Protein AF-0000000084412053 (afdb_homodimer)

Sequence (538 aa):
MGQAVAEAAMRAGVEVVPYTLCGPADVESKSHVDVQGLKVELVPPAVRDVVVADLKGRYPQLVMVDYTLPDAIHSMVDFYVKHGTPFVMGTTGGDRAKIHQQARGVSDARTYAVIAPNMGKQIVAFQAMMDMMAKNFPGAFAGYKLRVVESHQSTKKDTSGTAKAVVQSFVELGVPFDVSQIELVREPKEQVEVMKVPESALNGHAYHTYQLVSGDGSVMFEFQHNVVGRTTYAEGTVDAALFLAQRIAEGSQQTLYNMIDVLRAGAMRMGQAVAEAAMRAGVEVVPYTLCGPADVESKSHVDVQGLKVELVPPAVRDVVVADLKGRYPQLVMVDYTLPDAIHSMVDFYVKHGTPFVMGTTGGDRAKIHQQARGVSDARTYAVIAPNMGKQIVAFQAMMDMMAKNFPGAFAGYKLRVVESHQSTKKDTSGTAKAVVQSFVELGVPFDVSQIELVREPKEQVEVMKVPESALNGHAYHTYQLVSGDGSVMFEFQHNVVGRTTYAEGTVDAALFLAQRIAEGSQQTLYNMIDVLRAGAMR

Organism: Gonium pectorale (NCBI:txid33097)

Solvent-accessible surface area (backbone atoms only — not comparable to full-atom values): 28542 Å² total; per-residue (Å²): 106,68,67,52,30,52,51,37,27,51,74,71,70,42,86,76,70,57,59,42,78,45,53,69,74,57,57,75,78,38,62,56,46,76,55,95,84,42,68,24,36,57,34,36,70,91,51,38,68,63,51,51,58,52,45,44,72,80,34,80,83,58,68,44,77,42,73,61,54,46,89,46,49,64,62,48,51,51,50,30,48,74,68,56,42,30,33,35,35,47,43,51,73,58,59,58,69,55,49,50,53,48,43,51,47,25,44,74,66,62,20,39,33,36,52,32,67,58,41,30,58,56,59,48,49,50,49,50,41,45,44,49,40,19,71,56,26,41,34,63,43,42,66,32,44,77,49,42,41,38,33,43,22,61,86,58,81,66,82,55,68,65,59,49,54,50,50,52,24,42,38,49,14,35,22,90,74,57,77,87,68,48,42,77,42,47,51,65,69,51,30,36,72,72,68,60,42,53,78,91,32,51,84,33,33,43,35,38,38,40,35,37,31,36,76,86,62,39,34,38,37,36,42,35,46,36,38,44,59,60,57,60,36,17,46,27,44,45,37,46,47,54,48,49,51,50,41,56,75,67,61,50,86,74,26,72,40,36,56,65,57,38,40,55,68,46,58,64,121,108,69,66,51,29,54,52,38,27,50,74,72,70,42,88,76,71,56,58,41,80,46,54,68,73,58,57,74,79,36,63,54,48,75,55,95,84,42,67,24,37,57,35,36,71,91,52,38,68,62,50,50,55,52,46,45,72,79,33,79,81,57,67,45,77,42,72,61,52,47,89,46,48,65,63,47,51,52,49,33,46,75,68,56,42,30,34,35,35,46,44,52,75,58,60,58,70,54,50,50,54,49,44,51,50,25,43,73,66,64,20,40,34,35,52,30,68,58,40,32,58,58,60,50,50,51,49,52,40,44,45,49,40,20,72,55,27,39,31,62,43,41,65,32,45,77,49,42,40,38,34,42,22,60,86,58,80,65,82,56,68,66,60,48,54,49,50,51,24,43,36,50,15,35,23,89,76,57,78,85,69,50,42,76,42,48,52,66,70,51,30,36,73,71,68,59,43,53,78,92,31,51,86,33,34,44,36,38,39,41,36,36,31,37,77,87,62,38,35,36,38,35,42,35,45,36,37,46,59,58,58,60,36,16,45,27,44,45,37,45,48,52,49,48,52,50,40,57,75,68,61,50,86,74,26,71,41,36,55,65,55,39,41,55,68,47,60,64,121

Foldseek 3Di:
DVLLLQQLCVVVVHDDDQEDEDEPVVVVVPQFDDRPNRTRGYDYPVCVLVVVLVVCVVPVLDEAEDQDEQVCVLVVLVVCLVSLHEYEYQHDDHDVVVVVVSVVVCLVSLRAYAYENFLQLVLVVVLVVLQVCLVVQFQQQAQKEKAKEKEFELVDPDDDPSLVSNVVSVVRNHYDDDPVRYHYDHDLVCCCPPVVPDPVQNNPKIKMKMKIAHNVRPDIDMDIDIDGHCNSNSNSRSLRSVVRSVCVVVVPSDRYHYSVVSVVVVSHD/DVLLLQQLCVVVVHDDDQEDEDEPVVVVVPQFDDRPNRTRGYDYPVCVLVVVLVVCVVPVLDEAEDQDEQVCVLVVLVVCLVSLHEYEYQHDDHDVVVVVVSLVSCLVSLRAYAYENFLQLVLVVVLVVLQVCLVVQFQQQAQKEKAKEKEFELVDPDDDPSSVSNVVSVVRNHYDDDPVRYHYDHDLVCCCPPVVDDPVQNNPKIKMKMKIAHNVRPDIDMDIDIDGHCNSSSNSRSLRSVVRSVCVVVVPSDRYHYSVVSVVVVSHD

Radius of gyration: 28.53 Å; Cα contacts (8 Å, |Δi|>4): 961; chains: 2; bounding box: 52×90×59 Å

Nearest PDB structures (foldseek):
  5u5n-assembly1_B  TM=9.576E-01  e=9.130E-38  Selaginella moellendorffii
  5u5i-assembly1_A  TM=9.357E-01  e=5.604E-36  Selaginella moellendorffii
  5ua0-assembly2_B  TM=9.045E-01  e=4.631E-31  Arabidopsis thaliana
  5ua0-assembly1_A-2  TM=8.959E-01  e=9.576E-31  Arabidopsis thaliana
  5ua0-assembly2_C  TM=9.003E-01  e=1.463E-30  Arabidopsis thaliana

InterPro domains:
  IPR000846 Dihydrodipicolinate reductase, N-terminal [PF01113] (1-119)
  IPR011859 Dihydrodipicolinate reductase, plant-type [TIGR02130] (1-269)
  IPR022663 Dihydrodipicolinate reductase, C-terminal [PF05173] (124-263)
  IPR023940 Dihydrodipicolinate reductase [PIRSF000161] (1-264)
  IPR023940 Dihydrodipicolinate reductase [PTHR20836] (1-266)
  IPR036291 NAD(P)-binding domain superfamily [SSF51735] (60-263)

Secondary structure (DSSP, 8-state):
-HHHHHHHHHHTT----SEEE--GGGGTT-SEEEETTEEEEEE-GGGHHHHHHHHHHH-TT--EEE---GGGHHHHHHHHHHHT--EEE----S-HHHHHHHHHHHHHTT--EEE-S---HHHHHHHHHHHHHHHHSTTTTTT-EEEEEEEE-TT--SPPHHHHHHHHHHHHTT----GGGPEEE--HHHHHHTS---GGGTTSEEEEEEEEE-TTSSEEEEEEEEEESSHHHHHHHHHHHHHHHHHHHHT-S--EE-HHHHHHTT---/-HHHHHHHHHHTT----SEEE--GGGGTT-SEEEETTEEEEEE-GGGHHHHHHHHHHH-TT--EEE---GGGHHHHHHHHHHHT--EEE----S-HHHHHHHHHHHHHTT--EEE-S---HHHHHHHHHHHHHHHHSTTTTTT-EEEEEEEE-TT--SPPHHHHHHHHHHHHTT----GGGPEEE--HHHHHHTS---GGGTTSEEEEEEEEE-TTSSEEEEEEEEEESSHHHHHHHHHHHHHHHHHHHHT-S--EE-HHHHHHTT---

pLDDT: mean 92.62, std 6.72, range [67.44, 98.5]

Structure (mmCIF, N/CA/C/O backbone):
data_AF-0000000084412053-model_v1
#
loop_
_entity.id
_entity.type
_entity.pdbx_description
1 polymer '4-hydroxy-tetrahydrodipicolinate reductase'
#
loop_
_atom_site.group_PDB
_atom_site.id
_atom_site.type_symbol
_atom_site.label_atom_id
_atom_site.label_alt_id
_atom_site.label_comp_id
_atom_site.label_asym_id
_atom_site.label_entity_id
_atom_site.label_seq_id
_atom_site.pdbx_PDB_ins_code
_atom_site.Cartn_x
_atom_site.Cartn_y
_atom_site.Cartn_z
_atom_site.occupancy
_atom_site.B_iso_or_equiv
_atom_site.auth_seq_id
_atom_site.auth_comp_id
_atom_site.auth_asym_id
_atom_site.auth_atom_id
_atom_site.pdbx_PDB_model_num
ATOM 1 N N . MET A 1 1 ? -8.281 25.938 9.891 1 90.56 1 MET A N 1
ATOM 2 C CA . MET A 1 1 ? -7.336 24.953 10.414 1 90.56 1 MET A CA 1
ATOM 3 C C . MET A 1 1 ? -6.852 25.359 11.805 1 90.56 1 MET A C 1
ATOM 5 O O . MET A 1 1 ? -6.801 24.516 12.711 1 90.56 1 MET A O 1
ATOM 9 N N . GLY A 1 2 ? -6.59 26.578 12.102 1 93.31 2 GLY A N 1
ATOM 10 C CA . GLY A 1 2 ? -6.141 27.031 13.406 1 93.31 2 GLY A CA 1
ATOM 11 C C . GLY A 1 2 ? -7.09 26.641 14.531 1 93.31 2 GLY A C 1
ATOM 12 O O . GLY A 1 2 ? -6.66 26.141 15.57 1 93.31 2 GLY A O 1
ATOM 13 N N . GLN A 1 3 ? -8.352 26.891 14.297 1 93.94 3 GLN A N 1
ATOM 14 C CA . GLN A 1 3 ? -9.367 26.547 15.289 1 93.94 3 GLN A CA 1
ATOM 15 C C . GLN A 1 3 ? -9.398 25.047 15.547 1 93.94 3 GLN A C 1
ATOM 17 O O . GLN A 1 3 ? -9.406 24.609 16.703 1 93.94 3 GLN A O 1
ATOM 22 N N . ALA A 1 4 ? -9.367 24.266 14.492 1 94.62 4 ALA A N 1
ATOM 23 C CA . ALA A 1 4 ? -9.391 22.812 14.625 1 94.62 4 ALA A CA 1
ATOM 24 C C . ALA A 1 4 ? -8.172 22.312 15.391 1 94.62 4 ALA A C 1
ATOM 26 O O . ALA A 1 4 ? -8.281 21.406 16.219 1 94.62 4 ALA A O 1
ATOM 27 N N . VAL A 1 5 ? -7.059 22.891 15.148 1 97.31 5 VAL A N 1
ATOM 28 C CA . VAL A 1 5 ? -5.824 22.484 15.805 1 97.31 5 VAL A CA 1
ATOM 29 C C . VAL A 1 5 ? -5.895 22.812 17.297 1 97.31 5 VAL A C 1
ATOM 31 O O . VAL A 1 5 ? -5.5 22.016 18.141 1 97.31 5 VAL A O 1
ATOM 34 N N . ALA A 1 6 ? -6.375 24 17.594 1 97.75 6 ALA A N 1
ATOM 35 C CA . ALA A 1 6 ? -6.523 24.391 19 1 97.75 6 ALA A CA 1
ATOM 36 C C . ALA A 1 6 ? -7.445 23.422 19.734 1 97.75 6 ALA A C 1
ATOM 38 O O . ALA A 1 6 ? -7.145 23 20.859 1 97.75 6 ALA A O 1
ATOM 39 N N . GLU A 1 7 ? -8.492 23.109 19.141 1 96.75 7 GLU A N 1
ATOM 40 C CA . GLU A 1 7 ? -9.43 22.172 19.75 1 96.75 7 GLU A CA 1
ATOM 41 C C . GLU A 1 7 ? -8.797 20.797 19.922 1 96.75 7 GLU A C 1
ATOM 43 O O . GLU A 1 7 ? -9.016 20.141 20.953 1 96.75 7 GLU A O 1
ATOM 48 N N . ALA A 1 8 ? -8.094 20.359 18.906 1 95.94 8 ALA A N 1
ATOM 49 C CA . ALA A 1 8 ? -7.395 19.078 19 1 95.94 8 ALA A CA 1
ATOM 50 C C . ALA A 1 8 ? -6.375 19.094 20.141 1 95.94 8 ALA A C 1
ATOM 52 O O . ALA A 1 8 ? -6.215 18.094 20.844 1 95.94 8 ALA A O 1
ATOM 53 N N . ALA A 1 9 ? -5.672 20.188 20.266 1 97.44 9 ALA A N 1
ATOM 54 C CA . ALA A 1 9 ? -4.703 20.328 21.344 1 97.44 9 ALA A CA 1
ATOM 55 C C . ALA A 1 9 ? -5.383 20.203 22.703 1 97.44 9 ALA A C 1
ATOM 57 O O . ALA A 1 9 ? -4.883 19.516 23.594 1 97.44 9 ALA A O 1
ATOM 58 N N . MET A 1 10 ? -6.512 20.859 22.828 1 96.75 10 MET A N 1
ATOM 59 C CA . MET A 1 10 ? -7.266 20.781 24.078 1 96.75 10 MET A CA 1
ATOM 60 C C . MET A 1 10 ? -7.699 19.359 24.359 1 96.75 10 MET A C 1
ATOM 62 O O . MET A 1 10 ? -7.586 18.891 25.5 1 96.75 10 MET A O 1
ATOM 66 N N . ARG A 1 11 ? -8.148 18.672 23.375 1 94 11 ARG A N 1
ATOM 67 C CA . ARG A 1 11 ? -8.562 17.281 23.531 1 94 11 ARG A CA 1
ATOM 68 C C . ARG A 1 11 ? -7.387 16.422 23.984 1 94 11 ARG A C 1
ATOM 70 O O . ARG A 1 11 ? -7.566 15.461 24.734 1 94 11 ARG A O 1
ATOM 77 N N . ALA A 1 12 ? -6.234 16.781 23.547 1 94.25 12 ALA A N 1
ATOM 78 C CA . ALA A 1 12 ? -5.035 16 23.844 1 94.25 12 ALA A CA 1
ATOM 79 C C . ALA A 1 12 ? -4.453 16.391 25.203 1 94.25 12 ALA A C 1
ATOM 81 O O . ALA A 1 12 ? -3.461 15.797 25.641 1 94.25 12 ALA A O 1
ATOM 82 N N . GLY A 1 13 ? -4.965 17.359 25.781 1 95.38 13 GLY A N 1
ATOM 83 C CA . GLY A 1 13 ? -4.465 17.812 27.062 1 95.38 13 GLY A CA 1
ATOM 84 C C . GLY A 1 13 ? -3.264 18.719 26.953 1 95.38 13 GLY A C 1
ATOM 85 O O . GLY A 1 13 ? -2.496 18.875 27.906 1 95.38 13 GLY A O 1
ATOM 86 N N . VAL A 1 14 ? -3.086 19.312 25.844 1 96.38 14 VAL A N 1
ATOM 87 C CA . VAL A 1 14 ? -1.996 20.25 25.609 1 96.38 14 VAL A CA 1
ATOM 88 C C . VAL A 1 14 ? -2.48 21.688 25.875 1 96.38 14 VAL A C 1
ATOM 90 O O . VAL A 1 14 ? -3.59 22.047 25.484 1 96.38 14 VAL A O 1
ATOM 93 N N . GLU A 1 15 ? -1.669 22.406 26.578 1 97.12 15 GLU A N 1
ATOM 94 C CA . GLU A 1 15 ? -2.041 23.781 26.875 1 97.12 15 GLU A CA 1
ATOM 95 C C . GLU A 1 15 ? -2.045 24.656 25.625 1 97.12 15 GLU A C 1
ATOM 97 O O . GLU A 1 15 ? -1.037 24.734 24.922 1 97.12 15 GLU A O 1
ATOM 102 N N . VAL A 1 16 ? -3.152 25.297 25.422 1 98.19 16 VAL A N 1
ATOM 103 C CA . VAL A 1 16 ? -3.256 26.25 24.312 1 98.19 16 VAL A CA 1
ATOM 104 C C . VAL A 1 16 ? -2.949 27.656 24.812 1 98.19 16 VAL A C 1
ATOM 106 O O . VAL A 1 16 ? -3.682 28.203 25.641 1 98.19 16 VAL A O 1
ATOM 109 N N . VAL A 1 17 ? -1.812 28.203 24.359 1 98.06 17 VAL A N 1
ATOM 110 C CA . VAL A 1 17 ? -1.473 29.594 24.672 1 98.06 17 VAL A CA 1
ATOM 111 C C . VAL A 1 17 ? -2.492 30.531 24.031 1 98.06 17 VAL A C 1
ATOM 113 O O . VAL A 1 17 ? -2.766 30.438 22.844 1 98.06 17 VAL A O 1
ATOM 116 N N . PRO A 1 18 ? -3.146 31.391 24.75 1 97.75 18 PRO A N 1
ATOM 117 C CA . PRO A 1 18 ? -4.301 32.156 24.266 1 97.75 18 PRO A CA 1
ATOM 118 C C . PRO A 1 18 ? -3.902 33.344 23.391 1 97.75 18 PRO A C 1
ATOM 120 O O . PRO A 1 18 ? -4.398 34.438 23.578 1 97.75 18 PRO A O 1
ATOM 123 N N . TYR A 1 19 ? -3.066 33.125 22.438 1 97.88 19 TYR A N 1
ATOM 124 C CA . TYR A 1 19 ? -2.639 34.094 21.422 1 97.88 19 TYR A CA 1
ATOM 125 C C . TYR A 1 19 ? -2.521 33.406 20.062 1 97.88 19 TYR A C 1
ATOM 127 O O . TYR A 1 19 ? -2.172 32.25 19.969 1 97.88 19 TYR A O 1
ATOM 135 N N . THR A 1 20 ? -2.869 34.094 19.047 1 97.38 20 THR A N 1
ATOM 136 C CA . THR A 1 20 ? -2.641 33.625 17.688 1 97.38 20 THR A CA 1
ATOM 137 C C . THR A 1 20 ? -2.199 34.75 16.781 1 97.38 20 THR A C 1
ATOM 139 O O . THR A 1 20 ? -2.699 35.875 16.891 1 97.38 20 THR A O 1
ATOM 142 N N . LEU A 1 21 ? -1.164 34.438 16.031 1 96.06 21 LEU A N 1
ATOM 143 C CA . LEU A 1 21 ? -0.742 35.438 15.031 1 96.06 21 LEU A CA 1
ATOM 144 C C . LEU A 1 21 ? -1.733 35.469 13.867 1 96.06 21 LEU A C 1
ATOM 146 O O . LEU A 1 21 ? -2.305 34.469 13.492 1 96.06 21 LEU A O 1
ATOM 150 N N . CYS A 1 22 ? -1.947 36.656 13.312 1 93.62 22 CYS A N 1
ATOM 151 C CA . CYS A 1 22 ? -2.912 36.812 12.227 1 93.62 22 CYS A CA 1
ATOM 152 C C . CYS A 1 22 ? -2.471 37.906 11.266 1 93.62 22 CYS A C 1
ATOM 154 O O . CYS A 1 22 ? -1.412 38.5 11.445 1 93.62 22 CYS A O 1
ATOM 156 N N . GLY A 1 23 ? -3.201 38 10.141 1 90.25 23 GLY A N 1
ATOM 157 C CA . GLY A 1 23 ? -2.959 39.094 9.211 1 90.25 23 GLY A CA 1
ATOM 158 C C . GLY A 1 23 ? -3.562 40.406 9.664 1 90.25 23 GLY A C 1
ATOM 159 O O . GLY A 1 23 ? -4.387 40.438 10.578 1 90.25 23 GLY A O 1
ATOM 160 N N . PRO A 1 24 ? -3.127 41.438 9.031 1 88.38 24 PRO A N 1
ATOM 161 C CA . PRO A 1 24 ? -3.621 42.75 9.43 1 88.38 24 PRO A CA 1
ATOM 162 C C . PRO A 1 24 ? -5.137 42.875 9.289 1 88.38 24 PRO A C 1
ATOM 164 O O . PRO A 1 24 ? -5.777 43.562 10.102 1 88.38 24 PRO A O 1
ATOM 167 N N . ALA A 1 25 ? -5.699 42.188 8.359 1 89.75 25 ALA A N 1
ATOM 168 C CA . ALA A 1 25 ? -7.133 42.312 8.094 1 89.75 25 ALA A CA 1
ATOM 169 C C . ALA A 1 25 ? -7.953 41.656 9.188 1 89.75 25 ALA A C 1
ATOM 171 O O . ALA A 1 25 ? -9.109 42 9.414 1 89.75 25 ALA A O 1
ATOM 172 N N . ASP A 1 26 ? -7.344 40.719 9.891 1 90.06 26 ASP A N 1
ATOM 173 C CA . ASP A 1 26 ? -8.07 39.938 10.883 1 90.06 26 ASP A CA 1
ATOM 174 C C . ASP A 1 26 ? -8.422 40.781 12.102 1 90.06 26 ASP A C 1
ATOM 176 O O . ASP A 1 26 ? -9.422 40.531 12.773 1 90.06 26 ASP A O 1
ATOM 180 N N . VAL A 1 27 ? -7.645 41.781 12.383 1 90.38 27 VAL A N 1
ATOM 181 C CA . VAL A 1 27 ? -7.816 42.531 13.609 1 90.38 27 VAL A CA 1
ATOM 182 C C . VAL A 1 27 ? -8.727 43.75 13.352 1 90.38 27 VAL A C 1
ATOM 184 O O . VAL A 1 27 ? -9.023 44.5 14.266 1 90.38 27 VAL A O 1
ATOM 187 N N . GLU A 1 28 ? -9.102 43.938 12.188 1 90.94 28 GLU A N 1
ATOM 188 C CA . GLU A 1 28 ? -10.016 45.062 11.875 1 90.94 28 GLU A CA 1
ATOM 189 C C . GLU A 1 28 ? -11.406 44.781 12.445 1 90.94 28 GLU A C 1
ATOM 191 O O . GLU A 1 28 ? -12.109 45.719 12.82 1 90.94 28 GLU A O 1
ATOM 196 N N . SER A 1 29 ? -11.711 43.562 12.508 1 88.31 29 SER A N 1
ATOM 197 C CA . SER A 1 29 ? -13.086 43.219 12.867 1 88.31 29 SER A CA 1
ATOM 198 C C . SER A 1 29 ? -13.156 42.625 14.273 1 88.31 29 SER A C 1
ATOM 200 O O . SER A 1 29 ? -14.211 42.656 14.914 1 88.31 29 SER A O 1
ATOM 202 N N . LYS A 1 30 ? -12.258 41.969 14.781 1 91.81 30 LYS A N 1
ATOM 203 C CA . LYS A 1 30 ? -12.258 41.344 16.094 1 91.81 30 LYS A CA 1
ATOM 204 C C . LYS A 1 30 ? -10.859 41.344 16.703 1 91.81 30 LYS A C 1
ATOM 206 O O . LYS A 1 30 ? -9.859 41.375 15.992 1 91.81 30 LYS A O 1
ATOM 211 N N . SER A 1 31 ? -10.82 41.469 17.969 1 94.12 31 SER A N 1
ATOM 212 C CA . SER A 1 31 ? -9.562 41.438 18.703 1 94.12 31 SER A CA 1
ATOM 213 C C . SER A 1 31 ? -9.25 40.031 19.234 1 94.12 31 SER A C 1
ATOM 215 O O . SER A 1 31 ? -8.109 39.75 19.625 1 94.12 31 SER A O 1
ATOM 217 N N . HIS A 1 32 ? -10.273 39.219 19.312 1 96.25 32 HIS A N 1
ATOM 218 C CA . HIS A 1 32 ? -10.117 37.875 19.828 1 96.25 32 HIS A CA 1
ATOM 219 C C . HIS A 1 32 ? -10.984 36.875 19.047 1 96.25 32 HIS A C 1
ATOM 221 O O . HIS A 1 32 ? -11.922 37.281 18.359 1 96.25 32 HIS A O 1
ATOM 227 N N . VAL A 1 33 ? -10.578 35.656 19.094 1 95.31 33 VAL A N 1
ATOM 228 C CA . VAL A 1 33 ? -11.43 34.562 18.641 1 95.31 33 VAL A CA 1
ATOM 229 C C . VAL A 1 33 ? -11.68 33.594 19.781 1 95.31 33 VAL A C 1
ATOM 231 O O . VAL A 1 33 ? -10.859 33.469 20.703 1 95.31 33 VAL A O 1
ATOM 234 N N . ASP A 1 34 ? -12.805 33 19.766 1 96 34 ASP A N 1
ATOM 235 C CA . ASP A 1 34 ? -13.172 32.031 20.797 1 96 34 ASP A CA 1
ATOM 236 C C . ASP A 1 34 ? -12.922 30.594 20.344 1 96 34 ASP A C 1
ATOM 238 O O . ASP A 1 34 ? -13.352 30.203 19.266 1 96 34 ASP A O 1
ATOM 242 N N . VAL A 1 35 ? -12.203 29.875 21.156 1 95.62 35 VAL A N 1
ATOM 243 C CA . VAL A 1 35 ? -11.992 28.453 20.953 1 95.62 35 VAL A CA 1
ATOM 244 C C . VAL A 1 35 ? -12.477 27.688 22.188 1 95.62 35 VAL A C 1
ATOM 246 O O . VAL A 1 35 ? -11.727 27.5 23.141 1 95.62 35 VAL A O 1
ATOM 249 N N . GLN A 1 36 ? -13.68 27.125 22.062 1 94.94 36 GLN A N 1
ATOM 250 C CA . GLN A 1 36 ? -14.281 26.359 23.141 1 94.94 36 GLN A CA 1
ATOM 251 C C . GLN A 1 36 ? -14.188 27.109 24.469 1 94.94 36 GLN A C 1
ATOM 253 O O . GLN A 1 36 ? -13.734 26.562 25.469 1 94.94 36 GLN A O 1
ATOM 258 N N . GLY A 1 37 ? -14.438 28.312 24.469 1 94.31 37 GLY A N 1
ATOM 259 C CA . GLY A 1 37 ? -14.484 29.109 25.688 1 94.31 37 GLY A CA 1
ATOM 260 C C . GLY A 1 37 ? -13.195 29.859 25.969 1 94.31 37 GLY A C 1
ATOM 261 O O . GLY A 1 37 ? -13.164 30.766 26.797 1 94.31 37 GLY A O 1
ATOM 262 N N . LEU A 1 38 ? -12.133 29.484 25.328 1 96.12 38 LEU A N 1
ATOM 263 C CA . LEU A 1 38 ? -10.859 30.188 25.5 1 96.12 38 LEU A CA 1
ATOM 264 C C . LEU A 1 38 ? -10.781 31.391 24.562 1 96.12 38 LEU A C 1
ATOM 266 O O . LEU A 1 38 ? -10.906 31.234 23.344 1 96.12 38 LEU A O 1
ATOM 270 N N . LYS A 1 39 ? -10.609 32.531 25.141 1 97.12 39 LYS A N 1
ATOM 271 C CA . LYS A 1 39 ? -10.406 33.719 24.344 1 97.12 39 LYS A CA 1
ATOM 272 C C . LYS A 1 39 ? -8.969 33.844 23.859 1 97.12 39 LYS A C 1
ATOM 274 O O . LYS A 1 39 ? -8.047 34 24.656 1 97.12 39 LYS A O 1
ATOM 279 N N . VAL A 1 40 ? -8.828 33.75 22.562 1 97.56 40 VAL A N 1
ATOM 280 C CA . VAL A 1 40 ? -7.504 33.781 21.969 1 97.56 40 VAL A CA 1
ATOM 281 C C . VAL A 1 40 ? -7.258 35.156 21.328 1 97.56 40 VAL A C 1
ATOM 283 O O . VAL A 1 40 ? -7.961 35.531 20.391 1 97.56 40 VAL A O 1
ATOM 286 N N . GLU A 1 41 ? -6.305 35.844 21.812 1 97.88 41 GLU A N 1
ATOM 287 C CA . GLU A 1 41 ? -5.992 37.188 21.344 1 97.88 41 GLU A CA 1
ATOM 288 C C . GLU A 1 41 ? -5.352 37.156 19.969 1 97.88 41 GLU A C 1
ATOM 290 O O . GLU A 1 41 ? -4.484 36.312 19.703 1 97.88 41 GLU A O 1
ATOM 295 N N . LEU A 1 42 ? -5.852 38.031 19.062 1 97.44 42 LEU A N 1
ATOM 296 C CA . LEU A 1 42 ? -5.266 38.156 17.734 1 97.44 42 LEU A CA 1
ATOM 297 C C . LEU A 1 42 ? -4.062 39.094 17.781 1 97.44 42 LEU A C 1
ATOM 299 O O . LEU A 1 42 ? -4.156 40.219 18.281 1 97.44 42 LEU A O 1
ATOM 303 N N . VAL A 1 43 ? -2.963 38.594 17.266 1 97.44 43 VAL A N 1
ATOM 304 C CA . VAL A 1 43 ? -1.727 39.375 17.266 1 97.44 43 VAL A CA 1
ATOM 305 C C . VAL A 1 43 ? -1.351 39.75 15.828 1 97.44 43 VAL A C 1
ATOM 307 O O . VAL A 1 43 ? -0.87 38.906 15.07 1 97.44 43 VAL A O 1
ATOM 310 N N . PRO A 1 44 ? -1.485 40.969 15.398 1 95.69 44 PRO A N 1
ATOM 311 C CA . PRO A 1 44 ? -1.135 41.375 14.039 1 95.69 44 PRO A CA 1
ATOM 312 C C . PRO A 1 44 ? 0.372 41.531 13.828 1 95.69 44 PRO A C 1
ATOM 314 O O . PRO A 1 44 ? 1.137 41.5 14.797 1 95.69 44 PRO A O 1
ATOM 317 N N . PRO A 1 45 ? 0.816 41.656 12.57 1 94.31 45 PRO A N 1
ATOM 318 C CA . PRO A 1 45 ? 2.244 41.688 12.242 1 94.31 45 PRO A CA 1
ATOM 319 C C . PRO A 1 45 ? 2.979 42.844 12.945 1 94.31 45 PRO A C 1
ATOM 321 O O . PRO A 1 45 ? 4.137 42.688 13.336 1 94.31 45 PRO A O 1
ATOM 324 N N . ALA A 1 46 ? 2.385 43.906 13.25 1 94.44 46 ALA A N 1
ATOM 325 C CA . ALA A 1 46 ? 3.021 45.125 13.773 1 94.44 46 ALA A CA 1
ATOM 326 C C . ALA A 1 46 ? 3.572 44.875 15.18 1 94.44 46 ALA A C 1
ATOM 328 O O . ALA A 1 46 ? 4.539 45.531 15.594 1 94.44 46 ALA A O 1
ATOM 329 N N . VAL A 1 47 ? 3.029 43.969 15.914 1 96.5 47 VAL A N 1
ATOM 330 C CA . VAL A 1 47 ? 3.43 43.812 17.312 1 96.5 47 VAL A CA 1
ATOM 331 C C . VAL A 1 47 ? 3.879 42.375 17.578 1 96.5 47 VAL A C 1
ATOM 333 O O . VAL A 1 47 ? 4.141 42 18.719 1 96.5 47 VAL A O 1
ATOM 336 N N . ARG A 1 48 ? 3.947 41.469 16.609 1 96.94 48 ARG A N 1
ATOM 337 C CA . ARG A 1 48 ? 4.145 40.062 16.859 1 96.94 48 ARG A CA 1
ATOM 338 C C . ARG A 1 48 ? 5.539 39.781 17.406 1 96.94 48 ARG A C 1
ATOM 340 O O . ARG A 1 48 ? 5.727 38.875 18.219 1 96.94 48 ARG A O 1
ATOM 347 N N . ASP A 1 49 ? 6.562 40.625 17.047 1 97.19 49 ASP A N 1
ATOM 348 C CA . ASP A 1 49 ? 7.91 40.406 17.578 1 97.19 49 ASP A CA 1
ATOM 349 C C . ASP A 1 49 ? 7.93 40.531 19.094 1 97.19 49 ASP A C 1
ATOM 351 O O . ASP A 1 49 ? 8.461 39.688 19.797 1 97.19 49 ASP A O 1
ATOM 355 N N . VAL A 1 50 ? 7.359 41.594 19.531 1 97.38 50 VAL A N 1
ATOM 356 C CA . VAL A 1 50 ? 7.363 41.906 20.969 1 97.38 50 VAL A CA 1
ATOM 357 C C . VAL A 1 50 ? 6.523 40.844 21.703 1 97.38 50 VAL A C 1
ATOM 359 O O . VAL A 1 50 ? 6.922 40.344 22.766 1 97.38 50 VAL A O 1
ATOM 362 N N . VAL A 1 51 ? 5.398 40.531 21.141 1 97.75 51 VAL A N 1
ATOM 363 C CA . VAL A 1 51 ? 4.477 39.594 21.797 1 97.75 51 VAL A CA 1
ATOM 364 C C . VAL A 1 51 ? 5.113 38.219 21.891 1 97.75 51 VAL A C 1
ATOM 366 O O . VAL A 1 51 ? 5.066 37.562 22.938 1 97.75 51 VAL A O 1
ATOM 369 N N . VAL A 1 52 ? 5.719 37.719 20.844 1 97.44 52 VAL A N 1
ATOM 370 C CA . VAL A 1 52 ? 6.289 36.375 20.812 1 97.44 52 VAL A CA 1
ATOM 371 C C . VAL A 1 52 ? 7.477 36.312 21.781 1 97.44 52 VAL A C 1
ATOM 373 O O . VAL A 1 52 ? 7.688 35.312 22.438 1 97.44 52 VAL A O 1
ATOM 376 N N . ALA A 1 53 ? 8.273 37.375 21.797 1 96.19 53 ALA A N 1
ATOM 377 C CA . ALA A 1 53 ? 9.375 37.406 22.766 1 96.19 53 ALA A CA 1
ATOM 378 C C . ALA A 1 53 ? 8.852 37.25 24.188 1 96.19 53 ALA A C 1
ATOM 380 O O . ALA A 1 53 ? 9.438 36.531 25 1 96.19 53 ALA A O 1
ATOM 381 N N . ASP A 1 54 ? 7.828 37.969 24.469 1 97.62 54 ASP A N 1
ATOM 382 C CA . ASP A 1 54 ? 7.203 37.875 25.797 1 97.62 54 ASP A CA 1
ATOM 383 C C . ASP A 1 54 ? 6.676 36.469 26.062 1 97.62 54 ASP A C 1
ATOM 385 O O . ASP A 1 54 ? 6.887 35.906 27.141 1 97.62 54 ASP A O 1
ATOM 389 N N . LEU A 1 55 ? 5.926 35.906 25.109 1 97.69 55 LEU A N 1
ATOM 390 C CA . LEU A 1 55 ? 5.32 34.594 25.25 1 97.69 55 LEU A CA 1
ATOM 391 C C . LEU A 1 55 ? 6.391 33.531 25.5 1 97.69 55 LEU A C 1
ATOM 393 O O . LEU A 1 55 ? 6.176 32.594 26.266 1 97.69 55 LEU A O 1
ATOM 397 N N . LYS A 1 56 ? 7.461 33.625 24.797 1 96.38 56 LYS A N 1
ATOM 398 C CA . LYS A 1 56 ? 8.531 32.656 24.969 1 96.38 56 LYS A CA 1
ATOM 399 C C . LYS A 1 56 ? 9.07 32.656 26.391 1 96.38 56 LYS A C 1
ATOM 401 O O . LYS A 1 56 ? 9.492 31.609 26.906 1 96.38 56 LYS A O 1
ATOM 406 N N . GLY A 1 57 ? 9.125 33.812 27.047 1 96.06 57 GLY A N 1
ATOM 407 C CA . GLY A 1 57 ? 9.5 33.906 28.453 1 96.06 57 GLY A CA 1
ATOM 408 C C . GLY A 1 57 ? 8.5 33.219 29.375 1 96.06 57 GLY A C 1
ATOM 409 O O . GLY A 1 57 ? 8.891 32.562 30.344 1 96.06 57 GLY A O 1
ATOM 410 N N . ARG A 1 58 ? 7.211 33.312 29.094 1 97.38 58 ARG A N 1
ATOM 411 C CA . ARG A 1 58 ? 6.133 32.812 29.938 1 97.38 58 ARG A CA 1
ATOM 412 C C . ARG A 1 58 ? 5.906 31.328 29.688 1 97.38 58 ARG A C 1
ATOM 414 O O . ARG A 1 58 ? 5.48 30.594 30.578 1 97.38 58 ARG A O 1
ATOM 421 N N . TYR A 1 59 ? 6.195 30.922 28.453 1 96.94 59 TYR A N 1
ATOM 422 C CA . TYR A 1 59 ? 5.984 29.547 28.031 1 96.94 59 TYR A CA 1
ATOM 423 C C . TYR A 1 59 ? 7.254 28.969 27.422 1 96.94 59 TYR A C 1
ATOM 425 O O . TYR A 1 59 ? 7.375 28.875 26.203 1 96.94 59 TYR A O 1
ATOM 433 N N . PRO A 1 60 ? 8.102 28.484 28.156 1 93.75 60 PRO A N 1
ATOM 434 C CA . PRO A 1 60 ? 9.414 28.031 27.672 1 93.75 60 PRO A CA 1
ATOM 435 C C . PRO A 1 60 ? 9.312 26.875 26.703 1 93.75 60 PRO A C 1
ATOM 437 O O . PRO A 1 60 ? 10.25 26.625 25.922 1 93.75 60 PRO A O 1
ATOM 440 N N . GLN A 1 61 ? 8.211 26.141 26.719 1 95 61 GLN A N 1
ATOM 441 C CA . GLN A 1 61 ? 8.055 25 25.812 1 95 61 GLN A CA 1
ATOM 442 C C . GLN A 1 61 ? 7.105 25.344 24.656 1 95 61 GLN A C 1
ATOM 444 O O . GLN A 1 61 ? 6.469 24.453 24.094 1 95 61 GLN A O 1
ATOM 449 N N . LEU A 1 62 ? 7.09 26.594 24.312 1 97.5 62 LEU A N 1
ATOM 450 C CA . LEU A 1 62 ? 6.18 27.094 23.297 1 97.5 62 LEU A CA 1
ATOM 451 C C . LEU A 1 62 ? 6.5 26.484 21.938 1 97.5 62 LEU A C 1
ATOM 453 O O . LEU A 1 62 ? 7.652 26.5 21.5 1 97.5 62 LEU A O 1
ATOM 457 N N . VAL A 1 63 ? 5.508 25.875 21.312 1 98 63 VAL A N 1
ATOM 458 C CA . VAL A 1 63 ? 5.559 25.438 19.922 1 98 63 VAL A CA 1
ATOM 459 C C . VAL A 1 63 ? 4.477 26.156 19.125 1 98 63 VAL A C 1
ATOM 461 O O . VAL A 1 63 ? 3.307 26.172 19.516 1 98 63 VAL A O 1
ATOM 464 N N . MET A 1 64 ? 4.844 26.75 18.016 1 97.75 64 MET A N 1
ATOM 465 C CA . MET A 1 64 ? 3.875 27.453 17.188 1 97.75 64 MET A CA 1
ATOM 466 C C . MET A 1 64 ? 3.408 26.578 16.031 1 97.75 64 MET A C 1
ATOM 468 O O . MET A 1 64 ? 4.195 25.828 15.461 1 97.75 64 MET A O 1
ATOM 472 N N . VAL A 1 65 ? 2.131 26.688 15.727 1 97.81 65 VAL A N 1
ATOM 473 C CA . VAL A 1 65 ? 1.528 25.984 14.602 1 97.81 65 VAL A CA 1
ATOM 474 C C . VAL A 1 65 ? 1.088 26.984 13.539 1 97.81 65 VAL A C 1
ATOM 476 O O . VAL A 1 65 ? 0.364 27.938 13.844 1 97.81 65 VAL A O 1
ATOM 479 N N . ASP A 1 66 ? 1.546 26.688 12.352 1 95.94 66 ASP A N 1
ATOM 480 C CA . ASP A 1 66 ? 1.341 27.703 11.312 1 95.94 66 ASP A CA 1
ATOM 481 C C . ASP A 1 66 ? 0.637 27.094 10.094 1 95.94 66 ASP A C 1
ATOM 483 O O . ASP A 1 66 ? 1.162 26.188 9.453 1 95.94 66 ASP A O 1
ATOM 487 N N . TYR A 1 67 ? -0.545 27.547 9.75 1 93.31 67 TYR A N 1
ATOM 488 C CA . TYR A 1 67 ? -1.279 27.25 8.523 1 93.31 67 TYR A CA 1
ATOM 489 C C . TYR A 1 67 ? -1.568 28.516 7.738 1 93.31 67 TYR A C 1
ATOM 491 O O . TYR A 1 67 ? -2.693 28.719 7.277 1 93.31 67 TYR A O 1
ATOM 499 N N . THR A 1 68 ? -0.655 29.344 7.598 1 89.31 68 THR A N 1
ATOM 500 C CA . THR A 1 68 ? -0.81 30.641 6.941 1 89.31 68 THR A CA 1
ATOM 501 C C . THR A 1 68 ? -0.946 30.469 5.43 1 89.31 68 THR A C 1
ATOM 503 O O . THR A 1 68 ? -1.079 29.344 4.941 1 89.31 68 THR A O 1
ATOM 506 N N . LEU A 1 69 ? -1.052 31.562 4.668 1 84.69 69 LEU A N 1
ATOM 507 C CA . LEU A 1 69 ? -1.202 31.547 3.217 1 84.69 69 LEU A CA 1
ATOM 508 C C . LEU A 1 69 ? 0.142 31.328 2.533 1 84.69 69 LEU A C 1
ATOM 510 O O . LEU A 1 69 ? 1.189 31.672 3.08 1 84.69 69 LEU A O 1
ATOM 514 N N . PRO A 1 70 ? 0.048 30.75 1.336 1 82.25 70 PRO A N 1
ATOM 515 C CA . PRO A 1 70 ? 1.281 30.469 0.598 1 82.25 70 PRO A CA 1
ATOM 516 C C . PRO A 1 70 ? 2.17 31.703 0.444 1 82.25 70 PRO A C 1
ATOM 518 O O . PRO A 1 70 ? 3.396 31.594 0.478 1 82.25 70 PRO A O 1
ATOM 521 N N . ASP A 1 71 ? 1.637 32.812 0.356 1 83.06 71 ASP A N 1
ATOM 522 C CA . ASP A 1 71 ? 2.408 34.031 0.129 1 83.06 71 ASP A CA 1
ATOM 523 C C . ASP A 1 71 ? 3.131 34.469 1.4 1 83.06 71 ASP A C 1
ATOM 525 O O . ASP A 1 71 ? 4.074 35.281 1.343 1 83.06 71 ASP A O 1
ATOM 529 N N . ALA A 1 72 ? 2.75 33.969 2.541 1 87.06 72 ALA A N 1
ATOM 530 C CA . ALA A 1 72 ? 3.312 34.406 3.812 1 87.06 72 ALA A CA 1
ATOM 531 C C . ALA A 1 72 ? 4.293 33.375 4.367 1 87.06 72 ALA A C 1
ATOM 533 O O . ALA A 1 72 ? 4.988 33.656 5.352 1 87.06 72 ALA A O 1
ATOM 534 N N . ILE A 1 73 ? 4.344 32.25 3.74 1 86.44 73 ILE A N 1
ATOM 535 C CA . ILE A 1 73 ? 5.051 31.094 4.312 1 86.44 73 ILE A CA 1
ATOM 536 C C . ILE A 1 73 ? 6.52 31.453 4.52 1 86.44 73 ILE A C 1
ATOM 538 O O . ILE A 1 73 ? 7.098 31.156 5.57 1 86.44 73 ILE A O 1
ATOM 542 N N . HIS A 1 74 ? 7.168 32.125 3.625 1 87.88 74 HIS A N 1
ATOM 543 C CA . HIS A 1 74 ? 8.594 32.438 3.705 1 87.88 74 HIS A CA 1
ATOM 544 C C . HIS A 1 74 ? 8.891 33.438 4.805 1 87.88 74 HIS A C 1
ATOM 546 O O . HIS A 1 74 ? 9.852 33.281 5.559 1 87.88 74 HIS A O 1
ATOM 552 N N . SER A 1 75 ? 8.109 34.438 4.828 1 90.31 75 SER A N 1
ATOM 553 C CA . SER A 1 75 ? 8.289 35.438 5.867 1 90.31 75 SER A CA 1
ATOM 554 C C . SER A 1 75 ? 8.078 34.844 7.254 1 90.31 75 SER A C 1
ATOM 556 O O . SER A 1 75 ? 8.742 35.25 8.219 1 90.31 75 SER A O 1
ATOM 558 N N . MET A 1 76 ? 7.207 33.938 7.352 1 92 76 MET A N 1
ATOM 559 C CA . MET A 1 76 ? 6.922 33.312 8.648 1 92 76 MET A CA 1
ATOM 560 C C . MET A 1 76 ? 8.062 32.406 9.078 1 92 76 MET A C 1
ATOM 562 O O . MET A 1 76 ? 8.414 32.344 10.258 1 92 76 MET A O 1
ATOM 566 N N . VAL A 1 77 ? 8.555 31.688 8.148 1 90.38 77 VAL A N 1
ATOM 567 C CA . VAL A 1 77 ? 9.703 30.859 8.477 1 90.38 77 VAL A CA 1
ATOM 568 C C . VAL A 1 77 ? 10.844 31.719 9.008 1 90.38 77 VAL A C 1
ATOM 570 O O . VAL A 1 77 ? 11.453 31.391 10.031 1 90.38 77 VAL A O 1
ATOM 573 N N . ASP A 1 78 ? 11.141 32.812 8.344 1 90.75 78 ASP A N 1
ATOM 574 C CA . ASP A 1 78 ? 12.172 33.719 8.797 1 90.75 78 ASP A CA 1
ATOM 575 C C . ASP A 1 78 ? 11.875 34.25 10.203 1 90.75 78 ASP A C 1
ATOM 577 O O . ASP A 1 78 ? 12.789 34.406 11.023 1 90.75 78 ASP A O 1
ATOM 581 N N . PHE A 1 79 ? 10.656 34.531 10.383 1 93.5 79 PHE A N 1
ATOM 582 C CA . PHE A 1 79 ? 10.219 35.031 11.68 1 93.5 79 PHE A CA 1
ATOM 583 C C . PHE A 1 79 ? 10.508 34 12.773 1 93.5 79 PHE A C 1
ATOM 585 O O . PHE A 1 79 ? 11.047 34.344 13.828 1 93.5 79 PHE A O 1
ATOM 592 N N . TYR A 1 80 ? 10.133 32.719 12.602 1 94 80 TYR A N 1
ATOM 593 C CA . TYR A 1 80 ? 10.352 31.688 13.602 1 94 80 TYR A CA 1
ATOM 594 C C . TYR A 1 80 ? 11.836 31.484 13.867 1 94 80 TYR A C 1
ATOM 596 O O . TYR A 1 80 ? 12.258 31.297 15.008 1 94 80 TYR A O 1
ATOM 604 N N . VAL A 1 81 ? 12.609 31.547 12.797 1 91 81 VAL A N 1
ATOM 605 C CA . VAL A 1 81 ? 14.055 31.391 12.922 1 91 81 VAL A CA 1
ATOM 606 C C . VAL A 1 81 ? 14.648 32.562 13.703 1 91 81 VAL A C 1
ATOM 608 O O . VAL A 1 81 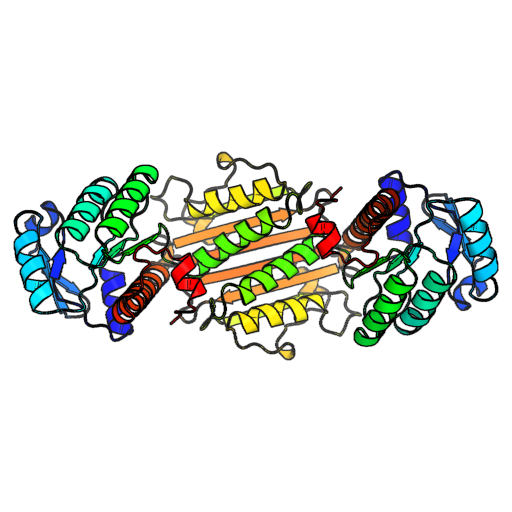? 15.461 32.344 14.602 1 91 81 VAL A O 1
ATOM 611 N N . LYS A 1 82 ? 14.297 33.719 13.344 1 90.88 82 LYS A N 1
ATOM 612 C CA . LYS A 1 82 ? 14.781 34.938 14.016 1 90.88 82 LYS A CA 1
ATOM 613 C C . LYS A 1 82 ? 14.555 34.875 15.523 1 90.88 82 LYS A C 1
ATOM 615 O O . LYS A 1 82 ? 15.414 35.281 16.297 1 90.88 82 LYS A O 1
ATOM 620 N N . HIS A 1 83 ? 13.461 34.344 15.922 1 93.19 83 HIS A N 1
ATOM 621 C CA . HIS A 1 83 ? 13.094 34.344 17.344 1 93.19 83 HIS A CA 1
ATOM 622 C C . HIS A 1 83 ? 13.453 33 17.984 1 93.19 83 HIS A C 1
ATOM 624 O O . HIS A 1 83 ? 13.227 32.812 19.188 1 93.19 83 HIS A O 1
ATOM 630 N N . GLY A 1 84 ? 13.961 32.031 17.188 1 92 84 GLY A N 1
ATOM 631 C CA . GLY A 1 84 ? 14.305 30.734 17.719 1 92 84 GLY A CA 1
ATOM 632 C C . GLY A 1 84 ? 13.109 29.984 18.281 1 92 84 GLY A C 1
ATOM 633 O O . GLY A 1 84 ? 13.195 29.359 19.344 1 92 84 GLY A O 1
ATOM 634 N N . THR A 1 85 ? 11.977 30.156 17.672 1 95.06 85 THR A N 1
ATOM 635 C CA . THR A 1 85 ? 10.75 29.531 18.141 1 95.06 85 THR A CA 1
ATOM 636 C C . THR A 1 85 ? 10.461 28.234 17.375 1 95.06 85 THR A C 1
ATOM 638 O O . THR A 1 85 ? 10.312 28.266 16.156 1 95.06 85 THR A O 1
ATOM 641 N N . PRO A 1 86 ? 10.383 27.094 18.062 1 96.75 86 PRO A N 1
ATOM 642 C CA . PRO A 1 86 ? 9.977 25.859 17.391 1 96.75 86 PRO A CA 1
ATOM 643 C C . PRO A 1 86 ? 8.586 25.969 16.766 1 96.75 86 PRO A C 1
ATOM 645 O O . PRO A 1 86 ? 7.691 26.609 17.328 1 96.75 86 PRO A O 1
ATOM 648 N N . PHE A 1 87 ? 8.453 25.312 15.586 1 96.38 87 PHE A N 1
ATOM 649 C CA . PHE A 1 87 ? 7.152 25.469 14.945 1 96.38 87 PHE A CA 1
ATOM 650 C C . PHE A 1 87 ? 6.809 24.25 14.102 1 96.38 87 PHE A C 1
ATOM 652 O O . PHE A 1 87 ? 7.695 23.5 13.695 1 96.38 87 PHE A O 1
ATOM 659 N N . VAL A 1 88 ? 5.496 24.031 13.914 1 96.56 88 VAL A N 1
ATOM 660 C CA . VAL A 1 88 ? 4.902 23.078 12.977 1 96.56 88 VAL A CA 1
ATOM 661 C C . VAL A 1 88 ? 4.184 23.844 11.867 1 96.56 88 VAL A C 1
ATOM 663 O O . VAL A 1 88 ? 3.309 24.672 12.133 1 96.56 88 VAL A O 1
ATOM 666 N N . MET A 1 89 ? 4.625 23.547 10.656 1 94.19 89 MET A N 1
ATOM 667 C CA . MET A 1 89 ? 4.066 24.297 9.531 1 94.19 89 MET A CA 1
ATOM 668 C C . MET A 1 89 ? 3.4 23.344 8.531 1 94.19 89 MET A C 1
ATOM 670 O O . MET A 1 89 ? 4.039 22.422 8.031 1 94.19 89 MET A O 1
ATOM 674 N N . GLY A 1 90 ? 2.08 23.562 8.273 1 91.12 90 GLY A N 1
ATOM 675 C CA . GLY A 1 90 ? 1.316 22.703 7.383 1 91.12 90 GLY A CA 1
ATOM 676 C C . GLY A 1 90 ? 0.833 23.422 6.137 1 91.12 90 GLY A C 1
ATOM 677 O O . GLY A 1 90 ? -0.068 22.938 5.445 1 91.12 90 GLY A O 1
ATOM 678 N N . THR A 1 91 ? 1.325 24.578 5.859 1 80.56 91 THR A N 1
ATOM 679 C CA . THR A 1 91 ? 0.926 25.344 4.684 1 80.56 91 THR A CA 1
ATOM 680 C C . THR A 1 91 ? 1.358 24.625 3.404 1 80.56 91 THR A C 1
ATOM 682 O O . THR A 1 91 ? 2.475 24.109 3.326 1 80.56 91 THR A O 1
ATOM 685 N N . THR A 1 92 ? 0.323 24.531 2.566 1 72.94 92 THR A N 1
ATOM 686 C CA . THR A 1 92 ? 0.59 23.938 1.261 1 72.94 92 THR A CA 1
ATOM 687 C C . THR A 1 92 ? 0.948 25.016 0.24 1 72.94 92 THR A C 1
ATOM 689 O O . THR A 1 92 ? 0.593 26.188 0.412 1 72.94 92 THR A O 1
ATOM 692 N N . GLY A 1 93 ? 1.721 24.594 -0.718 1 69 93 GLY A N 1
ATOM 693 C CA . GLY A 1 93 ? 2.061 25.562 -1.76 1 69 93 GLY A CA 1
ATOM 694 C C . GLY A 1 93 ? 3.309 26.359 -1.449 1 69 93 GLY A C 1
ATOM 695 O O . GLY A 1 93 ? 4.055 26.031 -0.527 1 69 93 GLY A O 1
ATOM 696 N N . GLY A 1 94 ? 3.625 27.328 -2.244 1 67.44 94 GLY A N 1
ATOM 697 C CA . GLY A 1 94 ? 4.855 28.094 -2.137 1 67.44 94 GLY A CA 1
ATOM 698 C C . GLY A 1 94 ? 6.023 27.453 -2.867 1 67.44 94 GLY A C 1
ATOM 699 O O . GLY A 1 94 ? 5.875 26.406 -3.482 1 67.44 94 GLY A O 1
ATOM 700 N N . ASP A 1 95 ? 6.941 28.156 -2.844 1 73.62 95 ASP A N 1
ATOM 701 C CA . ASP A 1 95 ? 8.164 27.641 -3.451 1 73.62 95 ASP A CA 1
ATOM 702 C C . ASP A 1 95 ? 8.852 26.641 -2.537 1 73.62 95 ASP A C 1
ATOM 704 O O . ASP A 1 95 ? 9.57 27.016 -1.613 1 73.62 95 ASP A O 1
ATOM 708 N N . ARG A 1 96 ? 8.539 25.375 -2.812 1 67.94 96 ARG A N 1
ATOM 709 C CA . ARG A 1 96 ? 9.039 24.312 -1.947 1 67.94 96 ARG A CA 1
ATOM 710 C C . ARG A 1 96 ? 10.562 24.312 -1.904 1 67.94 96 ARG A C 1
ATOM 712 O O . ARG A 1 96 ? 11.156 24.031 -0.866 1 67.94 96 ARG A O 1
ATOM 719 N N . ALA A 1 97 ? 11.086 24.578 -3.051 1 69.56 97 ALA A N 1
ATOM 720 C CA . ALA A 1 97 ? 12.547 24.672 -3.082 1 69.56 97 ALA A CA 1
ATOM 721 C C . ALA A 1 97 ? 13.039 25.75 -2.121 1 69.56 97 ALA A C 1
ATOM 723 O O . ALA A 1 97 ? 14.039 25.562 -1.428 1 69.56 97 ALA A O 1
ATOM 724 N N . LYS A 1 98 ? 12.375 26.859 -2.109 1 76.06 98 LYS A N 1
ATOM 725 C CA . LYS A 1 98 ? 12.742 27.953 -1.209 1 76.06 98 LYS A CA 1
ATOM 726 C C . LYS A 1 98 ? 12.5 27.562 0.248 1 76.06 98 LYS A C 1
ATOM 728 O O . LYS A 1 98 ? 13.289 27.906 1.127 1 76.06 98 LYS A O 1
ATOM 733 N N . ILE A 1 99 ? 11.445 26.844 0.463 1 73.94 99 ILE A N 1
ATOM 734 C CA . ILE A 1 99 ? 11.141 26.391 1.814 1 73.94 99 ILE A CA 1
ATOM 735 C C . ILE A 1 99 ? 12.25 25.469 2.311 1 73.94 99 ILE A C 1
ATOM 737 O O . ILE A 1 99 ? 12.672 25.547 3.465 1 73.94 99 ILE A O 1
ATOM 741 N N . HIS A 1 100 ? 12.703 24.719 1.391 1 71 100 HIS A N 1
ATOM 742 C CA . HIS A 1 100 ? 13.789 23.828 1.748 1 71 100 HIS A CA 1
ATOM 743 C C . HIS A 1 100 ? 15.07 24.609 2.053 1 71 100 HIS A C 1
ATOM 745 O O . HIS A 1 100 ? 15.812 24.25 2.973 1 71 100 HIS A O 1
ATOM 751 N N . GLN A 1 101 ? 15.32 25.594 1.249 1 74.62 101 GLN A N 1
ATOM 752 C CA . GLN A 1 101 ? 16.484 26.438 1.509 1 74.62 101 GLN A CA 1
ATOM 753 C C . GLN A 1 101 ? 16.359 27.141 2.859 1 74.62 101 GLN A C 1
ATOM 755 O O . GLN A 1 101 ? 17.328 27.203 3.615 1 74.62 101 GLN A O 1
ATOM 760 N N . GLN A 1 102 ? 15.234 27.578 3.066 1 75.06 102 GLN A N 1
ATOM 761 C CA . GLN A 1 102 ? 14.977 28.203 4.359 1 75.06 102 GLN A CA 1
ATOM 762 C C . GLN A 1 102 ? 15.078 27.188 5.492 1 75.06 102 GLN A C 1
ATOM 764 O O . GLN A 1 102 ? 15.523 27.516 6.59 1 75.06 102 GLN A O 1
ATOM 769 N N . ALA A 1 103 ? 14.57 26.062 5.098 1 68.12 103 ALA A N 1
ATOM 770 C CA . ALA A 1 103 ? 14.672 24.969 6.055 1 68.12 103 ALA A CA 1
ATOM 771 C C . ALA A 1 103 ? 16.125 24.719 6.465 1 68.12 103 ALA A C 1
ATOM 773 O O . ALA A 1 103 ? 16.406 24.406 7.625 1 68.12 103 ALA A O 1
ATOM 774 N N . ARG A 1 104 ? 17.078 24.875 5.547 1 68.56 104 ARG A N 1
ATOM 775 C CA . ARG A 1 104 ? 18.5 24.812 5.875 1 68.56 104 ARG A CA 1
ATOM 776 C C . ARG A 1 104 ? 18.875 25.875 6.883 1 68.56 104 ARG A C 1
ATOM 778 O O . ARG A 1 104 ? 19.688 25.641 7.785 1 68.56 104 ARG A O 1
ATOM 785 N N . GLY A 1 105 ? 18.297 27.016 6.695 1 71.62 105 GLY A N 1
ATOM 786 C CA . GLY A 1 105 ? 18.469 28.062 7.672 1 71.62 105 GLY A CA 1
ATOM 787 C C . GLY A 1 105 ? 17.938 27.719 9.047 1 71.62 105 GLY A C 1
ATOM 788 O O . GLY A 1 105 ? 18.547 28.047 10.062 1 71.62 105 GLY A O 1
ATOM 789 N N . VAL A 1 106 ? 16.875 27 9.031 1 73.5 106 VAL A N 1
ATOM 790 C CA . VAL A 1 106 ? 16.297 26.5 10.266 1 73.5 106 VAL A CA 1
ATOM 791 C C . VAL A 1 106 ? 17.297 25.609 10.992 1 73.5 106 VAL A C 1
ATOM 793 O O . VAL A 1 106 ? 17.5 25.75 12.203 1 73.5 106 VAL A O 1
ATOM 796 N N . SER A 1 107 ? 17.859 24.766 10.195 1 75.69 107 SER A N 1
ATOM 797 C CA . SER A 1 107 ? 18.859 23.875 10.773 1 75.69 107 SER A CA 1
ATOM 798 C C . SER A 1 107 ? 20.062 24.641 11.297 1 75.69 107 SER A C 1
ATOM 800 O O . SER A 1 107 ? 20.562 24.375 12.391 1 75.69 107 SER A O 1
ATOM 802 N N . ASP A 1 108 ? 20.5 25.609 10.539 1 77.12 108 ASP A N 1
ATOM 803 C CA . ASP A 1 108 ? 21.656 26.406 10.914 1 77.12 108 ASP A CA 1
ATOM 804 C C . ASP A 1 108 ? 21.406 27.188 12.203 1 77.12 108 ASP A C 1
ATOM 806 O O . ASP A 1 108 ? 22.297 27.312 13.047 1 77.12 108 ASP A O 1
ATOM 810 N N . ALA A 1 109 ? 20.219 27.594 12.289 1 82.44 109 ALA A N 1
ATOM 811 C CA . ALA A 1 109 ? 19.844 28.359 13.469 1 82.44 109 ALA A CA 1
ATOM 812 C C . ALA A 1 109 ? 19.484 27.453 14.633 1 82.44 109 ALA A C 1
ATOM 814 O O . ALA A 1 109 ? 19.219 27.922 15.742 1 82.44 109 ALA A O 1
ATOM 815 N N . ARG A 1 110 ? 19.406 26.156 14.438 1 87.62 110 ARG A N 1
ATOM 816 C CA . ARG A 1 110 ? 19.047 25.125 15.414 1 87.62 110 ARG A CA 1
ATOM 817 C C . ARG A 1 110 ? 17.625 25.328 15.93 1 87.62 110 ARG A C 1
ATOM 819 O O . ARG A 1 110 ? 17.359 25.141 17.125 1 87.62 110 ARG A O 1
ATOM 826 N N . THR A 1 111 ? 16.844 25.906 15.039 1 92.75 111 THR A N 1
ATOM 827 C CA . THR A 1 111 ? 15.414 26 15.336 1 92.75 111 THR A CA 1
ATOM 828 C C . THR A 1 111 ? 14.711 24.688 14.984 1 92.75 111 THR A C 1
ATOM 830 O O . THR A 1 111 ? 14.898 24.156 13.891 1 92.75 111 THR A O 1
ATOM 833 N N . TYR A 1 112 ? 13.93 24.125 15.891 1 95.56 112 TYR A N 1
ATOM 834 C CA . TYR A 1 112 ? 13.234 22.859 15.664 1 95.56 112 TYR A CA 1
ATOM 835 C C . TYR A 1 112 ? 11.93 23.078 14.898 1 95.56 112 TYR A C 1
ATOM 837 O O . TYR A 1 112 ? 11.148 23.969 15.242 1 95.56 112 TYR A O 1
ATOM 845 N N . ALA A 1 113 ? 11.75 22.266 13.836 1 95.38 113 ALA A N 1
ATOM 846 C CA . ALA A 1 113 ? 10.539 22.469 13.047 1 95.38 113 ALA A CA 1
ATOM 847 C C . ALA A 1 113 ? 10.086 21.172 12.391 1 95.38 113 ALA A C 1
ATOM 849 O O . ALA A 1 113 ? 10.906 20.312 12.062 1 95.38 113 ALA A O 1
ATOM 850 N N . VAL A 1 114 ? 8.758 21.016 12.297 1 94.94 114 VAL A N 1
ATOM 851 C CA . VAL A 1 114 ? 8.148 20.062 11.375 1 94.94 114 VAL A CA 1
ATOM 852 C C . VAL A 1 114 ? 7.465 20.797 10.234 1 94.94 114 VAL A C 1
ATOM 854 O O . VAL A 1 114 ? 6.59 21.641 10.469 1 94.94 114 VAL A O 1
ATOM 857 N N . ILE A 1 115 ? 7.902 20.562 9.055 1 92.12 115 ILE A N 1
ATOM 858 C CA . ILE A 1 115 ? 7.285 21.172 7.875 1 92.12 115 ILE A CA 1
ATOM 859 C C . ILE A 1 115 ? 6.781 20.062 6.941 1 92.12 115 ILE A C 1
ATOM 861 O O . ILE A 1 115 ? 7.551 19.203 6.508 1 92.12 115 ILE A O 1
ATOM 865 N N . ALA A 1 116 ? 5.531 20.062 6.703 1 91 116 ALA A N 1
ATOM 866 C CA . ALA A 1 116 ? 4.941 19.047 5.84 1 91 116 ALA A CA 1
ATOM 867 C C . ALA A 1 116 ? 3.684 19.578 5.148 1 91 116 ALA A C 1
ATOM 869 O O . ALA A 1 116 ? 2.896 20.297 5.758 1 91 116 ALA A O 1
ATOM 870 N N . PRO A 1 117 ? 3.48 19.219 3.914 1 86.69 117 PRO A N 1
ATOM 871 C CA . PRO A 1 117 ? 2.297 19.688 3.186 1 86.69 117 PRO A CA 1
ATOM 872 C C . PRO A 1 117 ? 1.017 18.984 3.635 1 86.69 117 PRO A C 1
ATOM 874 O O . PRO A 1 117 ? -0.085 19.438 3.311 1 86.69 117 PRO A O 1
ATOM 877 N N . ASN A 1 118 ? 1.061 17.891 4.246 1 91.69 118 ASN A N 1
ATOM 878 C CA . ASN A 1 118 ? -0.061 17.094 4.742 1 91.69 118 ASN A CA 1
ATOM 879 C C . ASN A 1 118 ? 0.196 16.578 6.156 1 91.69 118 ASN A C 1
ATOM 881 O O . ASN A 1 118 ? 1.218 15.945 6.41 1 91.69 118 ASN A O 1
ATOM 885 N N . MET A 1 119 ? -0.764 16.859 7.016 1 94.75 119 MET A N 1
ATOM 886 C CA . MET A 1 119 ? -0.565 16.5 8.422 1 94.75 119 MET A CA 1
ATOM 887 C C . MET A 1 119 ? -1.327 15.234 8.781 1 94.75 119 MET A C 1
ATOM 889 O O . MET A 1 119 ? -1.219 14.742 9.906 1 94.75 119 MET A O 1
ATOM 893 N N . GLY A 1 120 ? -2.127 14.742 7.836 1 94.19 120 GLY A N 1
ATOM 894 C CA . GLY A 1 120 ? -2.816 13.484 8.07 1 94.19 120 GLY A CA 1
ATOM 895 C C . GLY A 1 120 ? -1.885 12.289 8.078 1 94.19 120 GLY A C 1
ATOM 896 O O . GLY A 1 120 ? -1.494 11.797 7.016 1 94.19 120 GLY A O 1
ATOM 897 N N . LYS A 1 121 ? -1.615 11.75 9.234 1 94 121 LYS A N 1
ATOM 898 C CA . LYS A 1 121 ? -0.578 10.742 9.422 1 94 121 LYS A CA 1
ATOM 899 C C . LYS A 1 121 ? -0.826 9.523 8.547 1 94 121 LYS A C 1
ATOM 901 O O . LYS A 1 121 ? 0.079 9.055 7.848 1 94 121 LYS A O 1
ATOM 906 N N . GLN A 1 122 ? -2.014 9.094 8.508 1 94.38 122 GLN A N 1
ATOM 907 C CA . GLN A 1 122 ? -2.305 7.875 7.766 1 94.38 122 GLN A CA 1
ATOM 908 C C . GLN A 1 122 ? -2.229 8.117 6.262 1 94.38 122 GLN A C 1
ATOM 910 O O . GLN A 1 122 ? -1.84 7.227 5.504 1 94.38 122 GLN A O 1
ATOM 915 N N . ILE A 1 123 ? -2.654 9.305 5.832 1 94.12 123 ILE A N 1
ATOM 916 C CA . ILE A 1 123 ? -2.535 9.664 4.422 1 94.12 123 ILE A CA 1
ATOM 917 C C . ILE A 1 123 ? -1.062 9.727 4.027 1 94.12 123 ILE A C 1
ATOM 919 O O . ILE A 1 123 ? -0.675 9.227 2.969 1 94.12 123 ILE A O 1
ATOM 923 N N . VAL A 1 124 ? -0.272 10.336 4.875 1 94.56 124 VAL A N 1
ATOM 924 C CA . VAL A 1 124 ? 1.162 10.43 4.629 1 94.56 124 VAL A CA 1
ATOM 925 C C . VAL A 1 124 ? 1.778 9.039 4.594 1 94.56 124 VAL A C 1
ATOM 927 O O . VAL A 1 124 ? 2.619 8.742 3.74 1 94.56 124 VAL A O 1
ATOM 930 N N . ALA A 1 125 ? 1.383 8.188 5.504 1 93.81 125 ALA A N 1
ATOM 931 C CA . ALA A 1 125 ? 1.861 6.809 5.512 1 93.81 125 ALA A CA 1
ATOM 932 C C . ALA A 1 125 ? 1.521 6.102 4.203 1 93.81 125 ALA A C 1
ATOM 934 O O . ALA A 1 125 ? 2.354 5.391 3.639 1 93.81 125 ALA A O 1
ATOM 935 N N . PHE A 1 126 ? 0.321 6.262 3.748 1 94.44 126 PHE A N 1
ATOM 936 C CA . PHE A 1 126 ? -0.122 5.66 2.494 1 94.44 126 PHE A CA 1
ATOM 937 C C . PHE A 1 126 ? 0.731 6.148 1.33 1 94.44 126 PHE A C 1
ATOM 939 O O . PHE A 1 126 ? 1.187 5.348 0.51 1 94.44 126 PHE A O 1
ATOM 946 N N . GLN A 1 127 ? 0.923 7.449 1.276 1 94.31 127 GLN A N 1
ATOM 947 C CA . GLN A 1 127 ? 1.756 8.016 0.22 1 94.31 127 GLN A CA 1
ATOM 948 C C . GLN A 1 127 ? 3.17 7.445 0.271 1 94.31 127 GLN A C 1
ATOM 950 O O . GLN A 1 127 ? 3.754 7.121 -0.767 1 94.31 127 GLN A O 1
ATOM 955 N N . ALA A 1 128 ? 3.711 7.367 1.421 1 94.31 128 ALA A N 1
ATOM 956 C CA . ALA A 1 128 ? 5.051 6.816 1.599 1 94.31 128 ALA A CA 1
ATOM 957 C C . ALA A 1 128 ? 5.109 5.359 1.145 1 94.31 128 ALA A C 1
ATOM 959 O O . ALA A 1 128 ? 6.082 4.938 0.516 1 94.31 128 ALA A O 1
ATOM 960 N N . MET A 1 129 ? 4.074 4.68 1.511 1 94 129 MET A N 1
ATOM 961 C CA . MET A 1 129 ? 3.975 3.281 1.103 1 94 129 MET A CA 1
ATOM 962 C C . MET A 1 129 ? 4 3.154 -0.417 1 94 129 MET A C 1
ATOM 964 O O . MET A 1 129 ? 4.727 2.322 -0.963 1 94 129 MET A O 1
ATOM 968 N N . MET A 1 130 ? 3.201 3.914 -1.08 1 95.69 130 MET A N 1
ATOM 969 C CA . MET A 1 130 ? 3.148 3.885 -2.539 1 95.69 130 MET A CA 1
ATOM 970 C C . MET A 1 130 ? 4.512 4.215 -3.139 1 95.69 130 MET A C 1
ATOM 972 O O . MET A 1 130 ? 4.941 3.572 -4.098 1 95.69 130 MET A O 1
ATOM 976 N N . ASP A 1 131 ? 5.156 5.141 -2.594 1 94.62 131 ASP A N 1
ATOM 977 C CA . ASP A 1 131 ? 6.484 5.527 -3.061 1 94.62 131 ASP A CA 1
ATOM 978 C C . ASP A 1 131 ? 7.488 4.391 -2.873 1 94.62 131 ASP A C 1
ATOM 980 O O . ASP A 1 131 ? 8.281 4.105 -3.768 1 94.62 131 ASP A O 1
ATOM 984 N N . MET A 1 132 ? 7.457 3.773 -1.729 1 92.75 132 MET A N 1
ATOM 985 C CA . MET A 1 132 ? 8.336 2.646 -1.439 1 92.75 132 MET A CA 1
ATOM 986 C C . MET A 1 132 ? 8.078 1.492 -2.402 1 92.75 132 MET A C 1
ATOM 988 O O . MET A 1 132 ? 9.023 0.865 -2.891 1 92.75 132 MET A O 1
ATOM 992 N N . MET A 1 133 ? 6.832 1.25 -2.629 1 93.75 133 MET A N 1
ATOM 993 C CA . MET A 1 133 ? 6.473 0.182 -3.559 1 93.75 133 MET A CA 1
ATOM 994 C C . MET A 1 133 ? 7.047 0.452 -4.945 1 93.75 133 MET A C 1
ATOM 996 O O . MET A 1 133 ? 7.625 -0.442 -5.566 1 93.75 133 MET A O 1
ATOM 1000 N N . ALA A 1 134 ? 6.891 1.64 -5.371 1 94.25 134 ALA A N 1
ATOM 1001 C CA . ALA A 1 134 ? 7.379 2.031 -6.691 1 94.25 134 ALA A CA 1
ATOM 1002 C C . ALA A 1 134 ? 8.891 1.872 -6.785 1 94.25 134 ALA A C 1
ATOM 1004 O O . ALA A 1 134 ? 9.406 1.396 -7.801 1 94.25 134 ALA A O 1
ATOM 1005 N N . LYS A 1 135 ? 9.609 2.225 -5.773 1 92.69 135 LYS A N 1
ATOM 1006 C CA . LYS A 1 135 ? 11.07 2.164 -5.758 1 92.69 135 LYS A CA 1
ATOM 1007 C C . LYS A 1 135 ? 11.555 0.723 -5.66 1 92.69 135 LYS A C 1
ATOM 1009 O O . LYS A 1 135 ? 12.555 0.356 -6.281 1 92.69 135 LYS A O 1
ATOM 1014 N N . ASN A 1 136 ? 10.859 -0.09 -4.914 1 92.25 136 ASN A N 1
ATOM 1015 C CA . ASN A 1 136 ? 11.312 -1.452 -4.652 1 92.25 136 ASN A CA 1
ATOM 1016 C C . ASN A 1 136 ? 10.867 -2.412 -5.75 1 92.25 136 ASN A C 1
ATOM 1018 O O . ASN A 1 136 ? 11.516 -3.434 -5.988 1 92.25 136 ASN A O 1
ATOM 1022 N N . PHE A 1 137 ? 9.758 -2.125 -6.359 1 92.75 137 PHE A N 1
ATOM 1023 C CA . PHE A 1 137 ? 9.195 -3.008 -7.371 1 92.75 137 PHE A CA 1
ATOM 1024 C C . PHE A 1 137 ? 8.844 -2.227 -8.633 1 92.75 137 PHE A C 1
ATOM 1026 O O . PHE A 1 137 ? 7.695 -2.221 -9.07 1 92.75 137 PHE A O 1
ATOM 1033 N N . PRO A 1 138 ? 9.883 -1.662 -9.203 1 88.88 138 PRO A N 1
ATOM 1034 C CA . PRO A 1 138 ? 9.625 -0.871 -10.406 1 88.88 138 PRO A CA 1
ATOM 1035 C C . PRO A 1 138 ? 8.961 -1.685 -11.516 1 88.88 138 PRO A C 1
ATOM 1037 O O . PRO A 1 138 ? 9.32 -2.844 -11.734 1 88.88 138 PRO A O 1
ATOM 1040 N N . GLY A 1 139 ? 7.902 -1.19 -12.047 1 89.81 139 GLY A N 1
ATOM 1041 C CA . GLY A 1 139 ? 7.23 -1.812 -13.18 1 89.81 139 GLY A CA 1
ATOM 1042 C C . GLY A 1 139 ? 6.305 -2.945 -12.773 1 89.81 139 GLY A C 1
ATOM 1043 O O . GLY A 1 139 ? 5.797 -3.672 -13.633 1 89.81 139 GLY A O 1
ATOM 1044 N N . ALA A 1 140 ? 6.07 -3.154 -11.57 1 90.44 140 ALA A N 1
ATOM 1045 C CA . ALA A 1 140 ? 5.316 -4.301 -11.062 1 90.44 140 ALA A CA 1
ATOM 1046 C C . ALA A 1 140 ? 3.918 -4.344 -11.672 1 90.44 140 ALA A C 1
ATOM 1048 O O . ALA A 1 140 ? 3.318 -5.414 -11.781 1 90.44 140 ALA A O 1
ATOM 1049 N N . PHE A 1 141 ? 3.428 -3.197 -12.109 1 94.88 141 PHE A N 1
ATOM 1050 C CA . PHE A 1 141 ? 2.07 -3.158 -12.641 1 94.88 141 PHE A CA 1
ATOM 1051 C C . PHE A 1 141 ? 2.08 -2.789 -14.117 1 94.88 141 PHE A C 1
ATOM 1053 O O . PHE A 1 141 ? 1.1 -2.246 -14.633 1 94.88 141 PHE A O 1
ATOM 1060 N N . ALA A 1 142 ? 3.25 -3.049 -14.727 1 91.69 142 ALA A N 1
ATOM 1061 C CA . ALA A 1 142 ? 3.285 -2.879 -16.172 1 91.69 142 ALA A CA 1
ATOM 1062 C C . ALA A 1 142 ? 2.158 -3.658 -16.844 1 91.69 142 ALA A C 1
ATOM 1064 O O . ALA A 1 142 ? 1.876 -4.801 -16.484 1 91.69 142 ALA A O 1
ATOM 1065 N N . GLY A 1 143 ? 1.468 -2.988 -17.812 1 91.69 143 GLY A N 1
ATOM 1066 C CA . GLY A 1 143 ? 0.384 -3.629 -18.547 1 91.69 143 GLY A CA 1
ATOM 1067 C C . GLY A 1 143 ? -0.977 -3.393 -17.922 1 91.69 143 GLY A C 1
ATOM 1068 O O . GLY A 1 143 ? -2.006 -3.727 -18.5 1 91.69 143 GLY A O 1
ATOM 1069 N N . TYR A 1 144 ? -1.006 -2.887 -16.734 1 95.88 144 TYR A N 1
ATOM 1070 C CA . TYR A 1 144 ? -2.273 -2.562 -16.078 1 95.88 144 TYR A CA 1
ATOM 1071 C C . TYR A 1 144 ? -2.773 -1.192 -16.531 1 95.88 144 TYR A C 1
ATOM 1073 O O . TYR A 1 144 ? -1.995 -0.365 -17 1 95.88 144 TYR A O 1
ATOM 1081 N N . LYS A 1 145 ? -4.055 -1.024 -16.359 1 97.69 145 LYS A N 1
ATOM 1082 C CA . LYS A 1 145 ? -4.684 0.275 -16.578 1 97.69 145 LYS A CA 1
ATOM 1083 C C . LYS A 1 145 ? -5.082 0.921 -15.25 1 97.69 145 LYS A C 1
ATOM 1085 O O . LYS A 1 145 ? -5.559 0.24 -14.344 1 97.69 145 LYS A O 1
ATOM 1090 N N . LEU A 1 146 ? -4.844 2.23 -15.203 1 98.38 146 LEU A N 1
ATOM 1091 C CA . LEU A 1 146 ? -5.129 2.982 -13.984 1 98.38 146 LEU A CA 1
ATOM 1092 C C . LEU A 1 146 ? -6.297 3.938 -14.195 1 98.38 146 LEU A C 1
ATOM 1094 O O . LEU A 1 146 ? -6.387 4.598 -15.234 1 98.38 146 LEU A O 1
ATOM 1098 N N . ARG A 1 147 ? -7.262 3.924 -13.352 1 98.5 147 ARG A N 1
ATOM 1099 C CA . ARG A 1 147 ? -8.312 4.934 -13.242 1 98.5 147 ARG A CA 1
ATOM 1100 C C . ARG A 1 147 ? -8.25 5.641 -11.891 1 98.5 147 ARG A C 1
ATOM 1102 O O . ARG A 1 147 ? -8.219 4.992 -10.844 1 98.5 147 ARG A O 1
ATOM 1109 N N . VAL A 1 148 ? -8.219 6.93 -11.859 1 98.38 148 VAL A N 1
ATOM 1110 C CA . VAL A 1 148 ? -8.148 7.727 -10.641 1 98.38 148 VAL A CA 1
ATOM 1111 C C . VAL A 1 148 ? -9.344 8.68 -10.57 1 98.38 148 VAL A C 1
ATOM 1113 O O . VAL A 1 148 ? -9.625 9.406 -11.531 1 98.38 148 VAL A O 1
ATOM 1116 N N . VAL A 1 149 ? -10.078 8.648 -9.492 1 98.06 149 VAL A N 1
ATOM 1117 C CA . VAL A 1 149 ? -11.203 9.539 -9.242 1 98.06 149 VAL A CA 1
ATOM 1118 C C . VAL A 1 149 ? -10.992 10.297 -7.938 1 98.06 149 VAL A C 1
ATOM 1120 O O . VAL A 1 149 ? -10.609 9.711 -6.926 1 98.06 149 VAL A O 1
ATOM 1123 N N . GLU A 1 150 ? -11.172 11.547 -7.898 1 96.88 150 GLU A N 1
ATOM 1124 C CA . GLU A 1 150 ? -11.031 12.359 -6.695 1 96.88 150 GLU A CA 1
ATOM 1125 C C . GLU A 1 150 ? -12.227 13.289 -6.516 1 96.88 150 GLU A C 1
ATOM 1127 O O . GLU A 1 150 ? -12.727 13.859 -7.488 1 96.88 150 GLU A O 1
ATOM 1132 N N . SER A 1 151 ? -12.719 13.414 -5.359 1 96.31 151 SER A N 1
ATOM 1133 C CA . SER A 1 151 ? -13.773 14.344 -4.992 1 96.31 151 SER A CA 1
ATOM 1134 C C . SER A 1 151 ? -13.328 15.273 -3.869 1 96.31 151 SER A C 1
ATOM 1136 O O . SER A 1 151 ? -12.766 14.828 -2.871 1 96.31 151 SER A O 1
ATOM 1138 N N . HIS A 1 152 ? -13.43 16.516 -4.031 1 94.12 152 HIS A N 1
ATOM 1139 C CA . HIS A 1 152 ? -13.258 17.594 -3.062 1 94.12 152 HIS A CA 1
ATOM 1140 C C . HIS A 1 152 ? -14.43 18.562 -3.111 1 94.12 152 HIS A C 1
ATOM 1142 O O . HIS A 1 152 ? -15.305 18.453 -3.979 1 94.12 152 HIS A O 1
ATOM 1148 N N . GLN A 1 153 ? -14.391 19.5 -2.168 1 90.31 153 GLN A N 1
ATOM 1149 C CA . GLN A 1 153 ? -15.438 20.516 -2.223 1 90.31 153 GLN A CA 1
ATOM 1150 C C . GLN A 1 153 ? -15.453 21.219 -3.578 1 90.31 153 GLN A C 1
ATOM 1152 O O . GLN A 1 153 ? -14.414 21.344 -4.23 1 90.31 153 GLN A O 1
ATOM 1157 N N . SER A 1 154 ? -16.578 21.766 -3.945 1 86.62 154 SER A N 1
ATOM 1158 C CA . SER A 1 154 ? -16.828 22.266 -5.297 1 86.62 154 SER A CA 1
ATOM 1159 C C . SER A 1 154 ? -15.922 23.453 -5.617 1 86.62 154 SER A C 1
ATOM 1161 O O . SER A 1 154 ? -15.625 23.703 -6.785 1 86.62 154 SER A O 1
ATOM 1163 N N . THR A 1 155 ? -15.453 24.125 -4.629 1 83.12 155 THR A N 1
ATOM 1164 C CA . THR A 1 155 ? -14.648 25.312 -4.836 1 83.12 155 THR A CA 1
ATOM 1165 C C . THR A 1 155 ? -13.203 24.953 -5.168 1 83.12 155 THR A C 1
ATOM 1167 O O . THR A 1 155 ? -12.438 25.797 -5.629 1 83.12 155 THR A O 1
ATOM 1170 N N . LYS A 1 156 ? -12.852 23.719 -4.93 1 84.56 156 LYS A N 1
ATOM 1171 C CA . LYS A 1 156 ? -11.508 23.25 -5.266 1 84.56 156 LYS A CA 1
ATOM 1172 C C . LYS A 1 156 ? -11.422 22.797 -6.719 1 84.56 156 LYS A C 1
ATOM 1174 O O . LYS A 1 156 ? -11.727 21.656 -7.035 1 84.56 156 LYS A O 1
ATOM 1179 N N . LYS A 1 157 ? -10.891 23.547 -7.508 1 80.44 157 LYS A N 1
ATOM 1180 C CA . LYS A 1 157 ? -10.922 23.25 -8.938 1 80.44 157 LYS A CA 1
ATOM 1181 C C . LYS A 1 157 ? -9.688 22.469 -9.359 1 80.44 157 LYS A C 1
ATOM 1183 O O . LYS A 1 157 ? -9.734 21.688 -10.312 1 80.44 157 LYS A O 1
ATOM 1188 N N . ASP A 1 158 ? -8.688 22.562 -8.586 1 86.81 158 ASP A N 1
ATOM 1189 C CA . ASP A 1 158 ? -7.438 21.922 -8.992 1 86.81 158 ASP A CA 1
ATOM 1190 C C . ASP A 1 158 ? -7.324 20.516 -8.406 1 86.81 158 ASP A C 1
ATOM 1192 O O . ASP A 1 158 ? -8.008 20.188 -7.438 1 86.81 158 ASP A O 1
ATOM 1196 N N . THR A 1 159 ? -6.531 19.719 -9.109 1 90.06 159 THR A N 1
ATOM 1197 C CA . THR A 1 159 ? -6.207 18.391 -8.609 1 90.06 159 THR A CA 1
ATOM 1198 C C . THR A 1 159 ? -5.395 18.469 -7.32 1 90.06 159 THR A C 1
ATOM 1200 O O . THR A 1 159 ? -4.52 19.328 -7.191 1 90.06 159 THR A O 1
ATOM 1203 N N . SER A 1 160 ? -5.77 17.656 -6.406 1 89.25 160 SER A N 1
ATOM 1204 C CA . SER A 1 160 ? -5.086 17.672 -5.117 1 89.25 160 SER A CA 1
ATOM 1205 C C . SER A 1 160 ? -3.635 17.219 -5.254 1 89.25 160 SER A C 1
ATOM 1207 O O . SER A 1 160 ? -3.312 16.422 -6.129 1 89.25 160 SER A O 1
ATOM 1209 N N . GLY A 1 161 ? -2.775 17.719 -4.418 1 87.5 161 GLY A N 1
ATOM 1210 C CA . GLY A 1 161 ? -1.385 17.297 -4.371 1 87.5 161 GLY A CA 1
ATOM 1211 C C . GLY A 1 161 ? -1.219 15.828 -4.059 1 87.5 161 GLY A C 1
ATOM 1212 O O . GLY A 1 161 ? -0.351 15.164 -4.625 1 87.5 161 GLY A O 1
ATOM 1213 N N . THR A 1 162 ? -2.061 15.336 -3.191 1 90.12 162 THR A N 1
ATOM 1214 C CA . THR A 1 162 ? -2.021 13.93 -2.807 1 90.12 162 THR A CA 1
ATOM 1215 C C . THR A 1 162 ? -2.254 13.031 -4.02 1 90.12 162 THR A C 1
ATOM 1217 O O . THR A 1 162 ? -1.511 12.07 -4.238 1 90.12 162 THR A O 1
ATOM 1220 N N . ALA A 1 163 ? -3.297 13.352 -4.77 1 94 163 ALA A N 1
ATOM 1221 C CA . ALA A 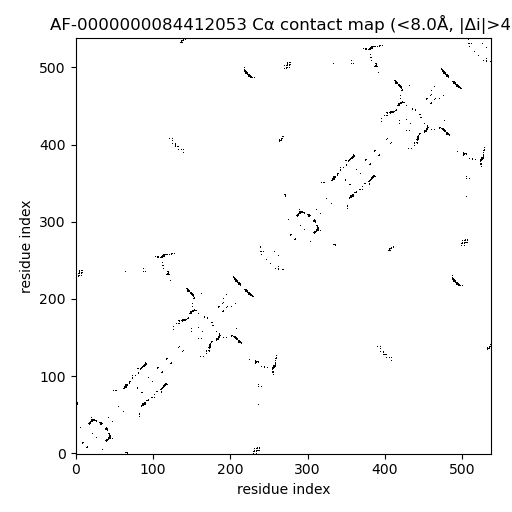1 163 ? -3.592 12.57 -5.969 1 94 163 ALA A CA 1
ATOM 1222 C C . ALA A 1 163 ? -2.418 12.594 -6.941 1 94 163 ALA A C 1
ATOM 1224 O O . ALA A 1 163 ? -2.061 11.562 -7.516 1 94 163 ALA A O 1
ATOM 1225 N N . LYS A 1 164 ? -1.786 13.734 -7.109 1 93.31 164 LYS A N 1
ATOM 1226 C CA . LYS A 1 164 ? -0.645 13.859 -8.008 1 93.31 164 LYS A CA 1
ATOM 1227 C C . LYS A 1 164 ? 0.52 12.992 -7.547 1 93.31 164 LYS A C 1
ATOM 1229 O O . LYS A 1 164 ? 1.146 12.297 -8.359 1 93.31 164 LYS A O 1
ATOM 1234 N N . ALA A 1 165 ? 0.775 13.031 -6.297 1 91.81 165 ALA A N 1
ATOM 1235 C CA . ALA A 1 165 ? 1.881 12.258 -5.738 1 91.81 165 ALA A CA 1
ATOM 1236 C C . ALA A 1 165 ? 1.647 10.766 -5.914 1 91.81 165 ALA A C 1
ATOM 1238 O O . ALA A 1 165 ? 2.559 10.031 -6.305 1 91.81 165 ALA A O 1
ATOM 1239 N N . VAL A 1 166 ? 0.435 10.32 -5.641 1 95.62 166 VAL A N 1
ATOM 1240 C CA . VAL A 1 166 ? 0.116 8.898 -5.746 1 95.62 166 VAL A CA 1
ATOM 1241 C C . VAL A 1 166 ? 0.179 8.461 -7.207 1 95.62 166 VAL A C 1
ATOM 1243 O O . VAL A 1 166 ? 0.715 7.398 -7.52 1 95.62 166 VAL A O 1
ATOM 1246 N N . VAL A 1 167 ? -0.326 9.266 -8.109 1 97.06 167 VAL A N 1
ATOM 1247 C CA . VAL A 1 167 ? -0.278 8.969 -9.539 1 97.06 167 VAL A CA 1
ATOM 1248 C C . VAL A 1 167 ? 1.175 8.82 -9.992 1 97.06 167 VAL A C 1
ATOM 1250 O O . VAL A 1 167 ? 1.501 7.926 -10.773 1 97.06 167 VAL A O 1
ATOM 1253 N N . GLN A 1 168 ? 2.035 9.68 -9.508 1 95.88 168 GLN A N 1
ATOM 1254 C CA . GLN A 1 168 ? 3.447 9.578 -9.852 1 95.88 168 GLN A CA 1
ATOM 1255 C C . GLN A 1 168 ? 4.02 8.227 -9.438 1 95.88 168 GLN A C 1
ATOM 1257 O O . GLN A 1 168 ? 4.816 7.633 -10.172 1 95.88 168 GLN A O 1
ATOM 1262 N N . SER A 1 169 ? 3.674 7.75 -8.281 1 96.25 169 SER A N 1
ATOM 1263 C CA . SER A 1 169 ? 4.109 6.43 -7.84 1 96.25 169 SER A CA 1
ATOM 1264 C C . SER A 1 169 ? 3.621 5.34 -8.797 1 96.25 169 SER A C 1
ATOM 1266 O O . SER A 1 169 ? 4.363 4.41 -9.109 1 96.25 169 SER A O 1
ATOM 1268 N N . PHE A 1 170 ? 2.375 5.449 -9.234 1 97.12 170 PHE A N 1
ATOM 1269 C CA . PHE A 1 170 ? 1.842 4.453 -10.156 1 97.12 170 PHE A CA 1
ATOM 1270 C C . PHE A 1 170 ? 2.6 4.477 -11.477 1 97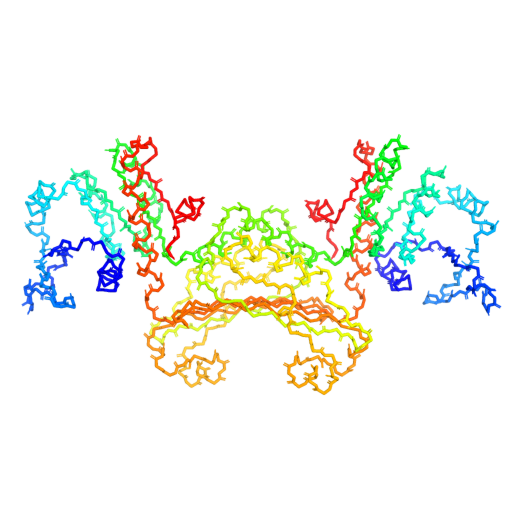.12 170 PHE A C 1
ATOM 1272 O O . PHE A 1 170 ? 2.824 3.432 -12.086 1 97.12 170 PHE A O 1
ATOM 1279 N N . VAL A 1 171 ? 2.938 5.688 -11.914 1 96.94 171 VAL A N 1
ATOM 1280 C CA . VAL A 1 171 ? 3.729 5.805 -13.141 1 96.94 171 VAL A CA 1
ATOM 1281 C C . VAL A 1 171 ? 5.051 5.062 -12.969 1 96.94 171 VAL A C 1
ATOM 1283 O O . VAL A 1 171 ? 5.465 4.312 -13.859 1 96.94 171 VAL A O 1
ATOM 1286 N N . GLU A 1 172 ? 5.691 5.172 -11.883 1 93.88 172 GLU A N 1
ATOM 1287 C CA . GLU A 1 172 ? 6.957 4.492 -11.602 1 93.88 172 GLU A CA 1
ATOM 1288 C C . GLU A 1 172 ? 6.754 2.986 -11.469 1 93.88 172 GLU A C 1
ATOM 1290 O O . GLU A 1 172 ? 7.68 2.207 -11.719 1 93.88 172 GLU A O 1
ATOM 1295 N N . LEU A 1 173 ? 5.578 2.621 -11.117 1 93.5 173 LEU A N 1
ATOM 1296 C CA . LEU A 1 173 ? 5.234 1.207 -11.031 1 93.5 173 LEU A CA 1
ATOM 1297 C C . LEU A 1 173 ? 4.953 0.627 -12.414 1 93.5 173 LEU A C 1
ATOM 1299 O O . LEU A 1 173 ? 4.633 -0.557 -12.539 1 93.5 173 LEU A O 1
ATOM 1303 N N . GLY A 1 174 ? 5.012 1.502 -13.461 1 92.94 174 GLY A N 1
ATOM 1304 C CA . GLY A 1 174 ? 4.957 1.028 -14.836 1 92.94 174 GLY A CA 1
ATOM 1305 C C . GLY A 1 174 ? 3.635 1.324 -15.516 1 92.94 174 GLY A C 1
ATOM 1306 O O . GLY A 1 174 ? 3.346 0.782 -16.578 1 92.94 174 GLY A O 1
ATOM 1307 N N . VAL A 1 175 ? 2.811 2.078 -14.898 1 96.19 175 VAL A N 1
ATOM 1308 C CA . VAL A 1 175 ? 1.499 2.379 -15.461 1 96.19 175 VAL A CA 1
ATOM 1309 C C . VAL A 1 175 ? 1.528 3.746 -16.141 1 96.19 175 VAL A C 1
ATOM 1311 O O . VAL A 1 175 ? 1.633 4.777 -15.469 1 96.19 175 VAL A O 1
ATOM 1314 N N . PRO A 1 176 ? 1.45 3.76 -17.406 1 96.12 176 PRO A N 1
ATOM 1315 C CA . PRO A 1 176 ? 1.377 5.07 -18.062 1 96.12 176 PRO A CA 1
ATOM 1316 C C . PRO A 1 176 ? 0.109 5.84 -17.703 1 96.12 176 PRO A C 1
ATOM 1318 O O . PRO A 1 176 ? -1.001 5.352 -17.938 1 96.12 176 PRO A O 1
ATOM 1321 N N . PHE A 1 177 ? 0.277 7.004 -17.125 1 97.62 177 PHE A N 1
ATOM 1322 C CA . PHE A 1 177 ? -0.853 7.812 -16.688 1 97.62 177 PHE A CA 1
ATOM 1323 C C . PHE A 1 177 ? -0.449 9.273 -16.547 1 97.62 177 PHE A C 1
ATOM 1325 O O . PHE A 1 177 ? 0.642 9.578 -16.062 1 97.62 177 PHE A O 1
ATOM 1332 N N . ASP A 1 178 ? -1.282 10.172 -17.016 1 97.12 178 ASP A N 1
ATOM 1333 C CA . ASP A 1 178 ? -1.079 11.609 -16.859 1 97.12 178 ASP A CA 1
ATOM 1334 C C . ASP A 1 178 ? -2.049 12.195 -15.836 1 97.12 178 ASP A C 1
ATOM 1336 O O . ASP A 1 178 ? -3.227 11.836 -15.812 1 97.12 178 ASP A O 1
ATOM 1340 N N . VAL A 1 179 ? -1.608 13.125 -15.102 1 94.75 179 VAL A N 1
ATOM 1341 C CA . VAL A 1 179 ? -2.396 13.727 -14.023 1 94.75 179 VAL A CA 1
ATOM 1342 C C . VAL A 1 179 ? -3.664 14.352 -14.602 1 94.75 179 VAL A C 1
ATOM 1344 O O . VAL A 1 179 ? -4.688 14.438 -13.914 1 94.75 179 VAL A O 1
ATOM 1347 N N . SER A 1 180 ? -3.617 14.781 -15.789 1 95.62 180 SER A N 1
ATOM 1348 C CA . SER A 1 180 ? -4.777 15.391 -16.438 1 95.62 180 SER A CA 1
ATOM 1349 C C . SER A 1 180 ? -5.898 14.375 -16.625 1 95.62 180 SER A C 1
ATOM 1351 O O . SER A 1 180 ? -7.043 14.75 -16.891 1 95.62 180 SER A O 1
ATOM 1353 N N . GLN A 1 181 ? -5.605 13.078 -16.484 1 97.25 181 GLN A N 1
ATOM 1354 C CA . GLN A 1 181 ? -6.586 12.016 -16.688 1 97.25 181 GLN A CA 1
ATOM 1355 C C . GLN A 1 181 ? -7.383 11.75 -15.422 1 97.25 181 GLN A C 1
ATOM 1357 O O . GLN A 1 181 ? -8.344 10.977 -15.438 1 97.25 181 GLN A O 1
ATOM 1362 N N . ILE A 1 182 ? -7.004 12.383 -14.352 1 97.31 182 ILE A N 1
ATOM 1363 C CA . ILE A 1 182 ? -7.73 12.203 -13.094 1 97.31 182 ILE A CA 1
ATOM 1364 C C . ILE A 1 182 ? -9.156 12.742 -13.242 1 97.31 182 ILE A C 1
ATOM 1366 O O . ILE A 1 182 ? -9.359 13.859 -13.711 1 97.31 182 ILE A O 1
ATOM 1370 N N . GLU A 1 183 ? -10.094 11.922 -12.938 1 97.31 183 GLU A N 1
ATOM 1371 C CA . GLU A 1 183 ? -11.492 12.344 -12.945 1 97.31 183 GLU A CA 1
ATOM 1372 C C . GLU A 1 183 ? -11.836 13.148 -11.695 1 97.31 183 GLU A C 1
ATOM 1374 O O . GLU A 1 183 ? -11.75 12.633 -10.578 1 97.31 183 GLU A O 1
ATOM 1379 N N . LEU A 1 184 ? -12.203 14.359 -11.883 1 96.38 184 LEU A N 1
ATOM 1380 C CA . LEU A 1 184 ? -12.562 15.242 -10.781 1 96.38 184 LEU A CA 1
ATOM 1381 C C . LEU A 1 184 ? -14.078 15.281 -10.594 1 96.38 184 LEU A C 1
ATOM 1383 O O . LEU A 1 184 ? -14.812 15.641 -11.508 1 96.38 184 LEU A O 1
ATOM 1387 N N . VAL A 1 185 ? -14.594 14.867 -9.492 1 96.56 185 VAL A N 1
ATOM 1388 C CA . VAL A 1 185 ? -16.016 14.945 -9.148 1 96.56 185 VAL A CA 1
ATOM 1389 C C . VAL A 1 185 ? -16.266 16.141 -8.242 1 96.56 185 VAL A C 1
ATOM 1391 O O . VAL A 1 185 ? -15.922 16.125 -7.059 1 96.56 185 VAL A O 1
ATOM 1394 N N . ARG A 1 186 ? -16.953 17.156 -8.758 1 95.62 186 ARG A N 1
ATOM 1395 C CA . ARG A 1 186 ? -17.109 18.406 -8.031 1 95.62 186 ARG A CA 1
ATOM 1396 C C . ARG A 1 186 ? -18.578 18.781 -7.891 1 95.62 186 ARG A C 1
ATOM 1398 O O . ARG A 1 186 ? -18.922 19.656 -7.086 1 95.62 186 ARG A O 1
ATOM 1405 N N . GLU A 1 187 ? -19.438 18.141 -8.688 1 94.94 187 GLU A N 1
ATOM 1406 C CA . GLU A 1 187 ? -20.859 18.406 -8.609 1 94.94 187 GLU A CA 1
ATOM 1407 C C . GLU A 1 187 ? -21.484 17.688 -7.41 1 94.94 187 GLU A C 1
ATOM 1409 O O . GLU A 1 187 ? -21.422 16.469 -7.309 1 94.94 187 GLU A O 1
ATOM 1414 N N . PRO A 1 188 ? -22.141 18.406 -6.613 1 94.94 188 PRO A N 1
ATOM 1415 C CA . PRO A 1 188 ? -22.656 17.859 -5.359 1 94.94 188 PRO A CA 1
ATOM 1416 C C . PRO A 1 188 ? -23.5 16.594 -5.57 1 94.94 188 PRO A C 1
ATOM 1418 O O . PRO A 1 188 ? -23.375 15.633 -4.816 1 94.94 188 PRO A O 1
ATOM 1421 N N . LYS A 1 189 ? -24.375 16.625 -6.52 1 95.19 189 LYS A N 1
ATOM 1422 C CA . LYS A 1 189 ? -25.219 15.461 -6.773 1 95.19 189 LYS A CA 1
ATOM 1423 C C . LYS A 1 189 ? -24.375 14.211 -7.035 1 95.19 189 LYS A C 1
ATOM 1425 O O . LYS A 1 189 ? -24.672 13.141 -6.496 1 95.19 189 LYS A O 1
ATOM 1430 N N . GLU A 1 190 ? -23.359 14.336 -7.844 1 95.5 190 GLU A N 1
ATOM 1431 C CA . GLU A 1 190 ? -22.484 13.211 -8.164 1 95.5 190 GLU A CA 1
ATOM 1432 C C . GLU A 1 190 ? -21.641 12.812 -6.953 1 95.5 190 GLU A C 1
ATOM 1434 O O . GLU A 1 190 ? -21.359 11.633 -6.746 1 95.5 190 GLU A O 1
ATOM 1439 N N . GLN A 1 191 ? -21.203 13.805 -6.195 1 96.31 191 GLN A N 1
ATOM 1440 C CA . GLN A 1 191 ? -20.422 13.531 -4.996 1 96.31 191 GLN A CA 1
ATOM 1441 C C . GLN A 1 191 ? -21.203 12.641 -4.027 1 96.31 191 GLN A C 1
ATOM 1443 O O . GLN A 1 191 ? -20.641 11.711 -3.447 1 96.31 191 GLN A O 1
ATOM 1448 N N . VAL A 1 192 ? -22.438 12.914 -3.928 1 96.25 192 VAL A N 1
ATOM 1449 C CA . VAL A 1 192 ? -23.266 12.164 -2.994 1 96.25 192 VAL A CA 1
ATOM 1450 C C . VAL A 1 192 ? -23.641 10.812 -3.604 1 96.25 192 VAL A C 1
ATOM 1452 O O . VAL A 1 192 ? -23.484 9.773 -2.965 1 96.25 192 VAL A O 1
ATOM 1455 N N . GLU A 1 193 ? -24 10.758 -4.832 1 95.38 193 GLU A N 1
ATOM 1456 C CA . GLU A 1 193 ? -24.578 9.562 -5.438 1 95.38 193 GLU A CA 1
ATOM 1457 C C . GLU A 1 193 ? -23.484 8.594 -5.906 1 95.38 193 GLU A C 1
ATOM 1459 O O . GLU A 1 193 ? -23.656 7.379 -5.824 1 95.38 193 GLU A O 1
ATOM 1464 N N . VAL A 1 194 ? -22.438 9.164 -6.402 1 93.12 194 VAL A N 1
ATOM 1465 C CA . VAL A 1 194 ? -21.406 8.336 -7.027 1 93.12 194 VAL A CA 1
ATOM 1466 C C . VAL A 1 194 ? -20.266 8.086 -6.039 1 93.12 194 VAL A C 1
ATOM 1468 O O . VAL A 1 194 ? -19.875 6.941 -5.805 1 93.12 194 VAL A O 1
ATOM 1471 N N . MET A 1 195 ? -19.891 9.094 -5.383 1 95.12 195 MET A N 1
ATOM 1472 C CA . MET A 1 195 ? -18.719 8.977 -4.508 1 95.12 195 MET A CA 1
ATOM 1473 C C . MET A 1 195 ? -19.156 8.688 -3.072 1 95.12 195 MET A C 1
ATOM 1475 O O . MET A 1 195 ? -18.312 8.375 -2.223 1 95.12 195 MET A O 1
ATOM 1479 N N . LYS A 1 196 ? -20.438 8.789 -2.814 1 95 196 LYS A N 1
ATOM 1480 C CA . LYS A 1 196 ? -21.047 8.492 -1.518 1 95 196 LYS A CA 1
ATOM 1481 C C . LYS A 1 196 ? -20.531 9.445 -0.44 1 95 196 LYS A C 1
ATOM 1483 O O . LYS A 1 196 ? -20.328 9.039 0.708 1 95 196 LYS A O 1
ATOM 1488 N N . VAL A 1 197 ? -20.219 10.633 -0.8 1 96.12 197 VAL A N 1
ATOM 1489 C CA . VAL A 1 197 ? -19.875 11.68 0.153 1 96.12 197 VAL A CA 1
ATOM 1490 C C . VAL A 1 197 ? -21.109 12.062 0.972 1 96.12 197 VAL A C 1
ATOM 1492 O O . VAL A 1 197 ? -22.172 12.359 0.413 1 96.12 197 VAL A O 1
ATOM 1495 N N . PRO A 1 198 ? -21 11.938 2.246 1 95.75 198 PRO A N 1
ATOM 1496 C CA . PRO A 1 198 ? -22.156 12.406 3.025 1 95.75 198 PRO A CA 1
ATOM 1497 C C . PRO A 1 198 ? -22.5 13.867 2.736 1 95.75 198 PRO A C 1
ATOM 1499 O O . PRO A 1 198 ? -21.609 14.695 2.549 1 95.75 198 PRO A O 1
ATOM 1502 N N . GLU A 1 199 ? -23.75 14.18 2.729 1 95.5 199 GLU A N 1
ATOM 1503 C CA . GLU A 1 199 ? -24.203 15.539 2.441 1 95.5 199 GLU A CA 1
ATOM 1504 C C . GLU A 1 199 ? -23.578 16.547 3.398 1 95.5 199 GLU A C 1
ATOM 1506 O O . GLU A 1 199 ? -23.234 17.656 2.998 1 95.5 199 GLU A O 1
ATOM 1511 N N . SER A 1 200 ? -23.438 16.141 4.602 1 94.25 200 SER A N 1
ATOM 1512 C CA . SER A 1 200 ? -22.906 17.031 5.637 1 94.25 200 SER A CA 1
ATOM 1513 C C . SER A 1 200 ? -21.438 17.344 5.395 1 94.25 200 SER A C 1
ATOM 1515 O O . SER A 1 200 ? -20.891 18.281 5.98 1 94.25 200 SER A O 1
ATOM 1517 N N . ALA A 1 201 ? -20.75 16.578 4.484 1 94.69 201 ALA A N 1
ATOM 1518 C CA . ALA A 1 201 ? -19.312 16.719 4.277 1 94.69 201 ALA A CA 1
ATOM 1519 C C . ALA A 1 201 ? -19.016 17.391 2.943 1 94.69 201 ALA A C 1
ATOM 1521 O O . ALA A 1 201 ? -17.844 17.547 2.566 1 94.69 201 ALA A O 1
ATOM 1522 N N . LEU A 1 202 ? -20.047 17.844 2.242 1 94.81 202 LEU A N 1
ATOM 1523 C CA . LEU A 1 202 ? -19.891 18.344 0.882 1 94.81 202 LEU A CA 1
ATOM 1524 C C . LEU A 1 202 ? -18.953 19.547 0.855 1 94.81 202 LEU A C 1
ATOM 1526 O O . LEU A 1 202 ? -18.234 19.766 -0.123 1 94.81 202 LEU A O 1
ATOM 1530 N N . ASN A 1 203 ? -18.953 20.328 1.93 1 92.69 203 ASN A N 1
ATOM 1531 C CA . ASN A 1 203 ? -18.141 21.547 1.936 1 92.69 203 ASN A CA 1
ATOM 1532 C C . ASN A 1 203 ? -16.766 21.312 2.535 1 92.69 203 ASN A C 1
ATOM 1534 O O . ASN A 1 203 ? -15.992 22.25 2.721 1 92.69 203 ASN A O 1
ATOM 1538 N N . GLY A 1 204 ? -16.391 20.047 2.873 1 93.81 204 GLY A N 1
ATOM 1539 C CA . GLY A 1 204 ? -15.102 19.703 3.459 1 93.81 204 GLY A CA 1
ATOM 1540 C C . GLY A 1 204 ? -14.805 18.219 3.432 1 93.81 204 GLY A C 1
ATOM 1541 O O . GLY A 1 204 ? -15.039 17.516 4.418 1 93.81 204 GLY A O 1
ATOM 1542 N N . HIS A 1 205 ? -14.359 17.812 2.318 1 95.38 205 HIS A N 1
ATOM 1543 C CA . HIS A 1 205 ? -14 16.406 2.195 1 95.38 205 HIS A CA 1
ATOM 1544 C C . HIS A 1 205 ? -12.891 16.203 1.169 1 95.38 205 HIS A C 1
ATOM 1546 O O . HIS A 1 205 ? -12.602 17.094 0.377 1 95.38 205 HIS A O 1
ATOM 1552 N N . ALA A 1 206 ? -12.211 15.141 1.257 1 95.5 206 ALA A N 1
ATOM 1553 C CA . ALA A 1 206 ? -11.234 14.664 0.281 1 95.5 206 ALA A CA 1
ATOM 1554 C C . ALA A 1 206 ? -11.383 13.156 0.057 1 95.5 206 ALA A C 1
ATOM 1556 O O . ALA A 1 206 ? -11.016 12.359 0.917 1 95.5 206 ALA A O 1
ATOM 1557 N N . TYR A 1 207 ? -11.969 12.797 -1.055 1 97.56 207 TYR A N 1
ATOM 1558 C CA . TYR A 1 207 ? -12.172 11.398 -1.409 1 97.56 207 TYR A CA 1
ATOM 1559 C C . TYR A 1 207 ? -11.328 11.016 -2.619 1 97.56 207 TYR A C 1
ATOM 1561 O O . TYR A 1 207 ? -11.289 11.742 -3.613 1 97.56 207 TYR A O 1
ATOM 1569 N N . HIS A 1 208 ? -10.602 9.969 -2.541 1 97.75 208 HIS A N 1
ATOM 1570 C CA . HIS A 1 208 ? -9.758 9.5 -3.637 1 97.75 208 HIS A CA 1
ATOM 1571 C C . HIS A 1 208 ? -9.938 8.008 -3.871 1 97.75 208 HIS A C 1
ATOM 1573 O O . HIS A 1 208 ? -10.016 7.227 -2.916 1 97.75 208 HIS A O 1
ATOM 1579 N N . THR A 1 209 ? -10.039 7.594 -5.086 1 98 209 THR A N 1
ATOM 1580 C CA . THR A 1 209 ? -10.07 6.199 -5.508 1 98 209 THR A CA 1
ATOM 1581 C C . THR A 1 209 ? -9.055 5.949 -6.621 1 98 209 THR A C 1
ATOM 1583 O O . THR A 1 209 ? -9.008 6.699 -7.602 1 98 209 THR A O 1
ATOM 1586 N N . TYR A 1 210 ? -8.242 5 -6.461 1 98.31 210 TYR A N 1
ATOM 1587 C CA . TYR A 1 210 ? -7.289 4.52 -7.453 1 98.31 210 TYR A CA 1
ATOM 1588 C C . TYR A 1 210 ? -7.574 3.072 -7.828 1 98.31 210 TYR A C 1
ATOM 1590 O O . TYR A 1 210 ? -7.504 2.18 -6.98 1 98.31 210 TYR A O 1
ATOM 1598 N N . GLN A 1 211 ? -7.855 2.807 -9.07 1 98.44 211 GLN A N 1
ATOM 1599 C CA . GLN A 1 211 ? -8.18 1.451 -9.5 1 98.44 211 GLN A CA 1
ATOM 1600 C C . GLN A 1 211 ? -7.234 0.983 -10.602 1 98.44 211 GLN A C 1
ATOM 1602 O O . GLN A 1 211 ? -7.023 1.689 -11.594 1 98.44 211 GLN A O 1
ATOM 1607 N N . LEU A 1 212 ? -6.637 -0.15 -10.422 1 98.31 212 LEU A N 1
ATOM 1608 C CA . LEU A 1 212 ? -5.801 -0.809 -11.422 1 98.31 212 LEU A CA 1
ATOM 1609 C C . LEU A 1 212 ? -6.465 -2.082 -11.93 1 98.31 212 LEU A C 1
ATOM 1611 O O . LEU A 1 212 ? -6.949 -2.895 -11.141 1 98.31 212 LEU A O 1
ATOM 1615 N N . VAL A 1 213 ? -6.461 -2.252 -13.227 1 97.88 213 VAL A N 1
ATOM 1616 C CA . VAL A 1 213 ? -7.027 -3.451 -13.828 1 97.88 213 VAL A CA 1
ATOM 1617 C C . VAL A 1 213 ? -6.031 -4.051 -14.82 1 97.88 213 VAL A C 1
ATOM 1619 O O . VAL A 1 213 ? -5.418 -3.324 -15.609 1 97.88 213 VAL A O 1
ATOM 1622 N N . SER A 1 214 ? -5.863 -5.344 -14.742 1 96.44 214 SER A N 1
ATOM 1623 C CA . SER A 1 214 ? -4.953 -6.027 -15.656 1 96.44 214 SER A CA 1
ATOM 1624 C C . SER A 1 214 ? -5.449 -5.945 -17.094 1 96.44 214 SER A C 1
ATOM 1626 O O . SER A 1 214 ? -6.629 -5.676 -17.328 1 96.44 214 SER A O 1
ATOM 1628 N N . GLY A 1 215 ? -4.512 -6.094 -18.031 1 93.88 215 GLY A N 1
ATOM 1629 C CA . GLY A 1 215 ? -4.863 -5.996 -19.438 1 93.88 215 GLY A CA 1
ATOM 1630 C C . GLY A 1 215 ? -5.996 -6.926 -19.844 1 93.88 215 GLY A C 1
ATOM 1631 O O . GLY A 1 215 ? -6.855 -6.559 -20.641 1 93.88 215 GLY A O 1
ATOM 1632 N N . ASP A 1 216 ? -6.066 -8.133 -19.281 1 92.12 216 ASP A N 1
ATOM 1633 C CA . ASP A 1 216 ? -7.082 -9.117 -19.656 1 92.12 216 ASP A CA 1
ATOM 1634 C C . ASP A 1 216 ? -8.312 -8.992 -18.766 1 92.12 216 ASP A C 1
ATOM 1636 O O . ASP A 1 216 ? -9.273 -9.742 -18.906 1 92.12 216 ASP A O 1
ATOM 1640 N N . GLY A 1 217 ? -8.258 -8.094 -17.781 1 94.88 217 GLY A N 1
ATOM 1641 C CA . GLY A 1 217 ? -9.398 -7.801 -16.922 1 94.88 217 GLY A CA 1
ATOM 1642 C C . GLY A 1 217 ? -9.57 -8.797 -15.797 1 94.88 217 GLY A C 1
ATOM 1643 O O . GLY A 1 217 ? -10.5 -8.672 -14.992 1 94.88 217 GLY A O 1
ATOM 1644 N N . SER A 1 218 ? -8.672 -9.703 -15.594 1 95.06 218 SER A N 1
ATOM 1645 C CA . SER A 1 218 ? -8.844 -10.781 -14.633 1 95.06 218 SER A CA 1
ATOM 1646 C C . SER A 1 218 ? -8.398 -10.359 -13.242 1 95.06 218 SER A C 1
ATOM 1648 O O . SER A 1 218 ? -8.695 -11.039 -12.258 1 95.06 218 SER A O 1
ATOM 1650 N N . VAL A 1 219 ? -7.656 -9.297 -13.148 1 97.25 219 VAL A N 1
ATOM 1651 C CA . VAL A 1 219 ? -7.148 -8.844 -11.859 1 97.25 219 VAL A CA 1
ATOM 1652 C C . VAL A 1 219 ? -7.5 -7.375 -11.656 1 97.25 219 VAL A C 1
ATOM 1654 O O . VAL A 1 219 ? -7.379 -6.566 -12.578 1 97.25 219 VAL A O 1
ATOM 1657 N N . MET A 1 220 ? -7.941 -7.039 -10.484 1 97.88 220 MET A N 1
ATOM 1658 C CA . MET A 1 220 ? -8.25 -5.656 -10.133 1 97.88 220 MET A CA 1
ATOM 1659 C C . MET A 1 220 ? -7.73 -5.32 -8.742 1 97.88 220 MET A C 1
ATOM 1661 O O . MET A 1 220 ? -7.895 -6.105 -7.805 1 97.88 220 MET A O 1
ATOM 1665 N N . PHE A 1 221 ? -7.027 -4.23 -8.617 1 97.94 221 PHE A N 1
ATOM 1666 C CA . PHE A 1 221 ? -6.68 -3.605 -7.348 1 97.94 221 PHE A CA 1
ATOM 1667 C C . PHE A 1 221 ? -7.395 -2.268 -7.191 1 97.94 221 PHE A C 1
ATOM 1669 O O . PHE A 1 221 ? -7.523 -1.509 -8.156 1 97.94 221 PHE A O 1
ATOM 1676 N N . GLU A 1 222 ? -7.836 -1.938 -6.012 1 97.62 222 GLU A N 1
ATOM 1677 C CA . GLU A 1 222 ? -8.414 -0.628 -5.73 1 97.62 222 GLU A CA 1
ATOM 1678 C C . GLU A 1 222 ? -7.98 -0.121 -4.355 1 97.62 222 GLU A C 1
ATOM 1680 O O . GLU A 1 222 ? -7.996 -0.873 -3.379 1 97.62 222 GLU A O 1
ATOM 1685 N N . PHE A 1 223 ? -7.59 1.106 -4.328 1 97.25 223 PHE A N 1
ATOM 1686 C CA . PHE A 1 223 ? -7.211 1.809 -3.107 1 97.25 223 PHE A CA 1
ATOM 1687 C C . PHE A 1 223 ? -8.062 3.059 -2.916 1 97.25 223 PHE A C 1
ATOM 1689 O O . PHE A 1 223 ? -8.188 3.877 -3.828 1 97.25 223 PHE A O 1
ATOM 1696 N N . GLN A 1 224 ? -8.641 3.16 -1.821 1 97.19 224 GLN A N 1
ATOM 1697 C CA . GLN A 1 224 ? -9.422 4.348 -1.484 1 97.19 224 GLN A CA 1
ATOM 1698 C C . GLN A 1 224 ? -8.93 4.977 -0.184 1 97.19 224 GLN A C 1
ATOM 1700 O O . GLN A 1 224 ? -8.586 4.266 0.764 1 97.19 224 GLN A O 1
ATOM 1705 N N . HIS A 1 225 ? -8.906 6.25 -0.105 1 97.5 225 HIS A N 1
ATOM 1706 C CA . HIS A 1 225 ? -8.773 6.996 1.14 1 97.5 225 HIS A CA 1
ATOM 1707 C C . HIS A 1 225 ? -9.711 8.195 1.173 1 97.5 225 HIS A C 1
ATOM 1709 O O . HIS A 1 225 ? -9.672 9.047 0.282 1 97.5 225 HIS A O 1
ATOM 1715 N N . ASN A 1 226 ? -10.57 8.227 2.148 1 97.5 226 ASN A N 1
ATOM 1716 C CA . ASN A 1 226 ? -11.648 9.195 2.285 1 97.5 226 ASN A CA 1
ATOM 1717 C C . ASN A 1 226 ? -11.555 9.953 3.605 1 97.5 226 ASN A C 1
ATOM 1719 O O . ASN A 1 226 ? -11.523 9.344 4.676 1 97.5 226 ASN A O 1
ATOM 1723 N N . VAL A 1 227 ? -11.547 11.258 3.525 1 97 227 VAL A N 1
ATOM 1724 C CA . VAL A 1 227 ? -11.445 12.102 4.715 1 97 227 VAL A CA 1
ATOM 1725 C C . VAL A 1 227 ? -12.625 13.07 4.758 1 97 227 VAL A C 1
ATOM 1727 O O . VAL A 1 227 ? -12.977 13.68 3.74 1 97 227 VAL A O 1
ATOM 1730 N N . VAL A 1 228 ? -13.219 13.125 5.891 1 96.12 228 VAL A N 1
ATOM 1731 C CA . VAL A 1 228 ? -14.281 14.094 6.148 1 96.12 228 VAL A CA 1
ATOM 1732 C C . VAL A 1 228 ? -13.797 15.117 7.176 1 96.12 228 VAL A C 1
ATOM 1734 O O . VAL A 1 228 ? -13.398 14.758 8.281 1 96.12 228 VAL A O 1
ATOM 1737 N N . GLY A 1 229 ? -13.852 16.375 6.734 1 92.5 229 GLY A N 1
ATOM 1738 C CA . GLY A 1 229 ? -13.523 17.438 7.66 1 92.5 229 GLY A CA 1
ATOM 1739 C C . GLY A 1 229 ? -12.031 17.641 7.844 1 92.5 229 GLY A C 1
ATOM 1740 O O . GLY A 1 229 ? -11.242 17.266 6.977 1 92.5 229 GLY A O 1
ATOM 1741 N N . ARG A 1 230 ? -11.664 18.344 9 1 92.38 230 ARG A N 1
ATOM 1742 C CA . ARG A 1 230 ? -10.281 18.781 9.188 1 92.38 230 ARG A CA 1
ATOM 1743 C C . ARG A 1 230 ? -9.672 18.125 10.422 1 92.38 230 ARG A C 1
ATOM 1745 O O . ARG A 1 230 ? -8.492 18.328 10.719 1 92.38 230 ARG A O 1
ATOM 1752 N N . THR A 1 231 ? -10.414 17.328 11.086 1 93.25 231 THR A N 1
ATOM 1753 C CA . THR A 1 231 ? -10 16.797 12.383 1 93.25 231 THR A CA 1
ATOM 1754 C C . THR A 1 231 ? -8.734 15.953 12.242 1 93.25 231 THR A C 1
ATOM 1756 O O . THR A 1 231 ? -7.824 16.047 13.07 1 93.25 231 THR A O 1
ATOM 1759 N N . THR A 1 232 ? -8.695 15.141 11.219 1 93.5 232 THR A N 1
ATOM 1760 C CA . THR A 1 232 ? -7.551 14.258 11.031 1 93.5 232 THR A CA 1
ATOM 1761 C C . THR A 1 232 ? -6.266 15.07 10.883 1 93.5 232 THR A C 1
ATOM 1763 O O . THR A 1 232 ? -5.219 14.68 11.414 1 93.5 232 THR A O 1
ATOM 1766 N N . TYR A 1 233 ? -6.344 16.141 10.211 1 94.69 233 TYR A N 1
ATOM 1767 C CA . TYR A 1 233 ? -5.176 16.984 10 1 94.69 233 TYR A CA 1
ATOM 1768 C C . TYR A 1 233 ? -4.785 17.703 11.281 1 94.69 233 TYR A C 1
ATOM 1770 O O . TYR A 1 233 ? -3.598 17.859 11.578 1 94.69 233 TYR A O 1
ATOM 1778 N N . ALA A 1 234 ? -5.801 18.141 12 1 96.25 234 ALA A N 1
ATOM 1779 C CA . ALA A 1 234 ? -5.57 18.812 13.281 1 96.25 234 ALA A CA 1
ATOM 1780 C C . ALA A 1 234 ? -4.883 17.875 14.273 1 96.25 234 ALA A C 1
ATOM 1782 O O . ALA A 1 234 ? -3.914 18.266 14.93 1 96.25 234 ALA A O 1
ATOM 1783 N N . GLU A 1 235 ? -5.383 16.672 14.328 1 95.12 235 GLU A N 1
ATOM 1784 C CA . GLU A 1 235 ? -4.793 15.688 15.227 1 95.12 235 GLU A CA 1
ATOM 1785 C C . GLU A 1 235 ? -3.348 15.391 14.844 1 95.12 235 GLU A C 1
ATOM 1787 O O . GLU A 1 235 ? -2.484 15.258 15.711 1 95.12 235 GLU A O 1
ATOM 1792 N N . GLY A 1 236 ? -3.145 15.234 13.547 1 95.31 236 GLY A N 1
ATOM 1793 C CA . GLY A 1 236 ? -1.781 15.039 13.086 1 95.31 236 GLY A CA 1
ATOM 1794 C C . GLY A 1 236 ? -0.858 16.188 13.438 1 95.31 236 GLY A C 1
ATOM 1795 O O . GLY A 1 236 ? 0.316 15.977 13.75 1 95.31 236 GLY A O 1
ATOM 1796 N N . THR A 1 237 ? -1.387 17.359 13.383 1 97 237 THR A N 1
ATOM 1797 C CA . THR A 1 237 ? -0.617 18.547 13.742 1 97 237 THR A CA 1
ATOM 1798 C C . THR A 1 237 ? -0.2 18.5 15.211 1 97 237 THR A C 1
ATOM 1800 O O . THR A 1 237 ? 0.944 18.812 15.547 1 97 237 THR A O 1
ATOM 1803 N N . VAL A 1 238 ? -1.113 18.156 16.062 1 96.88 238 VAL A N 1
ATOM 1804 C CA . VAL A 1 238 ? -0.825 18.062 17.484 1 96.88 238 VAL A CA 1
ATOM 1805 C C . VAL A 1 238 ? 0.234 16.984 17.734 1 96.88 238 VAL A C 1
ATOM 1807 O O . VAL A 1 238 ? 1.164 17.188 18.516 1 96.88 238 VAL A O 1
ATOM 1810 N N . ASP A 1 239 ? 0.112 15.852 17.016 1 95.81 239 ASP A N 1
ATOM 1811 C CA . ASP A 1 239 ? 1.118 14.797 17.125 1 95.81 239 ASP A CA 1
ATOM 1812 C C . ASP A 1 239 ? 2.494 15.312 16.703 1 95.81 239 ASP A C 1
ATOM 1814 O O . ASP A 1 239 ? 3.504 14.977 17.328 1 95.81 239 ASP A O 1
ATOM 1818 N N . ALA A 1 240 ? 2.51 16.047 15.648 1 97 240 ALA A N 1
ATOM 1819 C CA . ALA A 1 240 ? 3.764 16.641 15.18 1 97 240 ALA A CA 1
ATOM 1820 C C . ALA A 1 240 ? 4.363 17.578 16.219 1 97 240 ALA A C 1
ATOM 1822 O O . ALA A 1 240 ? 5.574 17.562 16.453 1 97 240 ALA A O 1
ATOM 1823 N N . ALA A 1 241 ? 3.525 18.344 16.844 1 97.44 241 ALA A N 1
ATOM 1824 C CA . ALA A 1 241 ? 3.988 19.281 17.875 1 97.44 241 ALA A CA 1
ATOM 1825 C C . ALA A 1 241 ? 4.559 18.516 19.078 1 97.44 241 ALA A C 1
ATOM 1827 O O . ALA A 1 241 ? 5.605 18.906 19.609 1 97.44 241 ALA A O 1
ATOM 1828 N N . LEU A 1 242 ? 3.895 17.5 19.5 1 96.62 242 LEU A N 1
ATOM 1829 C CA . LEU A 1 242 ? 4.355 16.688 20.625 1 96.62 242 LEU A CA 1
ATOM 1830 C C . LEU A 1 242 ? 5.668 15.992 20.281 1 96.62 242 LEU A C 1
ATOM 1832 O O . LEU A 1 242 ? 6.574 15.93 21.125 1 96.62 242 LEU A O 1
ATOM 1836 N N . PHE A 1 243 ? 5.746 15.461 19.109 1 96.62 243 PHE A N 1
ATOM 1837 C CA . PHE A 1 243 ? 6.988 14.875 18.609 1 96.62 243 PHE A CA 1
ATOM 1838 C C . PHE A 1 243 ? 8.125 15.891 18.688 1 96.62 243 PHE A C 1
ATOM 1840 O O . PHE A 1 243 ? 9.211 15.578 19.172 1 96.62 243 PHE A O 1
ATOM 1847 N N . LEU A 1 244 ? 7.824 17.062 18.203 1 97.12 244 LEU A N 1
ATOM 1848 C CA . LEU A 1 244 ? 8.836 18.125 18.156 1 97.12 244 LEU A CA 1
ATOM 1849 C C . LEU A 1 244 ? 9.289 18.484 19.578 1 97.12 244 LEU A C 1
ATOM 1851 O O . LEU A 1 244 ? 10.484 18.656 19.812 1 97.12 244 LEU A O 1
ATOM 1855 N N . ALA A 1 245 ? 8.383 18.625 20.469 1 96.5 245 ALA A N 1
ATOM 1856 C CA . ALA A 1 245 ? 8.695 18.922 21.859 1 96.5 245 ALA A CA 1
ATOM 1857 C C . ALA A 1 245 ? 9.625 17.859 22.453 1 96.5 245 ALA A C 1
ATOM 1859 O O . ALA A 1 245 ? 10.539 18.188 23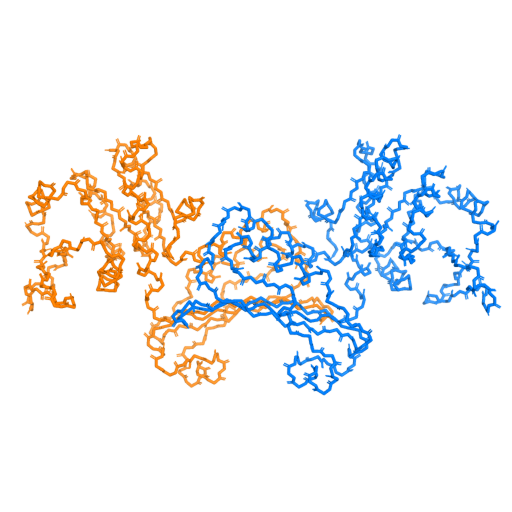.203 1 96.5 245 ALA A O 1
ATOM 1860 N N . GLN A 1 246 ? 9.344 16.625 22.094 1 96.31 246 GLN A N 1
ATOM 1861 C CA . GLN A 1 246 ? 10.18 15.539 22.578 1 96.31 246 GLN A CA 1
ATOM 1862 C C . GLN A 1 246 ? 11.594 15.625 22.016 1 96.31 246 GLN A C 1
ATOM 1864 O O . GLN A 1 246 ? 12.578 15.406 22.734 1 96.31 246 GLN A O 1
ATOM 1869 N N . ARG A 1 247 ? 11.688 15.898 20.766 1 96.44 247 ARG A N 1
ATOM 1870 C CA . ARG A 1 247 ? 13 16.047 20.156 1 96.44 247 ARG A CA 1
ATOM 1871 C C . ARG A 1 247 ? 13.789 17.172 20.828 1 96.44 247 ARG A C 1
ATOM 1873 O O . ARG A 1 247 ? 15 17.062 21.016 1 96.44 247 ARG A O 1
ATOM 1880 N N . ILE A 1 248 ? 13.094 18.219 21.125 1 96.19 248 ILE A N 1
ATOM 1881 C CA . ILE A 1 248 ? 13.719 19.359 21.797 1 96.19 248 ILE A CA 1
ATOM 1882 C C . ILE A 1 248 ? 14.211 18.938 23.188 1 96.19 248 ILE A C 1
ATOM 1884 O O . ILE A 1 248 ? 15.359 19.219 23.547 1 96.19 248 ILE A O 1
ATOM 1888 N N . ALA A 1 249 ? 13.375 18.312 23.875 1 96.12 249 ALA A N 1
ATOM 1889 C CA . ALA A 1 249 ? 13.719 17.875 25.234 1 96.12 249 ALA A CA 1
ATOM 1890 C C . ALA A 1 249 ? 14.93 16.938 25.219 1 96.12 249 ALA A C 1
ATOM 1892 O O . ALA A 1 249 ? 15.742 16.953 26.141 1 96.12 249 ALA A O 1
ATOM 1893 N N . GLU A 1 250 ? 15.078 16.203 24.188 1 95.69 250 GLU A N 1
ATOM 1894 C CA . GLU A 1 250 ? 16.172 15.234 24.062 1 95.69 250 GLU A CA 1
ATOM 1895 C C . GLU A 1 250 ? 17.438 15.906 23.547 1 95.69 250 GLU A C 1
ATOM 1897 O O . GLU A 1 250 ? 18.516 15.32 23.594 1 95.69 250 GLU A O 1
ATOM 1902 N N . GLY A 1 251 ? 17.297 17.078 23.203 1 94.69 251 GLY A N 1
ATOM 1903 C CA . GLY A 1 251 ? 18.438 17.766 22.641 1 94.69 251 GLY A CA 1
ATOM 1904 C C . GLY A 1 251 ? 18.906 17.172 21.328 1 94.69 251 GLY A C 1
ATOM 1905 O O . GLY A 1 251 ? 20.109 17.047 21.078 1 94.69 251 GLY A O 1
ATOM 1906 N N . SER A 1 252 ? 17.953 16.828 20.531 1 94.44 252 SER A N 1
ATOM 1907 C CA . SER A 1 252 ? 18.281 16.203 19.25 1 94.44 252 SER A CA 1
ATOM 1908 C C . SER A 1 252 ? 19.156 17.125 18.406 1 94.44 252 SER A C 1
ATOM 1910 O O . SER A 1 252 ? 18.953 18.328 18.375 1 94.44 252 SER A O 1
ATOM 1912 N N . GLN A 1 253 ? 20.109 16.516 17.656 1 93.06 253 GLN A N 1
ATOM 1913 C CA . GLN A 1 253 ? 20.953 17.25 16.719 1 93.06 253 GLN A CA 1
ATOM 1914 C C . GLN A 1 253 ? 20.172 17.625 15.461 1 93.06 253 GLN A C 1
ATOM 1916 O O . GLN A 1 253 ? 20.375 18.703 14.898 1 93.06 253 GLN A O 1
ATOM 1921 N N . GLN A 1 254 ? 19.328 16.75 15.047 1 92.44 254 GLN A N 1
ATOM 1922 C CA . GLN A 1 254 ? 18.422 17.094 13.953 1 92.44 254 GLN A CA 1
ATOM 1923 C C . GLN A 1 254 ? 17.344 18.062 14.414 1 92.44 254 GLN A C 1
ATOM 1925 O O . GLN A 1 254 ? 16.719 17.844 15.453 1 92.44 254 GLN A O 1
ATOM 1930 N N . THR A 1 255 ? 17.141 19.109 13.562 1 94 255 THR A N 1
ATOM 1931 C CA . THR A 1 255 ? 16.172 20.109 14.008 1 94 255 THR A CA 1
ATOM 1932 C C . THR A 1 255 ? 15.031 20.234 13 1 94 255 THR A C 1
ATOM 1934 O O . THR A 1 255 ? 13.984 20.828 13.312 1 94 255 THR A O 1
ATOM 1937 N N . LEU A 1 256 ? 15.18 19.766 11.789 1 93.25 256 LEU A N 1
ATOM 1938 C CA . LEU A 1 256 ? 14.156 19.844 10.75 1 93.25 256 LEU A CA 1
ATOM 1939 C C . LEU A 1 256 ? 13.555 18.469 10.477 1 93.25 256 LEU A C 1
ATOM 1941 O O . LEU A 1 256 ? 14.273 17.516 10.164 1 93.25 256 LEU A O 1
ATOM 1945 N N . TYR A 1 257 ? 12.25 18.438 10.609 1 93.5 257 TYR A N 1
ATOM 1946 C CA . TYR A 1 257 ? 11.539 17.172 10.453 1 93.5 257 TYR A CA 1
ATOM 1947 C C . TYR A 1 257 ? 10.352 17.328 9.508 1 93.5 257 TYR A C 1
ATOM 1949 O O . TYR A 1 257 ? 9.992 18.438 9.133 1 93.5 257 TYR A O 1
ATOM 1957 N N . ASN A 1 258 ? 9.875 16.219 9.039 1 93.19 258 ASN A N 1
ATOM 1958 C CA . ASN A 1 258 ? 8.609 16.109 8.328 1 93.19 258 ASN A CA 1
ATOM 1959 C C . ASN A 1 258 ? 7.703 15.047 8.938 1 93.19 258 ASN A C 1
ATOM 1961 O O . ASN A 1 258 ? 8 14.508 10 1 93.19 258 ASN A O 1
ATOM 1965 N N . MET A 1 259 ? 6.598 14.805 8.258 1 94.12 259 MET A N 1
ATOM 1966 C CA . MET A 1 259 ? 5.621 13.906 8.852 1 94.12 259 MET A CA 1
ATOM 1967 C C . MET A 1 259 ? 6.086 12.453 8.758 1 94.12 259 MET A C 1
ATOM 1969 O O . MET A 1 259 ? 5.609 11.594 9.5 1 94.12 259 MET A O 1
ATOM 1973 N N . ILE A 1 260 ? 6.969 12.133 7.867 1 93.94 260 ILE A N 1
ATOM 1974 C CA . ILE A 1 260 ? 7.547 10.789 7.809 1 93.94 260 ILE A CA 1
ATOM 1975 C C . ILE A 1 260 ? 8.344 10.523 9.078 1 93.94 260 ILE A C 1
ATOM 1977 O O . ILE A 1 260 ? 8.297 9.414 9.625 1 93.94 260 ILE A O 1
ATOM 1981 N N . ASP A 1 261 ? 9.078 11.547 9.492 1 94.62 261 ASP A N 1
ATOM 1982 C CA . ASP A 1 261 ? 9.828 11.414 10.742 1 94.62 261 ASP A CA 1
ATOM 1983 C C . ASP A 1 261 ? 8.883 11.148 11.922 1 94.62 261 ASP A C 1
ATOM 1985 O O . ASP A 1 261 ? 9.18 10.312 12.773 1 94.62 261 ASP A O 1
ATOM 1989 N N . VAL A 1 262 ? 7.793 11.883 11.938 1 94.81 262 VAL A N 1
ATOM 1990 C CA . VAL A 1 262 ? 6.809 11.734 13 1 94.81 262 VAL A CA 1
ATOM 1991 C C . VAL A 1 262 ? 6.258 10.312 13 1 94.81 262 VAL A C 1
ATOM 1993 O O . VAL A 1 262 ? 6.145 9.68 14.055 1 94.81 262 VAL A O 1
ATOM 1996 N N . LEU A 1 263 ? 5.965 9.758 11.836 1 93.69 263 LEU A N 1
ATOM 1997 C CA . LEU A 1 263 ? 5.41 8.414 11.672 1 93.69 263 LEU A CA 1
ATOM 1998 C C . LEU A 1 263 ? 6.414 7.355 12.109 1 93.69 263 LEU A C 1
ATOM 2000 O O . LEU A 1 263 ? 6.059 6.422 12.836 1 93.69 263 LEU A O 1
ATOM 2004 N N . ARG A 1 264 ? 7.598 7.527 11.703 1 92 264 ARG A N 1
ATOM 2005 C CA . ARG A 1 264 ? 8.641 6.547 11.992 1 92 264 ARG A CA 1
ATOM 2006 C C . ARG A 1 264 ? 8.922 6.477 13.492 1 92 264 ARG A C 1
ATOM 2008 O O . ARG A 1 264 ? 9.273 5.418 14.016 1 92 264 ARG A O 1
ATOM 2015 N N . ALA A 1 265 ? 8.672 7.551 14.156 1 90.12 265 ALA A N 1
ATOM 2016 C CA . ALA A 1 265 ? 8.906 7.609 15.594 1 90.12 265 ALA A CA 1
ATOM 2017 C C . ALA A 1 265 ? 7.781 6.922 16.359 1 90.12 265 ALA A C 1
ATOM 2019 O O . ALA A 1 265 ? 7.91 6.648 17.562 1 90.12 265 ALA A O 1
ATOM 2020 N N . GLY A 1 266 ? 6.684 6.559 15.609 1 81.06 266 GLY A N 1
ATOM 2021 C CA . GLY A 1 266 ? 5.547 5.945 16.281 1 81.06 266 GLY A CA 1
ATOM 2022 C C . GLY A 1 266 ? 4.793 6.91 17.172 1 81.06 266 GLY A C 1
ATOM 2023 O O . GLY A 1 266 ? 4.152 6.496 18.141 1 81.06 266 GLY A O 1
ATOM 2024 N N . ALA A 1 267 ? 4.996 8.094 16.984 1 71.06 267 ALA A N 1
ATOM 2025 C CA . ALA A 1 267 ? 4.312 9.125 17.766 1 71.06 267 ALA A CA 1
ATOM 2026 C C . ALA A 1 267 ? 2.854 9.258 17.328 1 71.06 267 ALA A C 1
ATOM 2028 O O . ALA A 1 267 ? 2.518 10.109 16.516 1 71.06 267 ALA A O 1
ATOM 2029 N N . MET A 1 268 ? 2.09 8.336 17.766 1 71.44 268 MET A N 1
ATOM 2030 C CA . MET A 1 268 ? 0.687 8.273 17.359 1 71.44 268 MET A CA 1
ATOM 2031 C C . MET A 1 268 ? -0.23 8.352 18.578 1 71.44 268 MET A C 1
ATOM 2033 O O . MET A 1 268 ? 0.129 7.891 19.672 1 71.44 268 MET A O 1
ATOM 2037 N N . ARG A 1 269 ? -1.116 9.266 18.547 1 72.5 269 ARG A N 1
ATOM 2038 C CA . ARG A 1 269 ? -2.178 9.227 19.547 1 72.5 269 ARG A CA 1
ATOM 2039 C C . ARG A 1 269 ? -3.42 8.523 19 1 72.5 269 ARG A C 1
ATOM 2041 O O . ARG A 1 269 ? -3.658 8.523 17.797 1 72.5 269 ARG A O 1
ATOM 2048 N N . MET B 1 1 ? -3.812 -25.984 -12.531 1 90.62 1 MET B N 1
ATOM 2049 C CA . MET B 1 1 ? -2.719 -25.031 -12.602 1 90.62 1 MET B CA 1
ATOM 2050 C C . MET B 1 1 ? -1.709 -25.438 -13.672 1 90.62 1 MET B C 1
ATOM 2052 O O . MET B 1 1 ? -1.283 -24.594 -14.477 1 90.62 1 MET B O 1
ATOM 2056 N N . GLY B 1 2 ? -1.371 -26.656 -13.828 1 93.19 2 GLY B N 1
ATOM 2057 C CA . GLY B 1 2 ? -0.422 -27.109 -14.836 1 93.19 2 GLY B CA 1
ATOM 2058 C C . GLY B 1 2 ? -0.82 -26.719 -16.25 1 93.19 2 GLY B C 1
ATOM 2059 O O . GLY B 1 2 ? 0.005 -26.234 -17.016 1 93.19 2 GLY B O 1
ATOM 2060 N N . GLN B 1 3 ? -2.062 -26.953 -16.562 1 93.88 3 GLN B N 1
ATOM 2061 C CA . GLN B 1 3 ? -2.568 -26.609 -17.875 1 93.88 3 GLN B CA 1
ATOM 2062 C C . GLN B 1 3 ? -2.471 -25.109 -18.125 1 93.88 3 GLN B C 1
ATOM 2064 O O . GLN B 1 3 ? -2.002 -24.688 -19.188 1 93.88 3 GLN B O 1
ATOM 2069 N N . ALA B 1 4 ? -2.871 -24.328 -17.156 1 94.62 4 ALA B N 1
ATOM 2070 C CA . ALA B 1 4 ? -2.824 -22.875 -17.297 1 94.62 4 ALA B CA 1
ATOM 2071 C C . ALA B 1 4 ? -1.393 -22.391 -17.484 1 94.62 4 ALA B C 1
ATOM 2073 O O . ALA B 1 4 ? -1.141 -21.484 -18.281 1 94.62 4 ALA B O 1
ATOM 2074 N N . VAL B 1 5 ? -0.484 -23 -16.812 1 97.31 5 VAL B N 1
ATOM 2075 C CA . VAL B 1 5 ? 0.916 -22.594 -16.891 1 97.31 5 VAL B CA 1
ATOM 2076 C C . VAL B 1 5 ? 1.464 -22.938 -18.281 1 97.31 5 VAL B C 1
ATOM 2078 O O . VAL B 1 5 ? 2.17 -22.125 -18.891 1 97.31 5 VAL B O 1
ATOM 2081 N N . ALA B 1 6 ? 1.139 -24.109 -18.75 1 97.75 6 ALA B N 1
ATOM 2082 C CA . ALA B 1 6 ? 1.575 -24.5 -20.094 1 97.75 6 ALA B CA 1
ATOM 2083 C C . ALA B 1 6 ? 1.053 -23.531 -21.141 1 97.75 6 ALA B C 1
ATOM 2085 O O . ALA B 1 6 ? 1.795 -23.109 -22.031 1 97.75 6 ALA B O 1
ATOM 2086 N N . GLU B 1 7 ? -0.147 -23.203 -21.031 1 96.69 7 GLU B N 1
ATOM 2087 C CA . GLU B 1 7 ? -0.745 -22.25 -21.969 1 96.69 7 GLU B CA 1
ATOM 2088 C C . GLU B 1 7 ? -0.077 -20.891 -21.875 1 96.69 7 GLU B C 1
ATOM 2090 O O . GLU B 1 7 ? 0.159 -20.234 -22.891 1 96.69 7 GLU B O 1
ATOM 2095 N N . ALA B 1 8 ? 0.156 -20.469 -20.656 1 95.88 8 ALA B N 1
ATOM 2096 C CA . ALA B 1 8 ? 0.846 -19.188 -20.453 1 95.88 8 ALA B CA 1
ATOM 2097 C C . ALA B 1 8 ? 2.244 -19.219 -21.062 1 95.88 8 ALA B C 1
ATOM 2099 O O . ALA B 1 8 ? 2.691 -18.234 -21.656 1 95.88 8 ALA B O 1
ATOM 2100 N N . ALA B 1 9 ? 2.91 -20.297 -20.891 1 97.38 9 ALA B N 1
ATOM 2101 C CA . ALA B 1 9 ? 4.238 -20.469 -21.484 1 97.38 9 ALA B CA 1
ATOM 2102 C C . ALA B 1 9 ? 4.184 -20.344 -23 1 97.38 9 ALA B C 1
ATOM 2104 O O . ALA B 1 9 ? 5.012 -19.641 -23.594 1 97.38 9 ALA B O 1
ATOM 2105 N N . MET B 1 10 ? 3.213 -20.984 -23.562 1 96.69 10 MET B N 1
ATOM 2106 C CA . MET B 1 10 ? 3.043 -20.906 -25.016 1 96.69 10 MET B CA 1
ATOM 2107 C C . MET B 1 10 ? 2.789 -19.469 -25.453 1 96.69 10 MET B C 1
ATOM 2109 O O . MET B 1 10 ? 3.365 -19.016 -26.453 1 96.69 10 MET B O 1
ATOM 2113 N N . ARG B 1 11 ? 1.96 -18.781 -24.75 1 93.88 11 ARG B N 1
ATOM 2114 C CA . ARG B 1 11 ? 1.672 -17.391 -25.062 1 93.88 11 ARG B CA 1
ATOM 2115 C C . ARG B 1 11 ? 2.934 -16.531 -24.984 1 93.88 11 ARG B C 1
ATOM 2117 O O . ARG B 1 11 ? 3.096 -15.578 -25.734 1 93.88 11 ARG B O 1
ATOM 2124 N N . ALA B 1 12 ? 3.812 -16.922 -24.094 1 94.12 12 ALA B N 1
ATOM 2125 C CA . ALA B 1 12 ? 5.035 -16.156 -23.875 1 94.12 12 ALA B CA 1
ATOM 2126 C C . ALA B 1 12 ? 6.121 -16.547 -24.875 1 94.12 12 ALA B C 1
ATOM 2128 O O . ALA B 1 12 ? 7.215 -15.984 -24.859 1 94.12 12 ALA B O 1
ATOM 2129 N N . GLY B 1 13 ? 5.871 -17.516 -25.609 1 95.25 13 GLY B N 1
ATOM 2130 C CA . GLY B 1 13 ? 6.852 -17.969 -26.594 1 95.25 13 GLY B CA 1
ATOM 2131 C C . GLY B 1 13 ? 7.887 -18.906 -25.984 1 95.25 13 GLY B C 1
ATOM 2132 O O . GLY B 1 13 ? 8.977 -19.078 -26.547 1 95.25 13 GLY B O 1
ATOM 2133 N N . VAL B 1 14 ? 7.598 -19.5 -24.906 1 96.38 14 VAL B N 1
ATOM 2134 C CA . VAL B 1 14 ? 8.477 -20.453 -24.25 1 96.38 14 VAL B CA 1
ATOM 2135 C C . VAL B 1 14 ? 8.125 -21.875 -24.703 1 96.38 14 VAL B C 1
ATOM 2137 O O . VAL B 1 14 ? 6.949 -22.219 -24.812 1 96.38 14 VAL B O 1
ATOM 2140 N N . GLU B 1 15 ? 9.141 -22.625 -25 1 97.12 15 GLU B N 1
ATOM 2141 C CA . GLU B 1 15 ? 8.906 -24 -25.438 1 97.12 15 GLU B CA 1
ATOM 2142 C C . GLU B 1 15 ? 8.375 -24.859 -24.297 1 97.12 15 GLU B C 1
ATOM 2144 O O . GLU B 1 15 ? 9 -24.953 -23.234 1 97.12 15 GLU B O 1
ATOM 2149 N N . VAL B 1 16 ? 7.266 -25.484 -24.562 1 98.19 16 VAL B N 1
ATOM 2150 C CA . VAL B 1 16 ? 6.707 -26.422 -23.609 1 98.19 16 VAL B CA 1
ATOM 2151 C C . VAL B 1 16 ? 7.172 -27.844 -23.938 1 98.19 16 VAL B C 1
ATOM 2153 O O . VAL B 1 16 ? 6.844 -28.375 -25 1 98.19 16 VAL B O 1
ATOM 2156 N N . VAL B 1 17 ? 8.016 -28.406 -23.047 1 98.06 17 VAL B N 1
ATOM 2157 C CA . VAL B 1 17 ? 8.43 -29.797 -23.203 1 98.06 17 VAL B CA 1
ATOM 2158 C C . VAL B 1 17 ? 7.227 -30.719 -23.047 1 98.06 17 VAL B C 1
ATOM 2160 O O . VAL B 1 17 ? 6.488 -30.625 -22.062 1 98.06 17 VAL B O 1
ATOM 2163 N N . PRO B 1 18 ? 6.895 -31.578 -23.953 1 97.69 18 PRO B N 1
ATOM 2164 C CA . PRO B 1 18 ? 5.633 -32.312 -23.984 1 97.69 18 PRO B CA 1
ATOM 2165 C C . PRO B 1 18 ? 5.617 -33.5 -23.016 1 97.69 18 PRO B C 1
ATOM 2167 O O . PRO B 1 18 ? 5.223 -34.594 -23.406 1 97.69 18 PRO B O 1
ATOM 2170 N N . TYR B 1 19 ? 5.996 -33.281 -21.828 1 97.88 19 TYR B N 1
ATOM 2171 C CA . TYR B 1 19 ? 5.957 -34.25 -20.719 1 97.88 19 TYR B CA 1
ATOM 2172 C C . TYR B 1 19 ? 5.508 -33.562 -19.422 1 97.88 19 TYR B C 1
ATOM 2174 O O . TYR B 1 19 ? 5.809 -32.406 -19.203 1 97.88 19 TYR B O 1
ATOM 2182 N N . THR B 1 20 ? 4.758 -34.25 -18.656 1 97.38 20 THR B N 1
ATOM 2183 C CA . THR B 1 20 ? 4.418 -33.781 -17.312 1 97.38 20 THR B CA 1
ATOM 2184 C C . THR B 1 20 ? 4.434 -34.938 -16.312 1 97.38 20 THR B C 1
ATOM 2186 O O . THR B 1 20 ? 4.008 -36.031 -16.625 1 97.38 20 THR B O 1
ATOM 2189 N N . LEU B 1 21 ? 5.082 -34.625 -15.195 1 96.06 21 LEU B N 1
ATOM 2190 C CA . LEU B 1 21 ? 5.043 -35.594 -14.109 1 96.06 21 LEU B CA 1
ATOM 2191 C C . LEU B 1 21 ? 3.662 -35.625 -13.461 1 96.06 21 LEU B C 1
ATOM 2193 O O . LEU B 1 21 ? 3 -34.594 -13.344 1 96.06 21 LEU B O 1
ATOM 2197 N N . CYS B 1 22 ? 3.213 -36.812 -13.047 1 93.69 22 CYS B N 1
ATOM 2198 C CA . CYS B 1 22 ? 1.887 -36.938 -12.461 1 93.69 22 CYS B CA 1
ATOM 2199 C C . CYS B 1 22 ? 1.876 -38.062 -11.406 1 93.69 22 CYS B C 1
ATOM 2201 O O . CYS B 1 22 ? 2.906 -38.688 -11.141 1 93.69 22 CYS B O 1
ATOM 2203 N N . GLY B 1 23 ? 0.757 -38.125 -10.672 1 90.31 23 GLY B N 1
ATOM 2204 C CA . GLY B 1 23 ? 0.581 -39.219 -9.727 1 90.31 23 GLY B CA 1
ATOM 2205 C C . GLY B 1 23 ? 0.198 -40.5 -10.398 1 90.31 23 GLY B C 1
ATOM 2206 O O . GLY B 1 23 ? -0.169 -40.531 -11.57 1 90.31 23 GLY B O 1
ATOM 2207 N N . PRO B 1 24 ? 0.33 -41.562 -9.648 1 88.19 24 PRO B N 1
ATOM 2208 C CA . PRO B 1 24 ? 0.028 -42.875 -10.227 1 88.19 24 PRO B CA 1
ATOM 2209 C C . PRO B 1 24 ? -1.411 -42.969 -10.719 1 88.19 24 PRO B C 1
ATOM 2211 O O . PRO B 1 24 ? -1.671 -43.625 -11.727 1 88.19 24 PRO B O 1
ATOM 2214 N N . ALA B 1 25 ? -2.301 -42.281 -10.102 1 89.69 25 ALA B N 1
ATOM 2215 C CA . ALA B 1 25 ? -3.717 -42.406 -10.445 1 89.69 25 ALA B CA 1
ATOM 2216 C C . ALA B 1 25 ? -4.012 -41.719 -11.773 1 89.69 25 ALA B C 1
ATOM 2218 O O . ALA B 1 25 ? -4.973 -42.062 -12.461 1 89.69 25 ALA B O 1
ATOM 2219 N N . ASP B 1 26 ? -3.148 -40.781 -12.156 1 89.94 26 ASP B N 1
ATOM 2220 C CA . ASP B 1 26 ? -3.389 -40 -13.359 1 89.94 26 ASP B CA 1
ATOM 2221 C C . ASP B 1 26 ? -3.219 -40.844 -14.625 1 89.94 26 ASP B C 1
ATOM 2223 O O . ASP B 1 26 ? -3.846 -40.562 -15.648 1 89.94 26 ASP B O 1
ATOM 2227 N N . VAL B 1 27 ? -2.416 -41.844 -14.562 1 90.25 27 VAL B N 1
ATOM 2228 C CA . VAL B 1 27 ? -2.076 -42.625 -15.766 1 90.25 27 VAL B CA 1
ATOM 2229 C C . VAL B 1 27 ? -3.021 -43.812 -15.906 1 90.25 27 VAL B C 1
ATOM 2231 O O . VAL B 1 27 ? -2.916 -44.562 -16.859 1 90.25 27 VAL B O 1
ATOM 2234 N N . GLU B 1 28 ? -3.855 -44 -14.984 1 90.69 28 GLU B N 1
ATOM 2235 C CA . GLU B 1 28 ? -4.824 -45.094 -15.078 1 90.69 28 GLU B CA 1
ATOM 2236 C C . GLU B 1 28 ? -5.848 -44.812 -16.172 1 90.69 28 GLU B C 1
ATOM 2238 O O . GLU B 1 28 ? -6.344 -45.75 -16.812 1 90.69 28 GLU B O 1
ATOM 2243 N N . SER B 1 29 ? -6.094 -43.594 -16.359 1 88.25 29 SER B N 1
ATOM 2244 C CA . SER B 1 29 ? -7.191 -43.25 -17.266 1 88.25 29 SER B CA 1
ATOM 2245 C C . SER B 1 29 ? -6.672 -42.656 -18.562 1 88.25 29 SER B C 1
ATOM 2247 O O . SER B 1 29 ? -7.359 -42.688 -19.578 1 88.25 29 SER B O 1
ATOM 2249 N N . LYS B 1 30 ? -5.621 -42.031 -18.625 1 91.94 30 LYS B N 1
ATOM 2250 C CA . LYS B 1 30 ? -5.074 -41.375 -19.828 1 91.94 30 LYS B CA 1
ATOM 2251 C C . LYS B 1 30 ? -3.547 -41.406 -19.812 1 91.94 30 LYS B C 1
ATOM 2253 O O . LYS B 1 30 ? -2.93 -41.438 -18.75 1 91.94 30 LYS B O 1
ATOM 2258 N N . SER B 1 31 ? -3.008 -41.5 -20.953 1 94.12 31 SER B N 1
ATOM 2259 C CA . SER B 1 31 ? -1.556 -41.5 -21.109 1 94.12 31 SER B CA 1
ATOM 2260 C C . SER B 1 31 ? -1.035 -40.094 -21.453 1 94.12 31 SER B C 1
ATOM 2262 O O . SER B 1 31 ? 0.166 -39.844 -21.344 1 94.12 31 SER B O 1
ATOM 2264 N N . HIS B 1 32 ? -1.923 -39.281 -21.938 1 96.19 32 HIS B N 1
ATOM 2265 C CA . HIS B 1 32 ? -1.544 -37.938 -22.312 1 96.19 32 HIS B CA 1
ATOM 2266 C C . HIS B 1 32 ? -2.645 -36.938 -21.969 1 96.19 32 HIS B C 1
ATOM 2268 O O . HIS B 1 32 ? -3.791 -37.312 -21.734 1 96.19 32 HIS B O 1
ATOM 2274 N N . VAL B 1 33 ? -2.252 -35.719 -21.859 1 95.38 33 VAL B N 1
ATOM 2275 C CA . VAL B 1 33 ? -3.203 -34.594 -21.781 1 95.38 33 VAL B CA 1
ATOM 2276 C C . VAL B 1 33 ? -2.943 -33.625 -22.938 1 95.38 33 VAL B C 1
ATOM 2278 O O . VAL B 1 33 ? -1.814 -33.531 -23.422 1 95.38 33 VAL B O 1
ATOM 2281 N N . ASP B 1 34 ? -3.961 -33 -23.375 1 96.06 34 ASP B N 1
ATOM 2282 C CA . ASP B 1 34 ? -3.852 -32.062 -24.469 1 96.06 34 ASP B CA 1
ATOM 2283 C C . ASP B 1 34 ? -3.791 -30.625 -23.953 1 96.06 34 ASP B C 1
ATOM 2285 O O . ASP B 1 34 ? -4.625 -30.219 -23.141 1 96.06 34 ASP B O 1
ATOM 2289 N N . VAL B 1 35 ? -2.795 -29.922 -24.391 1 95.62 35 VAL B N 1
ATOM 2290 C CA . VAL B 1 35 ? -2.666 -28.5 -24.109 1 95.62 35 VAL B CA 1
ATOM 2291 C C . VAL B 1 35 ? -2.59 -27.719 -25.438 1 95.62 35 VAL B C 1
ATOM 2293 O O . VAL B 1 35 ? -1.51 -27.578 -26.016 1 95.62 35 VAL B O 1
ATOM 2296 N N . GLN B 1 36 ? -3.725 -27.141 -25.828 1 94.94 36 GLN B N 1
ATOM 2297 C CA . GLN B 1 36 ? -3.816 -26.375 -27.062 1 94.94 36 GLN B CA 1
ATOM 2298 C C . GLN B 1 36 ? -3.199 -27.141 -28.219 1 94.94 36 GLN B C 1
ATOM 2300 O O . GLN B 1 36 ? -2.359 -26.594 -28.953 1 94.94 36 GLN B O 1
ATOM 2305 N N . GLY B 1 37 ? -3.439 -28.328 -28.328 1 94.38 37 GLY B N 1
ATOM 2306 C CA . GLY B 1 37 ? -2.996 -29.125 -29.469 1 94.38 37 GLY B CA 1
ATOM 2307 C C . GLY B 1 37 ? -1.718 -29.891 -29.188 1 94.38 37 GLY B C 1
ATOM 2308 O O . GLY B 1 37 ? -1.359 -30.797 -29.938 1 94.38 37 GLY B O 1
ATOM 2309 N N . LEU B 1 38 ? -1.006 -29.547 -28.172 1 96.19 38 LEU B N 1
ATOM 2310 C CA . LEU B 1 38 ? 0.208 -30.25 -27.797 1 96.19 38 LEU B CA 1
ATOM 2311 C C . LEU B 1 38 ? -0.121 -31.453 -26.906 1 96.19 38 LEU B C 1
ATOM 2313 O O . LEU B 1 38 ? -0.729 -31.297 -25.844 1 96.19 38 LEU B O 1
ATOM 2317 N N . LYS B 1 39 ? 0.249 -32.594 -27.359 1 97.06 39 LYS B N 1
ATOM 2318 C CA . LYS B 1 39 ? 0.081 -33.812 -26.562 1 97.06 39 LYS B CA 1
ATOM 2319 C C . LYS B 1 39 ? 1.195 -33.938 -25.516 1 97.06 39 LYS B C 1
ATOM 2321 O O . LYS B 1 39 ? 2.361 -34.125 -25.875 1 97.06 39 LYS B O 1
ATOM 2326 N N . VAL B 1 40 ? 0.799 -33.844 -24.297 1 97.5 40 VAL B N 1
ATOM 2327 C CA . VAL B 1 40 ? 1.761 -33.875 -23.203 1 97.5 40 VAL B CA 1
ATOM 2328 C C . VAL B 1 40 ? 1.703 -35.25 -22.531 1 97.5 40 VAL B C 1
ATOM 2330 O O . VAL B 1 40 ? 0.679 -35.625 -21.953 1 97.5 40 VAL B O 1
ATOM 2333 N N . GLU B 1 41 ? 2.752 -35.938 -22.594 1 97.88 41 GLU B N 1
ATOM 2334 C CA . GLU B 1 41 ? 2.826 -37.312 -22.031 1 97.88 41 GLU B CA 1
ATOM 2335 C C . GLU B 1 41 ? 2.842 -37.281 -20.5 1 97.88 41 GLU B C 1
ATOM 2337 O O . GLU B 1 41 ? 3.537 -36.438 -19.906 1 97.88 41 GLU B O 1
ATOM 2342 N N . LEU B 1 42 ? 2.006 -38.125 -19.906 1 97.44 42 LEU B N 1
ATOM 2343 C CA . LEU B 1 42 ? 1.991 -38.281 -18.453 1 97.44 42 LEU B CA 1
ATOM 2344 C C . LEU B 1 42 ? 3.09 -39.219 -17.984 1 97.44 42 LEU B C 1
ATOM 2346 O O . LEU B 1 42 ? 3.195 -40.344 -18.484 1 97.44 42 LEU B O 1
ATOM 2350 N N . VAL B 1 43 ? 3.895 -38.75 -17.078 1 97.38 43 VAL B N 1
ATOM 2351 C CA . VAL B 1 43 ? 5.008 -39.531 -16.562 1 97.38 43 VAL B CA 1
ATOM 2352 C C . VAL B 1 43 ? 4.754 -39.906 -15.109 1 97.38 43 VAL B C 1
ATOM 2354 O O . VAL B 1 43 ? 4.883 -39.031 -14.219 1 97.38 43 VAL B O 1
ATOM 2357 N N . PRO B 1 44 ? 4.438 -41.125 -14.766 1 95.69 44 PRO B N 1
ATOM 2358 C CA . PRO B 1 44 ? 4.195 -41.531 -13.383 1 95.69 44 PRO B CA 1
ATOM 2359 C C . PRO B 1 44 ? 5.484 -41.688 -12.578 1 95.69 44 PRO B C 1
ATOM 2361 O O . PRO B 1 44 ? 6.578 -41.688 -13.148 1 95.69 44 PRO B O 1
ATOM 2364 N N . PRO B 1 45 ? 5.367 -41.844 -11.242 1 94.31 45 PRO B N 1
ATOM 2365 C CA . PRO B 1 45 ? 6.535 -41.906 -10.367 1 94.31 45 PRO B CA 1
ATOM 2366 C C . PRO B 1 45 ? 7.477 -43.062 -10.695 1 94.31 45 PRO B C 1
ATOM 2368 O O . PRO B 1 45 ? 8.695 -42.906 -10.594 1 94.31 45 PRO B O 1
ATOM 2371 N N . ALA B 1 46 ? 7.043 -44.094 -11.227 1 94.44 46 ALA B N 1
ATOM 2372 C CA . ALA B 1 46 ? 7.824 -45.312 -11.445 1 94.44 46 ALA B CA 1
ATOM 2373 C C . ALA B 1 46 ? 8.906 -45.094 -12.5 1 94.44 46 ALA B C 1
ATOM 2375 O O . ALA B 1 46 ? 9.945 -45.75 -12.477 1 94.44 46 ALA B O 1
ATOM 2376 N N . VAL B 1 47 ? 8.719 -44.188 -13.391 1 96.5 47 VAL B N 1
ATOM 2377 C CA . VAL B 1 47 ? 9.664 -44.062 -14.492 1 96.5 47 VAL B CA 1
ATOM 2378 C C . VAL B 1 47 ? 10.195 -42.625 -14.555 1 96.5 47 VAL B C 1
ATOM 2380 O O . VAL B 1 47 ? 10.914 -42.25 -15.484 1 96.5 47 VAL B O 1
ATOM 2383 N N . ARG B 1 48 ? 9.883 -41.719 -13.633 1 96.88 48 ARG B N 1
ATOM 2384 C CA . ARG B 1 48 ? 10.188 -40.312 -13.781 1 96.88 48 ARG B CA 1
ATOM 2385 C C . ARG B 1 48 ? 11.688 -40.062 -13.711 1 96.88 48 ARG B C 1
ATOM 2387 O O . ARG B 1 48 ? 12.203 -39.156 -14.367 1 96.88 48 ARG B O 1
ATOM 2394 N N . ASP B 1 49 ? 12.461 -40.875 -12.969 1 97.19 49 ASP B N 1
ATOM 2395 C CA . ASP B 1 49 ? 13.906 -40.719 -12.891 1 97.19 49 ASP B CA 1
ATOM 2396 C C . ASP B 1 49 ? 14.555 -40.844 -14.266 1 97.19 49 ASP B C 1
ATOM 2398 O O . ASP B 1 49 ? 15.328 -39.969 -14.688 1 97.19 49 ASP B O 1
ATOM 2402 N N . VAL B 1 50 ? 14.188 -41.906 -14.906 1 97.38 50 VAL B N 1
ATOM 2403 C CA . VAL B 1 50 ? 14.773 -42.188 -16.219 1 97.38 50 VAL B CA 1
ATOM 2404 C C . VAL B 1 50 ? 14.328 -41.125 -17.234 1 97.38 50 VAL B C 1
ATOM 2406 O O . VAL B 1 50 ? 15.125 -40.656 -18.031 1 97.38 50 VAL B O 1
ATOM 2409 N N . VAL B 1 51 ? 13.078 -40.812 -17.188 1 97.75 51 VAL B N 1
ATOM 2410 C CA . VAL B 1 51 ? 12.516 -39.875 -18.156 1 97.75 51 VAL B CA 1
ATOM 2411 C C . VAL B 1 51 ? 13.148 -38.5 -17.969 1 97.75 51 VAL B C 1
ATOM 2413 O O . VAL B 1 51 ? 13.562 -37.844 -18.938 1 97.75 51 VAL B O 1
ATOM 2416 N N . VAL B 1 52 ? 13.281 -38 -16.766 1 97.38 52 VAL B N 1
ATOM 2417 C CA . VAL B 1 52 ? 13.82 -36.688 -16.516 1 97.38 52 VAL B CA 1
ATOM 2418 C C . VAL B 1 52 ? 15.297 -36.625 -16.906 1 97.38 52 VAL B C 1
ATOM 2420 O O . VAL B 1 52 ? 15.773 -35.625 -17.422 1 97.38 52 VAL B O 1
ATOM 2423 N N . ALA B 1 53 ? 16.016 -37.688 -16.594 1 96.12 53 ALA B N 1
ATOM 2424 C CA . ALA B 1 53 ? 17.406 -37.75 -17.031 1 96.12 53 ALA B CA 1
ATOM 2425 C C . ALA B 1 53 ? 17.531 -37.594 -18.547 1 96.12 53 ALA B C 1
ATOM 2427 O O . ALA B 1 53 ? 18.391 -36.875 -19.031 1 96.12 53 ALA B O 1
ATOM 2428 N N . ASP B 1 54 ? 16.688 -38.281 -19.219 1 97.56 54 ASP B N 1
ATOM 2429 C CA . ASP B 1 54 ? 16.672 -38.188 -20.688 1 97.56 54 ASP B CA 1
ATOM 2430 C C . ASP B 1 54 ? 16.312 -36.781 -21.141 1 97.56 54 ASP B C 1
ATOM 2432 O O . ASP B 1 54 ? 16.953 -36.25 -22.047 1 97.56 54 ASP B O 1
ATOM 2436 N N . LEU B 1 55 ? 15.25 -36.219 -20.594 1 97.62 55 LEU B N 1
ATOM 2437 C CA . LEU B 1 55 ? 14.781 -34.875 -20.969 1 97.62 55 LEU B CA 1
ATOM 2438 C C . LEU B 1 55 ? 15.867 -33.844 -20.75 1 97.62 55 LEU B C 1
ATOM 2440 O O . LEU B 1 55 ? 16 -32.906 -21.531 1 97.62 55 LEU B O 1
ATOM 2444 N N . LYS B 1 56 ? 16.562 -33.938 -19.672 1 96.25 56 LYS B N 1
ATOM 2445 C CA . LYS B 1 56 ? 17.625 -33 -19.375 1 96.25 56 LYS B CA 1
ATOM 2446 C C . LYS B 1 56 ? 18.688 -33 -20.469 1 96.25 56 LYS B C 1
ATOM 2448 O O . LYS B 1 56 ? 19.312 -31.969 -20.75 1 96.25 56 LYS B O 1
ATOM 2453 N N . GLY B 1 57 ? 18.984 -34.156 -21.047 1 96 57 GLY B N 1
ATOM 2454 C CA . GLY B 1 57 ? 19.891 -34.25 -22.172 1 96 57 GLY B CA 1
ATOM 2455 C C . GLY B 1 57 ? 19.375 -33.594 -23.422 1 96 57 GLY B C 1
ATOM 2456 O O . GLY B 1 57 ? 20.125 -32.938 -24.141 1 96 57 GLY B O 1
ATOM 2457 N N . ARG B 1 58 ? 18.062 -33.656 -23.703 1 97.31 58 ARG B N 1
ATOM 2458 C CA . ARG B 1 58 ? 17.438 -33.125 -24.906 1 97.31 58 ARG B CA 1
ATOM 2459 C C . ARG B 1 58 ? 17.141 -31.641 -24.75 1 97.31 58 ARG B C 1
ATOM 2461 O O . ARG B 1 58 ? 17.125 -30.906 -25.734 1 97.31 58 ARG B O 1
ATOM 2468 N N . TYR B 1 59 ? 16.938 -31.25 -23.516 1 96.94 59 TYR B N 1
ATOM 2469 C CA . TYR B 1 59 ? 16.594 -29.859 -23.219 1 96.94 59 TYR B CA 1
ATOM 2470 C C . TYR B 1 59 ? 17.5 -29.297 -22.141 1 96.94 59 TYR B C 1
ATOM 2472 O O . TYR B 1 59 ? 17.125 -29.219 -20.969 1 96.94 59 TYR B O 1
ATOM 2480 N N . PRO B 1 60 ? 18.594 -28.828 -22.453 1 93.75 60 PRO B N 1
ATOM 2481 C CA . PRO B 1 60 ? 19.594 -28.406 -21.484 1 93.75 60 PRO B CA 1
ATOM 2482 C C . PRO B 1 60 ? 19.125 -27.234 -20.625 1 93.75 60 PRO B C 1
ATOM 2484 O O . PRO B 1 60 ? 19.672 -27 -19.531 1 93.75 60 PRO B O 1
ATOM 2487 N N . GLN B 1 61 ? 18.141 -26.484 -21.094 1 94.94 61 GLN B N 1
ATOM 2488 C CA . GLN B 1 61 ? 17.641 -25.344 -20.312 1 94.94 61 GLN B CA 1
ATOM 2489 C C . GLN B 1 61 ? 16.312 -25.672 -19.672 1 94.94 61 GLN B C 1
ATOM 2491 O O . GLN B 1 61 ? 15.5 -24.781 -19.406 1 94.94 61 GLN B O 1
ATOM 2496 N N . LEU B 1 62 ? 16.141 -26.922 -19.344 1 97.5 62 LEU B N 1
ATOM 2497 C CA . LEU B 1 62 ? 14.875 -27.406 -18.797 1 97.5 62 LEU B CA 1
ATOM 2498 C C . LEU B 1 62 ? 14.617 -26.797 -17.422 1 97.5 62 LEU B C 1
ATOM 2500 O O . LEU B 1 62 ? 15.492 -26.812 -16.547 1 97.5 62 LEU B O 1
ATOM 2504 N N . VAL B 1 63 ? 13.469 -26.156 -17.266 1 98.06 63 VAL B N 1
ATOM 2505 C CA . VAL B 1 63 ? 12.953 -25.734 -15.977 1 98.06 63 VAL B CA 1
ATOM 2506 C C . VAL B 1 63 ? 11.625 -26.438 -15.688 1 98.06 63 VAL B C 1
ATOM 2508 O O . VAL B 1 63 ? 10.719 -26.422 -16.531 1 98.06 63 VAL B O 1
ATOM 2511 N N . MET B 1 64 ? 11.5 -27.016 -14.531 1 97.75 64 MET B N 1
ATOM 2512 C CA . MET B 1 64 ? 10.266 -27.719 -14.172 1 97.75 64 MET B CA 1
ATOM 2513 C C . MET B 1 64 ? 9.375 -26.828 -13.312 1 97.75 64 MET B C 1
ATOM 2515 O O . MET B 1 64 ? 9.859 -26.078 -12.461 1 97.75 64 MET B O 1
ATOM 2519 N N . VAL B 1 65 ? 8.086 -26.906 -13.57 1 97.88 65 VAL B N 1
ATOM 2520 C CA . VAL B 1 65 ? 7.078 -26.188 -12.797 1 97.88 65 VAL B CA 1
ATOM 2521 C C . VAL B 1 65 ? 6.223 -27.188 -12.016 1 97.88 65 VAL B C 1
ATOM 2523 O O . VAL B 1 65 ? 5.68 -28.125 -12.586 1 97.88 65 VAL B O 1
ATOM 2526 N N . ASP B 1 66 ? 6.141 -26.891 -10.734 1 96.06 66 ASP B N 1
ATOM 2527 C CA . ASP B 1 66 ? 5.512 -27.891 -9.875 1 96.06 66 ASP B CA 1
ATOM 2528 C C . ASP B 1 66 ? 4.375 -27.281 -9.055 1 96.06 66 ASP B C 1
ATOM 2530 O O . ASP B 1 66 ? 4.602 -26.359 -8.266 1 96.06 66 ASP B O 1
ATOM 2534 N N . TYR B 1 67 ? 3.154 -27.719 -9.234 1 93.31 67 TYR B N 1
ATOM 2535 C CA . TYR B 1 67 ? 1.986 -27.406 -8.414 1 93.31 67 TYR B CA 1
ATOM 2536 C C . TYR B 1 67 ? 1.381 -28.672 -7.824 1 93.31 67 TYR B C 1
ATOM 2538 O O . TYR B 1 67 ? 0.164 -28.875 -7.875 1 93.31 67 TYR B O 1
ATOM 2546 N N . THR B 1 68 ? 2.148 -29.516 -7.301 1 89.25 68 THR B N 1
ATOM 2547 C CA . THR B 1 68 ? 1.723 -30.797 -6.773 1 89.25 68 THR B CA 1
ATOM 2548 C C . THR B 1 68 ? 0.97 -30.625 -5.457 1 89.25 68 THR B C 1
ATOM 2550 O O . THR B 1 68 ? 0.667 -29.5 -5.055 1 89.25 68 THR B O 1
ATOM 2553 N N . LEU B 1 69 ? 0.547 -31.703 -4.812 1 84.81 69 LEU B N 1
ATOM 2554 C CA . LEU B 1 69 ? -0.191 -31.703 -3.553 1 84.81 69 LEU B CA 1
ATOM 2555 C C . LEU B 1 69 ? 0.751 -31.484 -2.373 1 84.81 69 LEU B C 1
ATOM 2557 O O . LEU B 1 69 ? 1.927 -31.859 -2.438 1 84.81 69 LEU B O 1
ATOM 2561 N N . PRO B 1 70 ? 0.176 -30.906 -1.314 1 82.44 70 PRO B N 1
ATOM 2562 C CA . PRO B 1 70 ? 0.997 -30.641 -0.132 1 82.44 70 PRO B CA 1
ATOM 2563 C C . PRO B 1 70 ? 1.732 -31.875 0.372 1 82.44 70 PRO B C 1
ATOM 2565 O O . PRO B 1 70 ? 2.867 -31.781 0.844 1 82.44 70 PRO B O 1
ATOM 2568 N N . ASP B 1 71 ? 1.182 -33 0.225 1 83.25 71 ASP B N 1
ATOM 2569 C CA . ASP B 1 71 ? 1.779 -34.219 0.75 1 83.25 71 ASP B CA 1
ATOM 2570 C C . ASP B 1 71 ? 2.957 -34.656 -0.111 1 83.25 71 ASP B C 1
ATOM 2572 O O . ASP B 1 71 ? 3.783 -35.469 0.327 1 83.25 71 ASP B O 1
ATOM 2576 N N . ALA B 1 72 ? 3.092 -34.156 -1.304 1 87.38 72 ALA B N 1
ATOM 2577 C CA . ALA B 1 72 ? 4.125 -34.594 -2.232 1 87.38 72 ALA B CA 1
ATOM 2578 C C . ALA B 1 72 ? 5.258 -33.594 -2.33 1 87.38 72 ALA B C 1
ATOM 2580 O O . ALA B 1 72 ? 6.293 -33.875 -2.945 1 87.38 72 ALA B O 1
ATOM 2581 N N . ILE B 1 73 ? 5.059 -32.438 -1.737 1 87 73 ILE B N 1
ATOM 2582 C CA . ILE B 1 73 ? 5.953 -31.328 -1.963 1 87 73 ILE B CA 1
ATOM 2583 C C . ILE B 1 73 ? 7.375 -31.703 -1.549 1 87 73 ILE B C 1
ATOM 2585 O O . ILE B 1 73 ? 8.336 -31.422 -2.275 1 87 73 ILE B O 1
ATOM 2589 N N . HIS B 1 74 ? 7.598 -32.375 -0.468 1 88.12 74 HIS B N 1
ATOM 2590 C CA . HIS B 1 74 ? 8.93 -32.688 0.046 1 88.12 74 HIS B CA 1
ATOM 2591 C C . HIS B 1 74 ? 9.633 -33.688 -0.835 1 88.12 74 HIS B C 1
ATOM 2593 O O . HIS B 1 74 ? 10.82 -33.562 -1.129 1 88.12 74 HIS B O 1
ATOM 2599 N N . SER B 1 75 ? 8.906 -34.688 -1.188 1 90.56 75 SER B N 1
ATOM 2600 C CA . SER B 1 75 ? 9.484 -35.688 -2.059 1 90.56 75 SER B CA 1
ATOM 2601 C C . SER B 1 75 ? 9.875 -35.094 -3.412 1 90.56 75 SER B C 1
ATOM 2603 O O . SER B 1 75 ? 10.875 -35.531 -4.008 1 90.56 75 SER B O 1
ATOM 2605 N N . MET B 1 76 ? 9.133 -34.188 -3.859 1 92.25 76 MET B N 1
ATOM 2606 C CA . MET B 1 76 ? 9.422 -33.562 -5.156 1 92.25 76 MET B CA 1
ATOM 2607 C C . MET B 1 76 ? 10.648 -32.688 -5.078 1 92.25 76 MET B C 1
ATOM 2609 O O . MET B 1 76 ? 11.461 -32.656 -6.004 1 92.25 76 MET B O 1
ATOM 2613 N N . VAL B 1 77 ? 10.719 -31.969 -4.023 1 90.56 77 VAL B N 1
ATOM 2614 C CA . VAL B 1 77 ? 11.906 -31.141 -3.844 1 90.56 77 VAL B CA 1
ATOM 2615 C C . VAL B 1 77 ? 13.156 -32.031 -3.857 1 90.56 77 VAL B C 1
ATOM 2617 O O . VAL B 1 77 ? 14.133 -31.719 -4.539 1 90.56 77 VAL B O 1
ATOM 2620 N N . ASP B 1 78 ? 13.133 -33.125 -3.139 1 91 78 ASP B N 1
ATOM 2621 C CA . ASP B 1 78 ? 14.25 -34.062 -3.121 1 91 78 ASP B CA 1
ATOM 2622 C C . ASP B 1 78 ? 14.555 -34.562 -4.523 1 91 78 ASP B C 1
ATOM 2624 O O . ASP B 1 78 ? 15.719 -34.75 -4.895 1 91 78 ASP B O 1
ATOM 2628 N N . PHE B 1 79 ? 13.523 -34.812 -5.199 1 93.81 79 PHE B N 1
ATOM 2629 C CA . PHE B 1 79 ? 13.656 -35.312 -6.566 1 93.81 79 PHE B CA 1
ATOM 2630 C C . PHE B 1 79 ? 14.391 -34.312 -7.441 1 93.81 79 PHE B C 1
ATOM 2632 O O . PHE B 1 79 ? 15.312 -34.688 -8.172 1 93.81 79 PHE B O 1
ATOM 2639 N N . TYR B 1 80 ? 13.992 -33.031 -7.434 1 94.19 80 TYR B N 1
ATOM 2640 C CA . TYR B 1 80 ? 14.617 -32.031 -8.258 1 94.19 80 TYR B CA 1
ATOM 2641 C C . TYR B 1 80 ? 16.078 -31.828 -7.879 1 94.19 80 TYR B C 1
ATOM 2643 O O . TYR B 1 80 ? 16.938 -31.656 -8.75 1 94.19 80 TYR B O 1
ATOM 2651 N N . VAL B 1 81 ? 16.344 -31.891 -6.586 1 91.31 81 VAL B N 1
ATOM 2652 C CA . VAL B 1 81 ? 17.703 -31.75 -6.098 1 91.31 81 VAL B CA 1
ATOM 2653 C C . VAL B 1 81 ? 18.562 -32.906 -6.566 1 91.31 81 VAL B C 1
ATOM 2655 O O . VAL B 1 81 ? 19.672 -32.719 -7.059 1 91.31 81 VAL B O 1
ATOM 2658 N N . LYS B 1 82 ? 18.078 -34.094 -6.395 1 91.12 82 LYS B N 1
ATOM 2659 C CA . LYS B 1 82 ? 18.766 -35.312 -6.801 1 91.12 82 LYS B CA 1
ATOM 2660 C C . LYS B 1 82 ? 19.188 -35.25 -8.266 1 91.12 82 LYS B C 1
ATOM 2662 O O . LYS B 1 82 ? 20.281 -35.656 -8.625 1 91.12 82 LYS B O 1
ATOM 2667 N N . HIS B 1 83 ? 18.375 -34.719 -9.086 1 93.31 83 HIS B N 1
ATOM 2668 C CA . HIS B 1 83 ? 18.625 -34.719 -10.523 1 93.31 83 HIS B CA 1
ATOM 2669 C C . HIS B 1 83 ? 19.234 -33.406 -10.969 1 93.31 83 HIS B C 1
ATOM 2671 O O . HIS B 1 83 ? 19.516 -33.219 -12.156 1 93.31 83 HIS B O 1
ATOM 2677 N N . GLY B 1 84 ? 19.375 -32.438 -10.039 1 92.19 84 GLY B N 1
ATOM 2678 C CA . GLY B 1 84 ? 19.938 -31.125 -10.383 1 92.19 84 GLY B CA 1
ATOM 2679 C C . GLY B 1 84 ? 19.078 -30.375 -11.383 1 92.19 84 GLY B C 1
ATOM 2680 O O . GLY B 1 84 ? 19.609 -29.75 -12.312 1 92.19 84 GLY B O 1
ATOM 2681 N N . THR B 1 85 ? 17.797 -30.516 -11.289 1 95.19 85 THR B N 1
ATOM 2682 C CA . THR B 1 85 ? 16.875 -29.875 -12.227 1 95.19 85 THR B CA 1
ATOM 2683 C C . THR B 1 85 ? 16.312 -28.594 -11.641 1 95.19 85 THR B C 1
ATOM 2685 O O . THR B 1 85 ? 15.672 -28.609 -10.594 1 95.19 85 THR B O 1
ATOM 2688 N N . PRO B 1 86 ? 16.562 -27.438 -12.305 1 96.88 86 PRO B N 1
ATOM 2689 C CA . PRO B 1 86 ? 15.93 -26.203 -11.859 1 96.88 86 PRO B CA 1
ATOM 2690 C C . PRO B 1 86 ? 14.398 -26.281 -11.859 1 96.88 86 PRO B C 1
ATOM 2692 O O . PRO B 1 86 ? 13.812 -26.922 -12.734 1 96.88 86 PRO B O 1
ATOM 2695 N N . PHE B 1 87 ? 13.805 -25.625 -10.828 1 96.62 87 PHE B N 1
ATOM 2696 C CA . PHE B 1 87 ? 12.352 -25.766 -10.781 1 96.62 87 PHE B CA 1
ATOM 2697 C C . PHE B 1 87 ? 11.711 -24.531 -10.156 1 96.62 87 PHE B C 1
ATOM 2699 O O . PHE B 1 87 ? 12.359 -23.797 -9.414 1 96.62 87 PHE B O 1
ATOM 2706 N N . VAL B 1 88 ? 10.43 -24.297 -10.523 1 96.69 88 VAL B N 1
ATOM 2707 C CA . VAL B 1 88 ? 9.523 -23.344 -9.906 1 96.69 88 VAL B CA 1
ATOM 2708 C C . VAL B 1 88 ? 8.391 -24.078 -9.195 1 96.69 88 VAL B C 1
ATOM 2710 O O . VAL B 1 88 ? 7.699 -24.906 -9.805 1 96.69 88 VAL B O 1
ATOM 2713 N N . MET B 1 89 ? 8.297 -23.797 -7.91 1 94.38 89 MET B N 1
ATOM 2714 C CA . MET B 1 89 ? 7.312 -24.516 -7.117 1 94.38 89 MET B CA 1
ATOM 2715 C C . MET B 1 89 ? 6.316 -23.562 -6.477 1 94.38 89 MET B C 1
ATOM 2717 O O . MET B 1 89 ? 6.703 -22.641 -5.75 1 94.38 89 MET B O 1
ATOM 2721 N N . GLY B 1 90 ? 5.008 -23.75 -6.785 1 91.19 90 GLY B N 1
ATOM 2722 C CA . GLY B 1 90 ? 3.957 -22.891 -6.277 1 91.19 90 GLY B CA 1
ATOM 2723 C C . GLY B 1 90 ? 3 -23.594 -5.336 1 91.19 90 GLY B C 1
ATOM 2724 O O . GLY B 1 90 ? 1.906 -23.094 -5.062 1 91.19 90 GLY B O 1
ATOM 2725 N N . THR B 1 91 ? 3.32 -24.766 -4.895 1 80.56 91 THR B N 1
ATOM 2726 C CA . THR B 1 91 ? 2.463 -25.531 -3.986 1 80.56 91 THR B CA 1
ATOM 2727 C C . THR B 1 91 ? 2.348 -24.812 -2.639 1 80.56 91 THR B C 1
ATOM 2729 O O . THR B 1 91 ? 3.34 -24.312 -2.109 1 80.56 91 THR B O 1
ATOM 2732 N N . THR B 1 92 ? 1.07 -24.703 -2.287 1 73.31 92 THR B N 1
ATOM 2733 C CA . THR B 1 92 ? 0.789 -24.109 -0.983 1 73.31 92 THR B CA 1
ATOM 2734 C C . THR B 1 92 ? 0.661 -25.188 0.085 1 73.31 92 THR B C 1
ATOM 2736 O O . THR B 1 92 ? 0.406 -26.359 -0.23 1 73.31 92 THR B O 1
ATOM 2739 N N . GLY B 1 93 ? 0.945 -24.766 1.282 1 69.25 93 GLY B N 1
ATOM 2740 C CA . GLY B 1 93 ? 0.795 -25.734 2.365 1 69.25 93 GLY B CA 1
ATOM 2741 C C . GLY B 1 93 ? 2.049 -26.547 2.619 1 69.25 93 GLY B C 1
ATOM 2742 O O . GLY B 1 93 ? 3.125 -26.203 2.119 1 69.25 93 GLY B O 1
ATOM 2743 N N . GLY B 1 94 ? 1.971 -27.531 3.461 1 67.62 94 GLY B N 1
ATOM 2744 C CA . GLY B 1 94 ? 3.113 -28.312 3.879 1 67.62 94 GLY B CA 1
ATOM 2745 C C . GLY B 1 94 ? 3.865 -27.719 5.051 1 67.62 94 GLY B C 1
ATOM 2746 O O . GLY B 1 94 ? 3.471 -26.672 5.578 1 67.62 94 GLY B O 1
ATOM 2747 N N . ASP B 1 95 ? 4.715 -28.453 5.387 1 74.06 95 ASP B N 1
ATOM 2748 C CA . ASP B 1 95 ? 5.574 -27.969 6.465 1 74.06 95 ASP B CA 1
ATOM 2749 C C . ASP B 1 95 ? 6.586 -26.953 5.949 1 74.06 95 ASP B C 1
ATOM 2751 O O . ASP B 1 95 ? 7.625 -27.312 5.395 1 74.06 95 ASP B O 1
ATOM 2755 N N . ARG B 1 96 ? 6.199 -25.688 6.109 1 68.31 96 ARG B N 1
ATOM 2756 C CA . ARG B 1 96 ? 7.02 -24.609 5.559 1 68.31 96 ARG B CA 1
ATOM 2757 C C . ARG B 1 96 ? 8.43 -24.641 6.129 1 68.31 96 ARG B C 1
ATOM 2759 O O . ARG B 1 96 ? 9.398 -24.344 5.43 1 68.31 96 ARG B O 1
ATOM 2766 N N . ALA B 1 97 ? 8.461 -24.938 7.387 1 70.75 97 ALA B N 1
ATOM 2767 C CA . ALA B 1 97 ? 9.781 -25.078 7.996 1 70.75 97 ALA B CA 1
ATOM 2768 C C . ALA B 1 97 ? 10.609 -26.141 7.289 1 70.75 97 ALA B C 1
ATOM 2770 O O . ALA B 1 97 ? 11.805 -25.953 7.066 1 70.75 97 ALA B O 1
ATOM 2771 N N . LYS B 1 98 ? 10 -27.219 6.98 1 76.5 98 LYS B N 1
ATOM 2772 C CA . LYS B 1 98 ? 10.695 -28.297 6.281 1 76.5 98 LYS B CA 1
ATOM 2773 C C . LYS B 1 98 ? 11.062 -27.891 4.859 1 76.5 98 LYS B C 1
ATOM 2775 O O . LYS B 1 98 ? 12.141 -28.234 4.371 1 76.5 98 LYS B O 1
ATOM 2780 N N . ILE B 1 99 ? 10.203 -27.141 4.242 1 74.69 99 ILE B N 1
ATOM 2781 C CA . ILE B 1 99 ? 10.477 -26.656 2.893 1 74.69 99 ILE B CA 1
ATOM 2782 C C . ILE B 1 99 ? 11.695 -25.75 2.91 1 74.69 99 ILE B C 1
ATOM 2784 O O . ILE B 1 99 ? 12.555 -25.828 2.025 1 74.69 99 ILE B O 1
ATOM 2788 N N . HIS B 1 100 ? 11.734 -25.047 3.945 1 71.88 100 HIS B N 1
ATOM 2789 C CA . HIS B 1 100 ? 12.891 -24.156 4.078 1 71.88 100 HIS B CA 1
ATOM 2790 C C . HIS B 1 100 ? 14.172 -24.938 4.293 1 71.88 100 HIS B C 1
ATOM 2792 O O . HIS B 1 100 ? 15.227 -24.594 3.756 1 71.88 100 HIS B O 1
ATOM 2798 N N . GLN B 1 101 ? 14.086 -25.938 5.109 1 75.94 101 GLN B N 1
ATOM 2799 C CA . GLN B 1 101 ? 15.25 -26.797 5.32 1 75.94 101 GLN B CA 1
ATOM 2800 C C . GLN B 1 101 ? 15.68 -27.469 4.02 1 75.94 101 GLN B C 1
ATOM 2802 O O . GLN B 1 101 ? 16.875 -27.547 3.717 1 75.94 101 GLN B O 1
ATOM 2807 N N . GLN B 1 102 ? 14.727 -27.906 3.373 1 76.44 102 GLN B N 1
ATOM 2808 C CA . GLN B 1 102 ? 15.008 -28.516 2.078 1 76.44 102 GLN B CA 1
ATOM 2809 C C . GLN B 1 102 ? 15.562 -27.484 1.097 1 76.44 102 GLN B C 1
ATOM 2811 O O . GLN B 1 102 ? 16.406 -27.812 0.261 1 76.44 102 GLN B O 1
ATOM 2816 N N . ALA B 1 103 ? 14.969 -26.359 1.251 1 69.88 103 ALA B N 1
ATOM 2817 C CA . ALA B 1 103 ? 15.461 -25.25 0.427 1 69.88 103 ALA B CA 1
ATOM 2818 C C . ALA B 1 103 ? 16.953 -25.031 0.641 1 69.88 103 ALA B C 1
ATOM 2820 O O . ALA B 1 103 ? 17.688 -24.734 -0.304 1 69.88 103 ALA B O 1
ATOM 2821 N N . ARG B 1 104 ? 17.453 -25.203 1.88 1 70.31 104 ARG B N 1
ATOM 2822 C CA . ARG B 1 104 ? 18.891 -25.156 2.164 1 70.31 104 ARG B CA 1
ATOM 2823 C C . ARG B 1 104 ? 19.641 -26.234 1.394 1 70.31 104 ARG B C 1
ATOM 2825 O O . ARG B 1 104 ? 20.734 -26 0.899 1 70.31 104 ARG B O 1
ATOM 2832 N N . GLY B 1 105 ? 19 -27.359 1.312 1 72.88 105 GLY B N 1
ATOM 2833 C CA . GLY B 1 105 ? 19.562 -28.438 0.494 1 72.88 105 GLY B CA 1
ATOM 2834 C C . GLY B 1 105 ? 19.656 -28.078 -0.976 1 72.88 105 GLY B C 1
ATOM 2835 O O . GLY B 1 105 ? 20.625 -28.406 -1.644 1 72.88 105 GLY B O 1
ATOM 2836 N N . VAL B 1 106 ? 18.688 -27.344 -1.412 1 74.44 106 VAL B N 1
ATOM 2837 C CA . VAL B 1 106 ? 18.672 -26.844 -2.779 1 74.44 106 VAL B CA 1
ATOM 2838 C C . VAL B 1 106 ? 19.906 -25.969 -3.021 1 74.44 106 VAL B C 1
ATOM 2840 O O . VAL B 1 106 ? 20.594 -26.109 -4.035 1 74.44 106 VAL B O 1
ATOM 2843 N N . SER B 1 107 ? 20.109 -25.125 -2.041 1 78.12 107 SER B N 1
ATOM 2844 C CA . SER B 1 107 ? 21.266 -24.234 -2.152 1 78.12 107 SER B CA 1
ATOM 2845 C C . SER B 1 107 ? 22.562 -25.031 -2.131 1 78.12 107 SER B C 1
ATOM 2847 O O . SER B 1 107 ? 23.469 -24.766 -2.924 1 78.12 107 SER B O 1
ATOM 2849 N N . ASP B 1 108 ? 22.625 -26.016 -1.275 1 79 108 ASP B N 1
ATOM 2850 C CA . ASP B 1 108 ? 23.844 -26.812 -1.131 1 79 108 ASP B CA 1
ATOM 2851 C C . ASP B 1 108 ? 24.141 -27.594 -2.406 1 79 108 ASP B C 1
ATOM 2853 O O . ASP B 1 108 ? 25.297 -27.75 -2.795 1 79 108 ASP B O 1
ATOM 2857 N N . ALA B 1 109 ? 23.109 -28 -2.979 1 83.94 109 ALA B N 1
ATOM 2858 C CA . ALA B 1 109 ? 23.25 -28.781 -4.203 1 83.94 109 ALA B CA 1
ATOM 2859 C C . ALA B 1 109 ? 23.422 -27.875 -5.418 1 83.94 109 ALA B C 1
ATOM 2861 O O . ALA B 1 109 ? 23.625 -28.359 -6.535 1 83.94 109 ALA B O 1
ATOM 2862 N N . ARG B 1 110 ? 23.297 -26.594 -5.277 1 88.31 110 ARG B N 1
ATOM 2863 C CA . ARG B 1 110 ? 23.391 -25.562 -6.316 1 88.31 110 ARG B CA 1
ATOM 2864 C C . ARG B 1 110 ? 22.312 -25.766 -7.375 1 88.31 110 ARG B C 1
ATOM 2866 O O . ARG B 1 110 ? 22.562 -25.594 -8.57 1 88.31 110 ARG B O 1
ATOM 2873 N N . THR B 1 111 ? 21.203 -26.328 -6.883 1 93.12 111 THR B N 1
ATOM 2874 C CA . THR B 1 111 ? 20.016 -26.391 -7.738 1 93.12 111 THR B CA 1
ATOM 2875 C C . THR B 1 111 ? 19.266 -25.062 -7.711 1 93.12 111 THR B C 1
ATOM 2877 O O . THR B 1 111 ? 18.984 -24.531 -6.637 1 93.12 111 THR B O 1
ATOM 2880 N N . TYR B 1 112 ? 18.922 -24.516 -8.859 1 95.88 112 TYR B N 1
ATOM 2881 C CA . TYR B 1 112 ? 18.219 -23.234 -8.945 1 95.88 112 TYR B CA 1
ATOM 2882 C C . TYR B 1 112 ? 16.719 -23.438 -8.781 1 95.88 112 TYR B C 1
ATOM 2884 O O . TYR B 1 112 ? 16.125 -24.312 -9.414 1 95.88 112 TYR B O 1
ATOM 2892 N N . ALA B 1 113 ? 16.125 -22.609 -7.887 1 95.69 113 ALA B N 1
ATOM 2893 C CA . ALA B 1 113 ? 14.703 -22.797 -7.66 1 95.69 113 ALA B CA 1
ATOM 2894 C C . ALA B 1 113 ? 14.031 -21.484 -7.25 1 95.69 113 ALA B C 1
ATOM 2896 O O . ALA B 1 113 ? 14.664 -20.625 -6.621 1 95.69 113 ALA B O 1
ATOM 2897 N N . VAL B 1 114 ? 12.789 -21.312 -7.699 1 95.12 114 VAL B N 1
ATOM 2898 C CA . VAL B 1 114 ? 11.867 -20.344 -7.113 1 95.12 114 VAL B CA 1
ATOM 2899 C C . VAL B 1 114 ? 10.766 -21.078 -6.355 1 95.12 114 VAL B C 1
ATOM 2901 O O . VAL B 1 114 ? 10.055 -21.906 -6.93 1 95.12 114 VAL B O 1
ATOM 2904 N N . ILE B 1 115 ? 10.68 -20.844 -5.098 1 92.25 115 ILE B N 1
ATOM 2905 C CA . ILE B 1 115 ? 9.625 -21.422 -4.277 1 92.25 115 ILE B CA 1
ATOM 2906 C C . ILE B 1 115 ? 8.797 -20.312 -3.631 1 92.25 115 ILE B C 1
ATOM 2908 O O . ILE B 1 115 ? 9.336 -19.469 -2.924 1 92.25 115 ILE B O 1
ATOM 2912 N N . ALA B 1 116 ? 7.559 -20.297 -3.922 1 91.06 116 ALA B N 1
ATOM 2913 C CA . ALA B 1 116 ? 6.68 -19.266 -3.375 1 91.06 116 ALA B CA 1
ATOM 2914 C C . ALA B 1 116 ? 5.246 -19.781 -3.26 1 91.06 116 ALA B C 1
ATOM 2916 O O . ALA B 1 116 ? 4.762 -20.5 -4.133 1 91.06 116 ALA B O 1
ATOM 2917 N N . PRO B 1 117 ? 4.555 -19.406 -2.213 1 86.75 117 PRO B N 1
ATOM 2918 C CA . PRO B 1 117 ? 3.17 -19.844 -2.033 1 86.75 117 PRO B CA 1
ATOM 2919 C C . PRO B 1 117 ? 2.197 -19.125 -2.971 1 86.75 117 PRO B C 1
ATOM 2921 O O . PRO B 1 117 ? 1.052 -19.562 -3.121 1 86.75 117 PRO B O 1
ATOM 2924 N N . ASN B 1 118 ? 2.506 -18.047 -3.506 1 91.56 118 ASN B N 1
ATOM 2925 C CA . ASN B 1 118 ? 1.698 -17.25 -4.422 1 91.56 118 ASN B CA 1
ATOM 2926 C C . ASN B 1 118 ? 2.523 -16.75 -5.605 1 91.56 118 ASN B C 1
ATOM 2928 O O . ASN B 1 118 ? 3.574 -16.141 -5.422 1 91.56 118 ASN B O 1
ATOM 2932 N N . MET B 1 119 ? 1.989 -17 -6.793 1 94.69 119 MET B N 1
ATOM 2933 C CA . MET B 1 119 ? 2.75 -16.672 -7.992 1 94.69 119 MET B CA 1
ATOM 2934 C C . MET B 1 119 ? 2.221 -15.391 -8.633 1 94.69 119 MET B C 1
ATOM 2936 O O . MET B 1 119 ? 2.783 -14.898 -9.617 1 94.69 119 MET B O 1
ATOM 2940 N N . GLY B 1 120 ? 1.111 -14.883 -8.086 1 94.06 120 GLY B N 1
ATOM 2941 C CA . GLY B 1 120 ? 0.597 -13.617 -8.586 1 94.06 120 GLY B CA 1
ATOM 2942 C C . GLY B 1 120 ? 1.463 -12.43 -8.203 1 94.06 120 GLY B C 1
ATOM 2943 O O . GLY B 1 120 ? 1.385 -11.938 -7.078 1 94.06 120 GLY B O 1
ATOM 2944 N N . LYS B 1 121 ? 2.203 -11.906 -9.148 1 93.81 121 LYS B N 1
ATOM 2945 C CA . LYS B 1 121 ? 3.246 -10.922 -8.891 1 93.81 121 LYS B CA 1
ATOM 2946 C C . LYS B 1 121 ? 2.68 -9.688 -8.195 1 93.81 121 LYS B C 1
ATOM 2948 O O . LYS B 1 121 ? 3.225 -9.234 -7.184 1 93.81 121 LYS B O 1
ATOM 2953 N N . GLN B 1 122 ? 1.586 -9.242 -8.664 1 94.25 122 GLN B N 1
ATOM 2954 C CA . GLN B 1 122 ? 1.04 -8.008 -8.109 1 94.25 122 GLN B CA 1
ATOM 2955 C C . GLN B 1 122 ? 0.484 -8.242 -6.703 1 94.25 122 GLN B C 1
ATOM 2957 O O . GLN B 1 122 ? 0.542 -7.355 -5.852 1 94.25 122 GLN B O 1
ATOM 2962 N N . ILE B 1 123 ? -0.093 -9.414 -6.48 1 94.12 123 ILE B N 1
ATOM 2963 C CA . ILE B 1 123 ? -0.572 -9.766 -5.148 1 94.12 123 ILE B CA 1
ATOM 2964 C C . ILE B 1 123 ? 0.607 -9.852 -4.18 1 94.12 123 ILE B C 1
ATOM 2966 O O . ILE B 1 123 ? 0.535 -9.352 -3.057 1 94.12 123 ILE B O 1
ATOM 2970 N N . VAL B 1 124 ? 1.657 -10.477 -4.625 1 94.5 124 VAL B N 1
ATOM 2971 C CA . VAL B 1 124 ? 2.861 -10.602 -3.811 1 94.5 124 VAL B CA 1
ATOM 2972 C C . VAL B 1 124 ? 3.434 -9.219 -3.521 1 94.5 124 VAL B C 1
ATOM 2974 O O . VAL B 1 124 ? 3.85 -8.93 -2.395 1 94.5 124 VAL B O 1
ATOM 2977 N N . ALA B 1 125 ? 3.477 -8.359 -4.516 1 93.69 125 ALA B N 1
ATOM 2978 C CA . ALA B 1 125 ? 3.943 -6.992 -4.324 1 93.69 125 ALA B CA 1
ATOM 2979 C C . ALA B 1 125 ? 3.109 -6.27 -3.268 1 93.69 125 ALA B C 1
ATOM 2981 O O . ALA B 1 125 ? 3.652 -5.574 -2.406 1 93.69 125 ALA B O 1
ATOM 2982 N N . PHE B 1 126 ? 1.824 -6.398 -3.354 1 94.38 126 PHE B N 1
ATOM 2983 C CA . PHE B 1 126 ? 0.917 -5.777 -2.395 1 94.38 126 PHE B CA 1
ATOM 2984 C C . PHE B 1 126 ? 1.203 -6.273 -0.982 1 94.38 126 PHE B C 1
ATOM 2986 O O . PHE B 1 126 ? 1.301 -5.473 -0.048 1 94.38 126 PHE B O 1
ATOM 2993 N N . GLN B 1 127 ? 1.326 -7.582 -0.846 1 94.25 127 GLN B N 1
ATOM 2994 C CA . GLN B 1 127 ? 1.633 -8.156 0.46 1 94.25 127 GLN B CA 1
ATOM 2995 C C . GLN B 1 127 ? 2.953 -7.617 1.001 1 94.25 127 GLN B C 1
ATOM 2997 O O . GLN B 1 127 ? 3.059 -7.293 2.186 1 94.25 127 GLN B O 1
ATOM 3002 N N . ALA B 1 128 ? 3.926 -7.57 0.181 1 94.31 128 ALA B N 1
ATOM 3003 C CA . ALA B 1 128 ? 5.234 -7.055 0.577 1 94.31 128 ALA B CA 1
ATOM 3004 C C . ALA B 1 128 ? 5.137 -5.594 1.016 1 94.31 128 ALA B C 1
ATOM 3006 O O . ALA B 1 128 ? 5.77 -5.191 1.993 1 94.31 128 ALA B O 1
ATOM 3007 N N . MET B 1 129 ? 4.367 -4.898 0.26 1 93.94 129 MET B N 1
ATOM 3008 C CA . MET B 1 129 ? 4.152 -3.49 0.586 1 93.94 129 MET B CA 1
ATOM 3009 C C . MET B 1 129 ? 3.533 -3.342 1.971 1 93.94 129 MET B C 1
ATOM 3011 O O . MET B 1 129 ? 3.977 -2.514 2.77 1 93.94 129 MET B O 1
ATOM 3015 N N . MET B 1 130 ? 2.51 -4.066 2.227 1 95.62 130 MET B N 1
ATOM 3016 C CA . MET B 1 130 ? 1.852 -4.02 3.529 1 95.62 130 MET B CA 1
ATOM 3017 C C . MET B 1 130 ? 2.83 -4.371 4.645 1 95.62 130 MET B C 1
ATOM 3019 O O . MET B 1 130 ? 2.838 -3.727 5.695 1 95.62 130 MET B O 1
ATOM 3023 N N . ASP B 1 131 ? 3.609 -5.328 4.426 1 94.75 131 ASP B N 1
ATOM 3024 C CA . ASP B 1 131 ? 4.613 -5.738 5.402 1 94.75 131 ASP B CA 1
ATOM 3025 C C . ASP B 1 131 ? 5.625 -4.625 5.652 1 94.75 131 ASP B C 1
ATOM 3027 O O . ASP B 1 131 ? 5.984 -4.344 6.797 1 94.75 131 ASP B O 1
ATOM 3031 N N . MET B 1 132 ? 6.098 -4.02 4.598 1 92.94 132 MET B N 1
ATOM 3032 C CA . MET B 1 132 ? 7.047 -2.916 4.703 1 92.94 132 MET B CA 1
ATOM 3033 C C . MET B 1 132 ? 6.438 -1.744 5.465 1 92.94 132 MET B C 1
ATOM 3035 O O . MET B 1 132 ? 7.105 -1.129 6.301 1 92.94 132 MET B O 1
ATOM 3039 N N . MET B 1 133 ? 5.219 -1.467 5.145 1 93.75 133 MET B N 1
ATOM 3040 C CA . MET B 1 133 ? 4.531 -0.379 5.836 1 93.75 133 MET B CA 1
ATOM 3041 C C . MET B 1 133 ? 4.465 -0.644 7.336 1 93.75 133 MET B C 1
ATOM 3043 O O . MET B 1 133 ? 4.742 0.246 8.141 1 93.75 133 MET B O 1
ATOM 3047 N N . ALA B 1 134 ? 4.109 -1.827 7.652 1 94.38 134 ALA B N 1
ATOM 3048 C CA . ALA B 1 134 ? 3.988 -2.211 9.055 1 94.38 134 ALA B CA 1
ATOM 3049 C C . ALA B 1 134 ? 5.324 -2.078 9.781 1 94.38 134 ALA B C 1
ATOM 3051 O O . ALA B 1 134 ? 5.379 -1.606 10.922 1 94.38 134 ALA B O 1
ATOM 3052 N N . LYS B 1 135 ? 6.387 -2.445 9.164 1 93.06 135 LYS B N 1
ATOM 3053 C CA . LYS B 1 135 ? 7.719 -2.4 9.758 1 93.06 135 LYS B CA 1
ATOM 3054 C C . LYS B 1 135 ? 8.227 -0.963 9.875 1 93.06 135 LYS B C 1
ATOM 3056 O O . LYS B 1 135 ? 8.867 -0.603 10.859 1 93.06 135 LYS B O 1
ATOM 3061 N N . ASN B 1 136 ? 7.91 -0.152 8.914 1 92.5 136 ASN B N 1
ATOM 3062 C CA . ASN B 1 136 ? 8.438 1.207 8.859 1 92.5 136 ASN B CA 1
ATOM 3063 C C . ASN B 1 136 ? 7.586 2.172 9.68 1 92.5 136 ASN B C 1
ATOM 3065 O O . ASN B 1 136 ? 8.086 3.189 10.164 1 92.5 136 ASN B O 1
ATOM 3069 N N . PHE B 1 137 ? 6.332 1.902 9.766 1 92.94 137 PHE B N 1
ATOM 3070 C CA . PHE B 1 137 ? 5.402 2.791 10.453 1 92.94 137 PHE B CA 1
ATOM 3071 C C . PHE B 1 137 ? 4.562 2.018 11.461 1 92.94 137 PHE B C 1
ATOM 3073 O O . PHE B 1 137 ? 3.332 2.018 11.383 1 92.94 137 PHE B O 1
ATOM 3080 N N . PRO B 1 138 ? 5.262 1.453 12.414 1 89.12 138 PRO B N 1
ATOM 3081 C CA . PRO B 1 138 ? 4.52 0.669 13.406 1 89.12 138 PRO B CA 1
ATOM 3082 C C . PRO B 1 138 ? 3.459 1.492 14.133 1 89.12 138 PRO B C 1
ATOM 3084 O O . PRO B 1 138 ? 3.705 2.648 14.484 1 89.12 138 PRO B O 1
ATOM 3087 N N . GLY B 1 139 ? 2.277 1.007 14.164 1 90.12 139 GLY B N 1
ATOM 3088 C CA . GLY B 1 139 ? 1.198 1.636 14.914 1 90.12 139 GLY B CA 1
ATOM 3089 C C . GLY B 1 139 ? 0.54 2.777 14.156 1 90.12 139 GLY B C 1
ATOM 3090 O O . GLY B 1 139 ? -0.262 3.521 14.727 1 90.12 139 GLY B O 1
ATOM 3091 N N . ALA B 1 140 ? 0.824 2.986 12.961 1 91 140 ALA B N 1
ATOM 3092 C CA . ALA B 1 140 ? 0.36 4.137 12.188 1 91 140 ALA B CA 1
ATOM 3093 C C . ALA B 1 140 ? -1.165 4.199 12.156 1 91 140 ALA B C 1
ATOM 3095 O O . ALA B 1 140 ? -1.744 5.277 12 1 91 140 ALA B O 1
ATOM 3096 N N . PHE B 1 141 ? -1.813 3.047 12.359 1 95.06 141 PHE B N 1
ATOM 3097 C CA . PHE B 1 141 ? -3.27 3.023 12.281 1 95.06 141 PHE B CA 1
ATOM 3098 C C . PHE B 1 141 ? -3.875 2.666 13.633 1 95.06 141 PHE B C 1
ATOM 3100 O O . PHE B 1 141 ? -4.988 2.139 13.703 1 95.06 141 PHE B O 1
ATOM 3107 N N . ALA B 1 142 ? -3.057 2.928 14.672 1 92.06 142 ALA B N 1
ATOM 3108 C CA . ALA B 1 142 ? -3.623 2.768 16.016 1 92.06 142 ALA B CA 1
ATOM 3109 C C . ALA B 1 142 ? -4.918 3.561 16.156 1 92.06 142 ALA B C 1
ATOM 3111 O O . ALA B 1 142 ? -5.008 4.703 15.703 1 92.06 142 ALA B O 1
ATOM 3112 N N . GLY B 1 143 ? -5.949 2.898 16.766 1 91.94 143 GLY B N 1
ATOM 3113 C CA . GLY B 1 143 ? -7.227 3.557 16.984 1 91.94 143 GLY B CA 1
ATOM 3114 C C . GLY B 1 143 ? -8.211 3.332 15.844 1 91.94 143 GLY B C 1
ATOM 3115 O O . GLY B 1 143 ? -9.391 3.688 15.961 1 91.94 143 GLY B O 1
ATOM 3116 N N . TYR B 1 144 ? -7.766 2.812 14.75 1 96 144 TYR B N 1
ATOM 3117 C CA . TYR B 1 144 ? -8.664 2.5 13.641 1 96 144 TYR B CA 1
ATOM 3118 C C . TYR B 1 144 ? -9.312 1.137 13.836 1 96 144 TYR B C 1
ATOM 3120 O O . TYR B 1 144 ? -8.812 0.303 14.594 1 96 144 TYR B O 1
ATOM 3128 N N . LYS B 1 145 ? -10.422 0.988 13.164 1 97.75 145 LYS B N 1
ATOM 3129 C CA . LYS B 1 145 ? -11.094 -0.304 13.102 1 97.75 145 LYS B CA 1
ATOM 3130 C C . LYS B 1 145 ? -10.922 -0.949 11.727 1 97.75 145 LYS B C 1
ATOM 3132 O O . LYS B 1 145 ? -10.984 -0.265 10.703 1 97.75 145 LYS B O 1
ATOM 3137 N N . LEU B 1 146 ? -10.695 -2.262 11.773 1 98.38 146 LEU B N 1
ATOM 3138 C CA . LEU B 1 146 ? -10.461 -3.014 10.547 1 98.38 146 LEU B CA 1
ATOM 3139 C C . LEU B 1 146 ? -11.625 -3.959 10.258 1 98.38 146 LEU B C 1
ATOM 3141 O O . LEU B 1 146 ? -12.133 -4.617 11.164 1 98.38 146 LEU B O 1
ATOM 3145 N N . ARG B 1 147 ? -12.156 -3.934 9.094 1 98.5 147 ARG B N 1
ATOM 3146 C CA . ARG B 1 147 ? -13.078 -4.934 8.562 1 98.5 147 ARG B CA 1
ATOM 3147 C C . ARG B 1 147 ? -12.477 -5.645 7.352 1 98.5 147 ARG B C 1
ATOM 3149 O O . ARG B 1 147 ? -12.016 -4.996 6.41 1 98.5 147 ARG B O 1
ATOM 3156 N N . VAL B 1 148 ? -12.445 -6.926 7.336 1 98.38 148 VAL B N 1
ATOM 3157 C CA . VAL B 1 148 ? -11.891 -7.73 6.25 1 98.38 148 VAL B CA 1
ATOM 3158 C C . VAL B 1 148 ? -12.961 -8.664 5.695 1 98.38 148 VAL B C 1
ATOM 3160 O O . VAL B 1 148 ? -13.617 -9.383 6.449 1 98.38 148 VAL B O 1
ATOM 3163 N N . VAL B 1 149 ? -13.18 -8.633 4.406 1 98 149 VAL B N 1
ATOM 3164 C CA . VAL B 1 149 ? -14.117 -9.508 3.719 1 98 149 VAL B CA 1
ATOM 3165 C C . VAL B 1 149 ? -13.391 -10.281 2.617 1 98 149 VAL B C 1
ATOM 3167 O O . VAL B 1 149 ? -12.633 -9.695 1.843 1 98 149 VAL B O 1
ATOM 3170 N N . GLU B 1 150 ? -13.562 -11.523 2.502 1 96.88 150 GLU B N 1
ATOM 3171 C CA . GLU B 1 150 ? -12.945 -12.352 1.473 1 96.88 150 GLU B CA 1
ATOM 3172 C C . GLU B 1 150 ? -13.977 -13.258 0.806 1 96.88 150 GLU B C 1
ATOM 3174 O O . GLU B 1 150 ? -14.844 -13.82 1.479 1 96.88 150 GLU B O 1
ATOM 3179 N N . SER B 1 151 ? -13.953 -13.352 -0.453 1 96.19 151 SER B N 1
ATOM 3180 C CA . SER B 1 151 ? -14.773 -14.273 -1.229 1 96.19 151 SER B CA 1
ATOM 3181 C C . SER B 1 151 ? -13.914 -15.211 -2.064 1 96.19 151 SER B C 1
ATOM 3183 O O . SER B 1 151 ? -12.984 -14.773 -2.742 1 96.19 151 SER B O 1
ATOM 3185 N N . HIS B 1 152 ? -14.086 -16.453 -1.973 1 94 152 HIS B N 1
ATOM 3186 C CA . HIS B 1 152 ? -13.547 -17.531 -2.781 1 94 152 HIS B CA 1
ATOM 3187 C C . HIS B 1 152 ? -14.641 -18.5 -3.227 1 94 152 HIS B C 1
ATOM 3189 O O . HIS B 1 152 ? -15.789 -18.375 -2.793 1 94 152 HIS B O 1
ATOM 3195 N N . GLN B 1 153 ? -14.227 -19.438 -4.078 1 90.12 153 GLN B N 1
ATOM 3196 C CA . GLN B 1 153 ? -15.211 -20.438 -4.461 1 90.12 153 GLN B CA 1
ATOM 3197 C C . GLN B 1 153 ? -15.797 -21.141 -3.236 1 90.12 153 GLN B C 1
ATOM 3199 O O . GLN B 1 153 ? -15.117 -21.266 -2.215 1 90.12 153 GLN B O 1
ATOM 3204 N N . SER B 1 154 ? -16.969 -21.688 -3.369 1 86.31 154 SER B N 1
ATOM 3205 C CA . SER B 1 154 ? -17.75 -22.188 -2.24 1 86.31 154 SER B CA 1
ATOM 3206 C C . SER B 1 154 ? -17.078 -23.375 -1.575 1 86.31 154 SER B C 1
ATOM 3208 O O . SER B 1 154 ? -17.281 -23.625 -0.388 1 86.31 154 SER B O 1
ATOM 3210 N N . THR B 1 155 ? -16.266 -24.047 -2.285 1 82.62 155 THR B N 1
ATOM 3211 C CA . THR B 1 155 ? -15.633 -25.266 -1.768 1 82.62 155 THR B CA 1
ATOM 3212 C C . THR B 1 155 ? -14.453 -24.906 -0.87 1 82.62 155 THR B C 1
ATOM 3214 O O . THR B 1 155 ? -13.945 -25.766 -0.135 1 82.62 155 THR B O 1
ATOM 3217 N N . LYS B 1 156 ? -14.016 -23.672 -0.946 1 84.38 156 LYS B N 1
ATOM 3218 C CA . LYS B 1 156 ? -12.914 -23.234 -0.088 1 84.38 156 LYS B CA 1
ATOM 3219 C C . LYS B 1 156 ? -13.438 -22.781 1.273 1 84.38 156 LYS B C 1
ATOM 3221 O O . LYS B 1 156 ? -13.836 -21.625 1.435 1 84.38 156 LYS B O 1
ATOM 3226 N N . LYS B 1 157 ? -13.266 -23.531 2.211 1 80.06 157 LYS B N 1
ATOM 3227 C CA . LYS B 1 157 ? -13.875 -23.234 3.504 1 80.06 157 LYS B CA 1
ATOM 3228 C C . LYS B 1 157 ? -12.906 -22.438 4.391 1 80.06 157 LYS B C 1
ATOM 3230 O O . LYS B 1 157 ? -13.336 -21.672 5.25 1 80.06 157 LYS B O 1
ATOM 3235 N N . ASP B 1 158 ? -11.688 -22.547 4.098 1 86.62 158 ASP B N 1
ATOM 3236 C CA . ASP B 1 158 ? -10.711 -21.922 4.98 1 86.62 158 ASP B CA 1
ATOM 3237 C C . ASP B 1 158 ? -10.352 -20.516 4.496 1 86.62 158 ASP B C 1
ATOM 3239 O O . ASP B 1 158 ? -10.578 -20.188 3.33 1 86.62 158 ASP B O 1
ATOM 3243 N N . THR B 1 159 ? -9.906 -19.734 5.461 1 90 159 THR B N 1
ATOM 3244 C CA . THR B 1 159 ? -9.391 -18.406 5.137 1 90 159 THR B CA 1
ATOM 3245 C C . THR B 1 159 ? -8.117 -18.5 4.297 1 90 159 THR B C 1
ATOM 3247 O O . THR B 1 159 ? -7.277 -19.375 4.539 1 90 159 THR B O 1
ATOM 3250 N N . SER B 1 160 ? -8.078 -17.672 3.312 1 89.06 160 SER B N 1
ATOM 3251 C CA . SER B 1 160 ? -6.922 -17.703 2.42 1 89.06 160 SER B CA 1
ATOM 3252 C C . SER B 1 160 ? -5.652 -17.266 3.146 1 89.06 160 SER B C 1
ATOM 3254 O O . SER B 1 160 ? -5.707 -16.469 4.078 1 89.06 160 SER B O 1
ATOM 3256 N N . GLY B 1 161 ? -4.527 -17.797 2.756 1 87.31 161 GLY B N 1
ATOM 3257 C CA . GLY B 1 161 ? -3.238 -17.391 3.287 1 87.31 161 GLY B CA 1
ATOM 3258 C C . GLY B 1 161 ? -2.941 -15.922 3.076 1 87.31 161 GLY B C 1
ATOM 3259 O O . GLY B 1 161 ? -2.379 -15.258 3.953 1 87.31 161 GLY B O 1
ATOM 3260 N N . THR B 1 162 ? -3.352 -15.422 1.933 1 90 162 THR B N 1
ATOM 3261 C CA . THR B 1 162 ? -3.143 -14.016 1.604 1 90 162 THR B CA 1
ATOM 3262 C C . THR B 1 162 ? -3.846 -13.109 2.615 1 90 162 THR B C 1
ATOM 3264 O O . THR B 1 162 ? -3.25 -12.164 3.127 1 90 162 THR B O 1
ATOM 3267 N N . ALA B 1 163 ? -5.105 -13.422 2.873 1 93.94 163 ALA B N 1
ATOM 3268 C CA . ALA B 1 163 ? -5.859 -12.633 3.84 1 93.94 163 ALA B CA 1
ATOM 3269 C C . ALA B 1 163 ? -5.195 -12.664 5.215 1 93.94 163 ALA B C 1
ATOM 3271 O O . ALA B 1 163 ? -5.094 -11.641 5.887 1 93.94 163 ALA B O 1
ATOM 3272 N N . LYS B 1 164 ? -4.703 -13.812 5.617 1 93.19 164 LYS B N 1
ATOM 3273 C CA . LYS B 1 164 ? -4.039 -13.945 6.91 1 93.19 164 LYS B CA 1
ATOM 3274 C C . LYS B 1 164 ? -2.775 -13.094 6.969 1 93.19 164 LYS B C 1
ATOM 3276 O O . LYS B 1 164 ? -2.531 -12.406 7.965 1 93.19 164 LYS B O 1
ATOM 3281 N N . ALA B 1 165 ? -2.018 -13.141 5.938 1 91.75 165 ALA B N 1
ATOM 3282 C CA . ALA B 1 165 ? -0.771 -12.383 5.883 1 91.75 165 ALA B CA 1
ATOM 3283 C C . ALA B 1 165 ? -1.039 -10.883 5.953 1 91.75 165 ALA B C 1
ATOM 3285 O O . ALA B 1 165 ? -0.364 -10.156 6.691 1 91.75 165 ALA B O 1
ATOM 3286 N N . VAL B 1 166 ? -2.037 -10.43 5.207 1 95.56 166 VAL B N 1
ATOM 3287 C CA . VAL B 1 166 ? -2.352 -9.008 5.172 1 95.56 166 VAL B CA 1
ATOM 3288 C C . VAL B 1 166 ? -2.895 -8.562 6.531 1 95.56 166 VAL B C 1
ATOM 3290 O O . VAL B 1 166 ? -2.521 -7.504 7.039 1 95.56 166 VAL B O 1
ATOM 3293 N N . VAL B 1 167 ? -3.725 -9.352 7.145 1 97.06 167 VAL B N 1
ATOM 3294 C CA . VAL B 1 167 ? -4.27 -9.055 8.469 1 97.06 167 VAL B CA 1
ATOM 3295 C C . VAL B 1 167 ? -3.129 -8.922 9.477 1 97.06 167 VAL B C 1
ATOM 3297 O O . VAL B 1 167 ? -3.143 -8.031 10.328 1 97.06 167 VAL B O 1
ATOM 3300 N N . GLN B 1 168 ? -2.156 -9.789 9.391 1 95.94 168 GLN B N 1
ATOM 3301 C CA . GLN B 1 168 ? -1.012 -9.703 10.289 1 95.94 168 GLN B CA 1
ATOM 3302 C C . GLN B 1 168 ? -0.307 -8.359 10.156 1 95.94 168 GLN B C 1
ATOM 3304 O O . GLN B 1 168 ? 0.123 -7.773 11.148 1 95.94 168 GLN B O 1
ATOM 3309 N N . SER B 1 169 ? -0.144 -7.887 8.953 1 96.31 169 SER B N 1
ATOM 3310 C CA . SER B 1 169 ? 0.45 -6.574 8.734 1 96.31 169 SER B CA 1
ATOM 3311 C C . SER B 1 169 ? -0.374 -5.477 9.398 1 96.31 169 SER B C 1
ATOM 3313 O O . SER B 1 169 ? 0.182 -4.559 10.008 1 96.31 169 SER B O 1
ATOM 3315 N N . PHE B 1 170 ? -1.687 -5.562 9.289 1 97.19 170 PHE B N 1
ATOM 3316 C CA . PHE B 1 170 ? -2.541 -4.559 9.906 1 97.19 170 PHE B CA 1
ATOM 3317 C C . PHE B 1 170 ? -2.4 -4.59 11.422 1 97.19 170 PHE B C 1
ATOM 3319 O O . PHE B 1 170 ? -2.434 -3.543 12.078 1 97.19 170 PHE B O 1
ATOM 3326 N N . VAL B 1 171 ? -2.283 -5.801 11.961 1 96.94 171 VAL B N 1
ATOM 3327 C CA . VAL B 1 171 ? -2.07 -5.93 13.406 1 96.94 171 VAL B CA 1
ATOM 3328 C C . VAL B 1 171 ? -0.787 -5.203 13.805 1 96.94 171 VAL B C 1
ATOM 3330 O O . VAL B 1 171 ? -0.767 -4.457 14.781 1 96.94 171 VAL B O 1
ATOM 3333 N N . GLU B 1 172 ? 0.247 -5.328 13.078 1 93.94 172 GLU B N 1
ATOM 3334 C CA . GLU B 1 172 ? 1.522 -4.668 13.344 1 93.94 172 GLU B CA 1
ATOM 3335 C C . GLU B 1 172 ? 1.418 -3.16 13.141 1 93.94 172 GLU B C 1
ATOM 3337 O O . GLU B 1 172 ? 2.17 -2.395 13.75 1 93.94 172 GLU B O 1
ATOM 3342 N N . LEU B 1 173 ? 0.486 -2.777 12.336 1 93.62 173 LEU B N 1
ATOM 3343 C CA . LEU B 1 173 ? 0.231 -1.357 12.117 1 93.62 173 LEU B CA 1
ATOM 3344 C C . LEU B 1 173 ? -0.592 -0.771 13.266 1 93.62 173 LEU B C 1
ATOM 3346 O O . LEU B 1 173 ? -0.926 0.416 13.25 1 93.62 173 LEU B O 1
ATOM 3350 N N . GLY B 1 174 ? -0.976 -1.642 14.234 1 93.12 174 GLY B N 1
ATOM 3351 C CA . GLY B 1 174 ? -1.585 -1.162 15.469 1 93.12 174 GLY B CA 1
ATOM 3352 C C . GLY B 1 174 ? -3.072 -1.447 15.547 1 93.12 174 GLY B C 1
ATOM 3353 O O . GLY B 1 174 ? -3.77 -0.904 16.406 1 93.12 174 GLY B O 1
ATOM 3354 N N . VAL B 1 175 ? -3.576 -2.195 14.641 1 96.19 175 VAL B N 1
ATOM 3355 C CA . VAL B 1 175 ? -5.008 -2.482 14.617 1 96.19 175 VAL B CA 1
ATOM 3356 C C . VAL B 1 175 ? -5.27 -3.85 15.242 1 96.19 175 VAL B C 1
ATOM 3358 O O . VAL B 1 175 ? -4.895 -4.879 14.68 1 96.19 175 VAL B O 1
ATOM 3361 N N . PRO B 1 176 ? -5.875 -3.852 16.375 1 96.12 176 PRO B N 1
ATOM 3362 C CA . PRO B 1 176 ? -6.223 -5.156 16.938 1 96.12 176 PRO B CA 1
ATOM 3363 C C . PRO B 1 176 ? -7.234 -5.918 16.094 1 96.12 176 PRO B C 1
ATOM 3365 O O . PRO B 1 176 ? -8.336 -5.418 15.836 1 96.12 176 PRO B O 1
ATOM 3368 N N . PHE B 1 177 ? -6.852 -7.094 15.633 1 97.62 177 PHE B N 1
ATOM 3369 C CA . PHE B 1 177 ? -7.707 -7.895 14.766 1 97.62 177 PHE B CA 1
ATOM 3370 C C . PHE B 1 177 ? -7.293 -9.359 14.805 1 97.62 177 PHE B C 1
ATOM 3372 O O . PHE B 1 177 ? -6.102 -9.68 14.82 1 97.62 177 PHE B O 1
ATOM 3379 N N . ASP B 1 178 ? -8.266 -10.25 14.867 1 97.06 178 ASP B N 1
ATOM 3380 C CA . ASP B 1 178 ? -8.039 -11.688 14.805 1 97.06 178 ASP B CA 1
ATOM 3381 C C . ASP B 1 178 ? -8.508 -12.266 13.477 1 97.06 178 ASP B C 1
ATOM 3383 O O . ASP B 1 178 ? -9.562 -11.891 12.969 1 97.06 178 ASP B O 1
ATOM 3387 N N . VAL B 1 179 ? -7.812 -13.203 12.984 1 94.69 179 VAL B N 1
ATOM 3388 C CA . VAL B 1 179 ? -8.094 -13.797 11.68 1 94.69 179 VAL B CA 1
ATOM 3389 C C . VAL B 1 179 ? -9.492 -14.406 11.68 1 94.69 179 VAL B C 1
ATOM 3391 O O . VAL B 1 179 ? -10.148 -14.484 10.641 1 94.69 179 VAL B O 1
ATOM 3394 N N . SER B 1 180 ? -9.945 -14.836 12.781 1 95.5 180 SER B N 1
ATOM 3395 C CA . SER B 1 180 ? -11.281 -15.43 12.891 1 95.5 180 SER B CA 1
ATOM 3396 C C . SER B 1 180 ? -12.367 -14.398 12.602 1 95.5 180 SER B C 1
ATOM 3398 O O . SER B 1 180 ? -13.523 -14.766 12.383 1 95.5 180 SER B O 1
ATOM 3400 N N . GLN B 1 181 ? -12.031 -13.109 12.602 1 97.19 181 GLN B N 1
ATOM 3401 C CA . GLN B 1 181 ? -13 -12.039 12.391 1 97.19 181 GLN B CA 1
ATOM 3402 C C . GLN B 1 181 ? -13.203 -11.758 10.906 1 97.19 181 GLN B C 1
ATOM 3404 O O . GLN B 1 181 ? -14.07 -10.969 10.523 1 97.19 181 GLN B O 1
ATOM 3409 N N . ILE B 1 182 ? -12.414 -12.398 10.086 1 97.19 182 ILE B N 1
ATOM 3410 C CA . ILE B 1 182 ? -12.555 -12.219 8.648 1 97.19 182 ILE B CA 1
ATOM 3411 C C . ILE B 1 182 ? -13.922 -12.734 8.195 1 97.19 182 ILE B C 1
ATOM 3413 O O . ILE B 1 182 ? -14.32 -13.852 8.539 1 97.19 182 ILE B O 1
ATOM 3417 N N . GLU B 1 183 ? -14.648 -11.898 7.523 1 97.31 183 GLU B N 1
ATOM 3418 C CA . GLU B 1 183 ? -15.938 -12.305 6.961 1 97.31 183 GLU B CA 1
ATOM 3419 C C . GLU B 1 183 ? -15.742 -13.109 5.676 1 97.31 183 GLU B C 1
ATOM 3421 O O . GLU B 1 183 ? -15.211 -12.594 4.688 1 97.31 183 GLU B O 1
ATOM 3426 N N . LEU B 1 184 ? -16.172 -14.32 5.699 1 96.31 184 LEU B N 1
ATOM 3427 C CA . LEU B 1 184 ? -16.047 -15.195 4.539 1 96.31 184 LEU B CA 1
ATOM 3428 C C . LEU B 1 184 ? -17.344 -15.219 3.744 1 96.31 184 LEU B C 1
ATOM 3430 O O . LEU B 1 184 ? -18.406 -15.57 4.277 1 96.31 184 LEU B O 1
ATOM 3434 N N . VAL B 1 185 ? -17.359 -14.797 2.531 1 96.5 185 VAL B N 1
ATOM 3435 C CA . VAL B 1 185 ? -18.516 -14.859 1.637 1 96.5 185 VAL B CA 1
ATOM 3436 C C . VAL B 1 185 ? -18.391 -16.062 0.706 1 96.5 185 VAL B C 1
ATOM 3438 O O . VAL B 1 185 ? -17.578 -16.047 -0.232 1 96.5 185 VAL B O 1
ATOM 3441 N N . ARG B 1 186 ? -19.234 -17.062 0.884 1 95.5 186 ARG B N 1
ATOM 3442 C CA . ARG B 1 186 ? -19.094 -18.328 0.159 1 95.5 186 ARG B CA 1
ATOM 3443 C C . ARG B 1 186 ? -20.391 -18.688 -0.579 1 95.5 186 ARG B C 1
ATOM 3445 O O . ARG B 1 186 ? -20.391 -19.562 -1.448 1 95.5 186 ARG B O 1
ATOM 3452 N N . GLU B 1 187 ? -21.484 -18.016 -0.188 1 94.88 187 GLU B N 1
ATOM 3453 C CA . GLU B 1 187 ? -22.766 -18.266 -0.852 1 94.88 187 GLU B CA 1
ATOM 3454 C C . GLU B 1 187 ? -22.828 -17.547 -2.201 1 94.88 187 GLU B C 1
ATOM 3456 O O . GLU B 1 187 ? -22.703 -16.328 -2.268 1 94.88 187 GLU B O 1
ATOM 3461 N N . PRO B 1 188 ? -23.094 -18.25 -3.215 1 94.88 188 PRO B N 1
ATOM 3462 C CA . PRO B 1 188 ? -23.047 -17.688 -4.57 1 94.88 188 PRO B CA 1
ATOM 3463 C C . PRO B 1 188 ? -23.891 -16.438 -4.719 1 94.88 188 PRO B C 1
ATOM 3465 O O . PRO B 1 188 ? -23.453 -15.469 -5.352 1 94.88 188 PRO B O 1
ATOM 3468 N N . LYS B 1 189 ? -25.078 -16.422 -4.191 1 95.19 189 LYS B N 1
ATOM 3469 C CA . LYS B 1 189 ? -25.938 -15.25 -4.305 1 95.19 189 LYS B CA 1
ATOM 3470 C C . LYS B 1 189 ? -25.266 -14.016 -3.715 1 95.19 189 LYS B C 1
ATOM 3472 O O . LYS B 1 189 ? -25.281 -12.945 -4.32 1 95.19 189 LYS B O 1
ATOM 3477 N N . GLU B 1 190 ? -24.656 -14.156 -2.572 1 95.44 190 GLU B N 1
ATOM 3478 C CA . GLU B 1 190 ? -23.969 -13.047 -1.916 1 95.44 190 GLU B CA 1
ATOM 3479 C C . GLU B 1 190 ? -22.703 -12.664 -2.668 1 95.44 190 GLU B C 1
ATOM 3481 O O . GLU B 1 190 ? -22.344 -11.484 -2.734 1 95.44 190 GLU B O 1
ATOM 3486 N N . GLN B 1 191 ? -22.031 -13.656 -3.188 1 96.25 191 GLN B N 1
ATOM 3487 C CA . GLN B 1 191 ? -20.812 -13.391 -3.957 1 96.25 191 GLN B CA 1
ATOM 3488 C C . GLN B 1 191 ? -21.109 -12.492 -5.156 1 96.25 191 GLN B C 1
ATOM 3490 O O . GLN B 1 191 ? -20.359 -11.57 -5.445 1 96.25 191 GLN B O 1
ATOM 3495 N N . VAL B 1 192 ? -22.188 -12.75 -5.766 1 96.19 192 VAL B N 1
ATOM 3496 C CA . VAL B 1 192 ? -22.562 -11.984 -6.953 1 96.19 192 VAL B CA 1
ATOM 3497 C C . VAL B 1 192 ? -23.125 -10.633 -6.539 1 96.19 192 VAL B C 1
ATOM 3499 O O . VAL B 1 192 ? -22.703 -9.594 -7.051 1 96.19 192 VAL B O 1
ATOM 3502 N N . GLU B 1 193 ? -23.969 -10.57 -5.559 1 95.31 193 GLU B N 1
ATOM 3503 C CA . GLU B 1 193 ? -24.719 -9.367 -5.238 1 95.31 193 GLU B CA 1
ATOM 3504 C C . GLU B 1 193 ? -23.906 -8.422 -4.355 1 95.31 193 GLU B C 1
ATOM 3506 O O . GLU B 1 193 ? -24 -7.199 -4.492 1 95.31 193 GLU B O 1
ATOM 3511 N N . VAL B 1 194 ? -23.141 -9 -3.479 1 93 194 VAL B N 1
ATOM 3512 C CA . VAL B 1 194 ? -22.453 -8.188 -2.482 1 93 194 VAL B CA 1
ATOM 3513 C C . VAL B 1 194 ? -21.016 -7.953 -2.916 1 93 194 VAL B C 1
ATOM 3515 O O . VAL B 1 194 ? -20.547 -6.809 -2.959 1 93 194 VAL B O 1
ATOM 3518 N N . MET B 1 195 ? -20.422 -8.969 -3.363 1 95.06 195 MET B N 1
ATOM 3519 C CA . MET B 1 195 ? -19 -8.867 -3.684 1 95.06 195 MET B CA 1
ATOM 3520 C C . MET B 1 195 ? -18.797 -8.57 -5.164 1 95.06 195 MET B C 1
ATOM 3522 O O . MET B 1 195 ? -17.672 -8.281 -5.598 1 95.06 195 MET B O 1
ATOM 3526 N N . LYS B 1 196 ? -19.859 -8.656 -5.934 1 95 196 LYS B N 1
ATOM 3527 C CA . LYS B 1 196 ? -19.875 -8.352 -7.359 1 95 196 LYS B CA 1
ATOM 3528 C C . LYS B 1 196 ? -18.969 -9.305 -8.133 1 95 196 LYS B C 1
ATOM 3530 O O . LYS B 1 196 ? -18.328 -8.906 -9.102 1 95 196 LYS B O 1
ATOM 3535 N N . VAL B 1 197 ? -18.859 -10.492 -7.688 1 96.12 197 VAL B N 1
ATOM 3536 C CA . VAL B 1 197 ? -18.156 -11.555 -8.422 1 96.12 197 VAL B CA 1
ATOM 3537 C C . VAL B 1 197 ? -18.953 -11.914 -9.672 1 96.12 197 VAL B C 1
ATOM 3539 O O . VAL B 1 197 ? -20.156 -12.195 -9.602 1 96.12 197 VAL B O 1
ATOM 3542 N N . PRO B 1 198 ? -18.328 -11.797 -10.789 1 95.69 198 PRO B N 1
ATOM 3543 C CA . PRO B 1 198 ? -19.062 -12.258 -11.977 1 95.69 198 PRO B CA 1
ATOM 3544 C C . PRO B 1 198 ? -19.516 -13.711 -11.859 1 95.69 198 PRO B C 1
ATOM 3546 O O . PRO B 1 198 ? -18.797 -14.547 -11.32 1 95.69 198 PRO B O 1
ATOM 3549 N N . GLU B 1 199 ? -20.672 -14.008 -12.367 1 95.44 199 GLU B N 1
ATOM 3550 C CA . GLU B 1 199 ? -21.219 -15.352 -12.297 1 95.44 199 GLU B CA 1
ATOM 3551 C C . GLU B 1 199 ? -20.281 -16.375 -12.914 1 95.44 199 GLU B C 1
ATOM 3553 O O . GLU B 1 199 ? -20.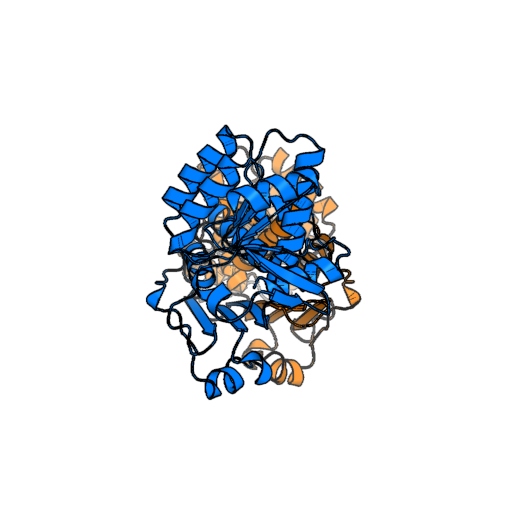156 -17.5 -12.414 1 95.44 199 GLU B O 1
ATOM 3558 N N . SER B 1 200 ? -19.656 -15.984 -13.953 1 94.19 200 SER B N 1
ATOM 3559 C CA . SER B 1 200 ? -18.766 -16.875 -14.688 1 94.19 200 SER B CA 1
ATOM 3560 C C . SER B 1 200 ? -17.516 -17.219 -13.859 1 94.19 200 SER B C 1
ATOM 3562 O O . SER B 1 200 ? -16.797 -18.172 -14.18 1 94.19 200 SER B O 1
ATOM 3564 N N . ALA B 1 201 ? -17.266 -16.453 -12.75 1 94.69 201 ALA B N 1
ATOM 3565 C CA . ALA B 1 201 ? -16.031 -16.609 -11.977 1 94.69 201 ALA B CA 1
ATOM 3566 C C . ALA B 1 201 ? -16.312 -17.281 -10.633 1 94.69 201 ALA B C 1
ATOM 3568 O O . ALA B 1 201 ? -15.406 -17.438 -9.812 1 94.69 201 ALA B O 1
ATOM 3569 N N . LEU B 1 202 ? -17.531 -17.719 -10.414 1 94.75 202 LEU B N 1
ATOM 3570 C CA . LEU B 1 202 ? -17.953 -18.219 -9.109 1 94.75 202 LEU B CA 1
ATOM 3571 C C . LEU B 1 202 ? -17.125 -19.438 -8.703 1 94.75 202 LEU B C 1
ATOM 3573 O O . LEU B 1 202 ? -16.875 -19.656 -7.52 1 94.75 202 LEU B O 1
ATOM 3577 N N . ASN B 1 203 ? -16.703 -20.219 -9.688 1 92.62 203 ASN B N 1
ATOM 3578 C CA . ASN B 1 203 ? -15.977 -21.453 -9.359 1 92.62 203 ASN B CA 1
ATOM 3579 C C . ASN B 1 203 ? -14.469 -21.219 -9.344 1 92.62 203 ASN B C 1
ATOM 3581 O O . ASN B 1 203 ? -13.695 -22.172 -9.188 1 92.62 203 ASN B O 1
ATOM 3585 N N . GLY B 1 204 ? -13.984 -19.969 -9.5 1 93.75 204 GLY B N 1
ATOM 3586 C CA . GLY B 1 204 ? -12.57 -19.641 -9.5 1 93.75 204 GLY B CA 1
ATOM 3587 C C . GLY B 1 204 ? -12.289 -18.156 -9.352 1 93.75 204 GLY B C 1
ATOM 3588 O O . GLY B 1 204 ? -12.102 -17.453 -10.344 1 93.75 204 GLY B O 1
ATOM 3589 N N . HIS B 1 205 ? -12.328 -17.766 -8.141 1 95.25 205 HIS B N 1
ATOM 3590 C CA . HIS B 1 205 ? -12.047 -16.359 -7.883 1 95.25 205 HIS B CA 1
ATOM 3591 C C . HIS B 1 205 ? -11.453 -16.156 -6.488 1 95.25 205 HIS B C 1
ATOM 3593 O O . HIS B 1 205 ? -11.523 -17.062 -5.648 1 95.25 205 HIS B O 1
ATOM 3599 N N . ALA B 1 206 ? -10.797 -15.117 -6.285 1 95.44 206 ALA B N 1
ATOM 3600 C CA . ALA B 1 206 ? -10.305 -14.648 -4.996 1 95.44 206 ALA B CA 1
ATOM 3601 C C . ALA B 1 206 ? -10.508 -13.141 -4.848 1 95.44 206 ALA B C 1
ATOM 3603 O O . ALA B 1 206 ? -9.797 -12.344 -5.469 1 95.44 206 ALA B O 1
ATOM 3604 N N . TYR B 1 207 ? -11.492 -12.773 -4.074 1 97.56 207 TYR B N 1
ATOM 3605 C CA . TYR B 1 207 ? -11.797 -11.367 -3.83 1 97.56 207 TYR B CA 1
ATOM 3606 C C . TYR B 1 207 ? -11.523 -10.992 -2.379 1 97.56 207 TYR B C 1
ATOM 3608 O O . TYR B 1 207 ? -11.914 -11.719 -1.46 1 97.56 207 TYR B O 1
ATOM 3616 N N . HIS B 1 208 ? -10.82 -9.945 -2.145 1 97.75 208 HIS B N 1
ATOM 3617 C CA . HIS B 1 208 ? -10.492 -9.492 -0.797 1 97.75 208 HIS B CA 1
ATOM 3618 C C . HIS B 1 208 ? -10.734 -7.992 -0.649 1 97.75 208 HIS B C 1
ATOM 3620 O O . HIS B 1 208 ? -10.398 -7.211 -1.545 1 97.75 208 HIS B O 1
ATOM 3626 N N . THR B 1 209 ? -11.32 -7.59 0.416 1 98 209 THR B N 1
ATOM 3627 C CA . THR B 1 209 ? -11.5 -6.195 0.792 1 98 209 THR B CA 1
ATOM 3628 C C . THR B 1 209 ? -11.031 -5.957 2.227 1 98 209 THR B C 1
ATOM 3630 O O . THR B 1 209 ? -11.398 -6.703 3.135 1 98 209 THR B O 1
ATOM 3633 N N . TYR B 1 210 ? -10.211 -5.008 2.416 1 98.31 210 TYR B N 1
ATOM 3634 C CA . TYR B 1 210 ? -9.75 -4.535 3.717 1 98.31 210 TYR B CA 1
ATOM 3635 C C . TYR B 1 210 ? -10.148 -3.084 3.943 1 98.31 210 TYR B C 1
ATOM 3637 O O . TYR B 1 210 ? -9.711 -2.191 3.213 1 98.31 210 TYR B O 1
ATOM 3645 N N . GLN B 1 211 ? -10.922 -2.822 4.949 1 98.44 211 GLN B N 1
ATOM 3646 C CA . GLN B 1 211 ? -11.391 -1.464 5.215 1 98.44 211 GLN B CA 1
ATOM 3647 C C . GLN B 1 211 ? -10.977 -1.004 6.609 1 98.44 211 GLN B C 1
ATOM 3649 O O . GLN B 1 211 ? -11.203 -1.71 7.594 1 98.44 211 GLN B O 1
ATOM 3654 N N . LEU B 1 212 ? -10.344 0.13 6.691 1 98.31 212 LEU B N 1
ATOM 3655 C CA . LEU B 1 212 ? -9.977 0.779 7.945 1 98.31 212 LEU B CA 1
ATOM 3656 C C . LEU B 1 212 ? -10.781 2.062 8.141 1 98.31 212 LEU B C 1
ATOM 3658 O O . LEU B 1 212 ? -10.883 2.881 7.227 1 98.31 212 LEU B O 1
ATOM 3662 N N . VAL B 1 213 ? -11.305 2.229 9.32 1 97.88 213 VAL B N 1
ATOM 3663 C CA . VAL B 1 213 ? -12.062 3.436 9.648 1 97.88 213 VAL B CA 1
ATOM 3664 C C . VAL B 1 213 ? -11.555 4.027 10.961 1 97.88 213 VAL B C 1
ATOM 3666 O O . VAL B 1 213 ? -11.32 3.297 11.93 1 97.88 213 VAL B O 1
ATOM 3669 N N . SER B 1 214 ? -11.344 5.324 10.961 1 96.44 214 SER B N 1
ATOM 3670 C CA . SER B 1 214 ? -10.883 6 12.172 1 96.44 214 SER B CA 1
ATOM 3671 C C . SER B 1 214 ? -11.93 5.926 13.281 1 96.44 214 SER B C 1
ATOM 3673 O O . SER B 1 214 ? -13.109 5.68 13.008 1 96.44 214 SER B O 1
ATOM 3675 N N . GLY B 1 215 ? -11.469 6.055 14.516 1 93.88 215 GLY B N 1
ATOM 3676 C CA . GLY B 1 215 ? -12.367 5.961 15.656 1 93.88 215 GLY B CA 1
ATOM 3677 C C . GLY B 1 215 ? -13.555 6.902 15.555 1 93.88 215 GLY B C 1
ATOM 3678 O O . GLY B 1 215 ? -14.672 6.539 15.93 1 93.88 215 GLY B O 1
ATOM 3679 N N . ASP B 1 216 ? -13.375 8.117 15.039 1 92.06 216 ASP B N 1
ATOM 3680 C CA . ASP B 1 216 ? -14.445 9.109 14.961 1 92.06 216 ASP B CA 1
ATOM 3681 C C . ASP B 1 216 ? -15.203 8.992 13.641 1 92.06 216 ASP B C 1
ATOM 3683 O O . ASP B 1 216 ? -16.141 9.758 13.383 1 92.06 216 ASP B O 1
ATOM 3687 N N . GLY B 1 217 ? -14.75 8.102 12.758 1 94.94 217 GLY B N 1
ATOM 3688 C CA . GLY B 1 217 ? -15.445 7.824 11.508 1 94.94 217 GLY B CA 1
ATOM 3689 C C . GLY B 1 217 ? -15.117 8.82 10.414 1 94.94 217 GLY B C 1
ATOM 3690 O O . GLY B 1 217 ? -15.633 8.711 9.297 1 94.94 217 GLY B O 1
ATOM 3691 N N . SER B 1 218 ? -14.211 9.719 10.609 1 95.06 218 SER B N 1
ATOM 3692 C CA . SER B 1 218 ? -13.961 10.805 9.664 1 95.06 218 SER B CA 1
ATOM 3693 C C . SER B 1 218 ? -12.984 10.375 8.57 1 95.06 218 SER B C 1
ATOM 3695 O O . SER B 1 218 ? -12.836 11.062 7.559 1 95.06 218 SER B O 1
ATOM 3697 N N . VAL B 1 219 ? -12.281 9.312 8.789 1 97.31 219 VAL B N 1
ATOM 3698 C CA . VAL B 1 219 ? -11.289 8.852 7.816 1 97.31 219 VAL B CA 1
ATOM 3699 C C . VAL B 1 219 ? -11.539 7.379 7.48 1 97.31 219 VAL B C 1
ATOM 3701 O O . VAL B 1 219 ? -11.828 6.574 8.367 1 97.31 219 VAL B O 1
ATOM 3704 N N . MET B 1 220 ? -11.469 7.039 6.23 1 97.88 220 MET B N 1
ATOM 3705 C CA . MET B 1 220 ? -11.617 5.656 5.781 1 97.88 220 MET B CA 1
ATOM 3706 C C . MET B 1 220 ? -10.578 5.312 4.727 1 97.88 220 MET B C 1
ATOM 3708 O O . MET B 1 220 ? -10.32 6.102 3.816 1 97.88 220 MET B O 1
ATOM 3712 N N . PHE B 1 221 ? -9.898 4.215 4.902 1 97.94 221 PHE B N 1
ATOM 3713 C CA . PHE B 1 221 ? -9.062 3.586 3.887 1 97.94 221 PHE B CA 1
ATOM 3714 C C . PHE B 1 221 ? -9.656 2.254 3.443 1 97.94 221 PHE B C 1
ATOM 3716 O O . PHE B 1 221 ? -10.188 1.503 4.266 1 97.94 221 PHE B O 1
ATOM 3723 N N . GLU B 1 222 ? -9.57 1.918 2.191 1 97.62 222 GLU B N 1
ATOM 3724 C CA . GLU B 1 222 ? -9.992 0.612 1.695 1 97.62 222 GLU B CA 1
ATOM 3725 C C . GLU B 1 222 ? -9.039 0.094 0.625 1 97.62 222 GLU B C 1
ATOM 3727 O O . GLU B 1 222 ? -8.633 0.842 -0.269 1 97.62 222 GLU B O 1
ATOM 3732 N N . PHE B 1 223 ? -8.68 -1.131 0.762 1 97.31 223 PHE B N 1
ATOM 3733 C CA . PHE B 1 2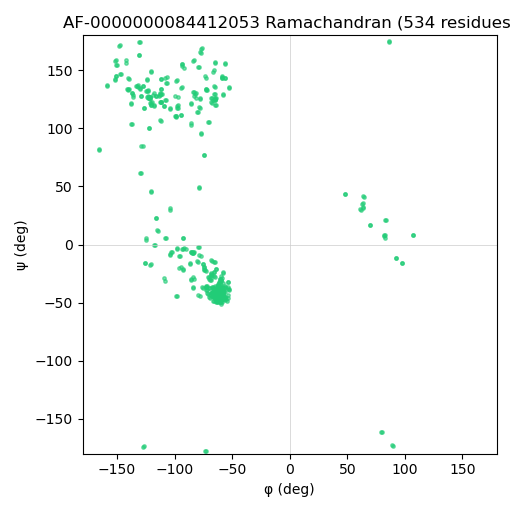23 ? -7.84 -1.845 -0.193 1 97.31 223 PHE B CA 1
ATOM 3734 C C . PHE B 1 223 ? -8.555 -3.078 -0.728 1 97.31 223 PHE B C 1
ATOM 3736 O O . PHE B 1 223 ? -9.055 -3.898 0.047 1 97.31 223 PHE B O 1
ATOM 3743 N N . GLN B 1 224 ? -8.633 -3.178 -1.961 1 97.19 224 GLN B N 1
ATOM 3744 C CA . GLN B 1 224 ? -9.219 -4.355 -2.594 1 97.19 224 GLN B CA 1
ATOM 3745 C C . GLN B 1 224 ? -8.25 -4.992 -3.582 1 97.19 224 GLN B C 1
ATOM 3747 O O . GLN B 1 224 ? -7.531 -4.285 -4.297 1 97.19 224 GLN B O 1
ATOM 3752 N N . HIS B 1 225 ? -8.219 -6.254 -3.654 1 97.5 225 HIS B N 1
ATOM 3753 C CA . HIS B 1 225 ? -7.594 -7.004 -4.738 1 97.5 225 HIS B CA 1
ATOM 3754 C C . HIS B 1 225 ? -8.453 -8.188 -5.16 1 97.5 225 HIS B C 1
ATOM 3756 O O . HIS B 1 225 ? -8.789 -9.039 -4.336 1 97.5 225 HIS B O 1
ATOM 3762 N N . ASN B 1 226 ? -8.82 -8.227 -6.395 1 97.5 226 ASN B N 1
ATOM 3763 C CA . ASN B 1 226 ? -9.75 -9.188 -6.965 1 97.5 226 ASN B CA 1
ATOM 3764 C C . ASN B 1 226 ? -9.133 -9.945 -8.133 1 97.5 226 ASN B C 1
ATOM 3766 O O . ASN B 1 226 ? -8.648 -9.344 -9.086 1 97.5 226 ASN B O 1
ATOM 3770 N N . VAL B 1 227 ? -9.188 -11.25 -8.062 1 97 227 VAL B N 1
ATOM 3771 C CA . VAL B 1 227 ? -8.625 -12.094 -9.109 1 97 227 VAL B CA 1
ATOM 3772 C C . VAL B 1 227 ? -9.695 -13.055 -9.641 1 97 227 VAL B C 1
ATOM 3774 O O . VAL B 1 227 ? -10.43 -13.656 -8.859 1 97 227 VAL B O 1
ATOM 3777 N N . VAL B 1 228 ? -9.766 -13.094 -10.891 1 96.12 228 VAL B N 1
ATOM 3778 C CA . VAL B 1 228 ? -10.633 -14.047 -11.57 1 96.12 228 VAL B CA 1
ATOM 3779 C C . VAL B 1 228 ? -9.789 -15.086 -12.305 1 96.12 228 VAL B C 1
ATOM 3781 O O . VAL B 1 228 ? -8.961 -14.734 -13.141 1 96.12 228 VAL B O 1
ATOM 3784 N N . GLY B 1 229 ? -10.047 -16.328 -11.93 1 92.5 229 GLY B N 1
ATOM 3785 C CA . GLY B 1 229 ? -9.383 -17.406 -12.633 1 92.5 229 GLY B CA 1
ATOM 3786 C C . GLY B 1 229 ? -7.953 -17.625 -12.188 1 92.5 229 GLY B C 1
ATOM 3787 O O . GLY B 1 229 ? -7.578 -17.25 -11.078 1 92.5 229 GLY B O 1
ATOM 3788 N N . ARG B 1 230 ? -7.152 -18.344 -13.094 1 92.38 230 ARG B N 1
ATOM 3789 C CA . ARG B 1 230 ? -5.82 -18.797 -12.711 1 92.38 230 ARG B CA 1
ATOM 3790 C C . ARG B 1 230 ? -4.746 -18.156 -13.57 1 92.38 230 ARG B C 1
ATOM 3792 O O . ARG B 1 230 ? -3.553 -18.375 -13.367 1 92.38 230 ARG B O 1
ATOM 3799 N N . THR B 1 231 ? -5.133 -17.359 -14.477 1 93.25 231 THR B N 1
ATOM 3800 C CA . THR B 1 231 ? -4.219 -16.844 -15.492 1 93.25 231 THR B CA 1
ATOM 3801 C C . THR B 1 231 ? -3.111 -16.016 -14.844 1 93.25 231 THR B C 1
ATOM 3803 O O . THR B 1 231 ? -1.942 -16.141 -15.219 1 93.25 231 THR B O 1
ATOM 3806 N N . THR B 1 232 ? -3.486 -15.188 -13.891 1 93.44 232 THR B N 1
ATOM 3807 C CA . THR B 1 232 ? -2.502 -14.32 -13.258 1 93.44 232 THR B CA 1
ATOM 3808 C C . THR B 1 232 ? -1.404 -15.148 -12.586 1 93.44 232 THR B C 1
ATOM 3810 O O . THR B 1 232 ? -0.229 -14.773 -12.633 1 93.44 232 THR B O 1
ATOM 3813 N N . TYR B 1 233 ? -1.769 -16.219 -12.016 1 94.62 233 TYR B N 1
ATOM 3814 C CA . TYR B 1 233 ? -0.803 -17.078 -11.336 1 94.62 233 TYR B CA 1
ATOM 3815 C C . TYR B 1 233 ? 0.069 -17.812 -12.344 1 94.62 233 TYR B C 1
ATOM 3817 O O . TYR B 1 233 ? 1.27 -17.984 -12.125 1 94.62 233 TYR B O 1
ATOM 3825 N N . ALA B 1 234 ? -0.562 -18.234 -13.414 1 96.19 234 ALA B N 1
ATOM 3826 C CA . ALA B 1 234 ? 0.163 -18.922 -14.484 1 96.19 234 ALA B CA 1
ATOM 3827 C C . ALA B 1 234 ? 1.21 -18 -15.102 1 96.19 234 ALA B C 1
ATOM 3829 O O . ALA B 1 234 ? 2.359 -18.391 -15.305 1 96.19 234 ALA B O 1
ATOM 3830 N N . GLU B 1 235 ? 0.79 -16.781 -15.359 1 95 235 GLU B N 1
ATOM 3831 C CA . GLU B 1 235 ? 1.712 -15.805 -15.938 1 95 235 GLU B CA 1
ATOM 3832 C C . GLU B 1 235 ? 2.877 -15.523 -14.992 1 95 235 GLU B C 1
ATOM 3834 O O . GLU B 1 235 ? 4.023 -15.414 -15.43 1 95 235 GLU B O 1
ATOM 3839 N N . GLY B 1 236 ? 2.533 -15.383 -13.727 1 95.19 236 GLY B N 1
ATOM 3840 C CA . GLY B 1 236 ? 3.59 -15.195 -12.742 1 95.19 236 GLY B CA 1
ATOM 3841 C C . GLY B 1 236 ? 4.559 -16.359 -12.68 1 95.19 236 GLY B C 1
ATOM 3842 O O . GLY B 1 236 ? 5.758 -16.172 -12.484 1 95.19 236 GLY B O 1
ATOM 3843 N N . THR B 1 237 ? 4.039 -17.516 -12.852 1 97 237 THR B N 1
ATOM 3844 C CA . THR B 1 237 ? 4.871 -18.719 -12.859 1 97 237 THR B CA 1
ATOM 3845 C C . THR B 1 237 ? 5.855 -18.672 -14.023 1 97 237 THR B C 1
ATOM 3847 O O . THR B 1 237 ? 7.031 -19.016 -13.859 1 97 237 THR B O 1
ATOM 3850 N N . VAL B 1 238 ? 5.379 -18.344 -15.18 1 96.81 238 VAL B N 1
ATOM 3851 C CA . VAL B 1 238 ? 6.227 -18.25 -16.359 1 96.81 238 VAL B CA 1
ATOM 3852 C C . VAL B 1 238 ? 7.309 -17.188 -16.141 1 96.81 238 VAL B C 1
ATOM 3854 O O . VAL B 1 238 ? 8.477 -17.406 -16.469 1 96.81 238 VAL B O 1
ATOM 3857 N N . ASP B 1 239 ? 6.918 -16.047 -15.539 1 95.69 239 ASP B N 1
ATOM 3858 C CA . ASP B 1 239 ? 7.898 -15.016 -15.227 1 95.69 239 ASP B CA 1
ATOM 3859 C C . ASP B 1 239 ? 8.969 -15.547 -14.273 1 95.69 239 ASP B C 1
ATOM 3861 O O . ASP B 1 239 ? 10.156 -15.234 -14.43 1 95.69 239 ASP B O 1
ATOM 3865 N N . ALA B 1 240 ? 8.539 -16.297 -13.312 1 97 240 ALA B N 1
ATOM 3866 C CA . ALA B 1 240 ? 9.477 -16.891 -12.367 1 97 240 ALA B CA 1
ATOM 3867 C C . ALA B 1 240 ? 10.445 -17.828 -13.078 1 97 240 ALA B C 1
ATOM 3869 O O . ALA B 1 240 ? 11.641 -17.844 -12.789 1 97 240 ALA B O 1
ATOM 3870 N N . ALA B 1 241 ? 9.93 -18.594 -13.984 1 97.38 241 ALA B N 1
ATOM 3871 C CA . ALA B 1 241 ? 10.758 -19.531 -14.734 1 97.38 241 ALA B CA 1
ATOM 3872 C C . ALA B 1 241 ? 11.781 -18.797 -15.594 1 97.38 241 ALA B C 1
ATOM 3874 O O . ALA B 1 241 ? 12.953 -19.172 -15.648 1 97.38 241 ALA B O 1
ATOM 3875 N N . LEU B 1 242 ? 11.352 -17.75 -16.25 1 96.5 242 LEU B N 1
ATOM 3876 C CA . LEU B 1 242 ? 12.242 -16.953 -17.094 1 96.5 242 LEU B CA 1
ATOM 3877 C C . LEU B 1 242 ? 13.312 -16.281 -16.234 1 96.5 242 LEU B C 1
ATOM 3879 O O . LEU B 1 242 ? 14.484 -16.234 -16.625 1 96.5 242 LEU B O 1
ATOM 3883 N N . PHE B 1 243 ? 12.891 -15.75 -15.125 1 96.5 243 PHE B N 1
ATOM 3884 C CA . PHE B 1 243 ? 13.836 -15.18 -14.164 1 96.5 243 PHE B CA 1
ATOM 3885 C C . PHE B 1 243 ? 14.883 -16.203 -13.766 1 96.5 243 PHE B C 1
ATOM 3887 O O . PHE B 1 243 ? 16.078 -15.914 -13.773 1 96.5 243 PHE B O 1
ATOM 3894 N N . LEU B 1 244 ? 14.414 -17.375 -13.453 1 97.12 244 LEU B N 1
ATOM 3895 C CA . LEU B 1 244 ? 15.297 -18.453 -13.008 1 97.12 244 LEU B CA 1
ATOM 3896 C C . LEU B 1 244 ? 16.281 -18.812 -14.109 1 97.12 244 LEU B C 1
ATOM 3898 O O . LEU B 1 244 ? 17.484 -19 -13.844 1 97.12 244 LEU B O 1
ATOM 3902 N N . ALA B 1 245 ? 15.828 -18.953 -15.305 1 96.44 245 ALA B N 1
ATOM 3903 C CA . ALA B 1 245 ? 16.672 -19.25 -16.453 1 96.44 245 ALA B CA 1
ATOM 3904 C C . ALA B 1 245 ? 17.781 -18.203 -16.609 1 96.44 245 ALA B C 1
ATOM 3906 O O . ALA B 1 245 ? 18.922 -18.547 -16.922 1 96.44 245 ALA B O 1
ATOM 3907 N N . GLN B 1 246 ? 17.406 -16.969 -16.391 1 96.19 246 GLN B N 1
ATOM 3908 C CA . GLN B 1 246 ? 18.375 -15.883 -16.5 1 96.19 246 GLN B CA 1
ATOM 3909 C C . GLN B 1 246 ? 19.438 -15.992 -15.398 1 96.19 246 GLN B C 1
ATOM 3911 O O . GLN B 1 246 ? 20.625 -15.781 -15.656 1 96.19 246 GLN B O 1
ATOM 3916 N N . ARG B 1 247 ? 18.984 -16.266 -14.234 1 96.31 247 ARG B N 1
ATOM 3917 C CA . ARG B 1 247 ? 19.938 -16.438 -13.133 1 96.31 247 ARG B CA 1
ATOM 3918 C C . ARG B 1 247 ? 20.906 -17.562 -13.414 1 96.31 247 ARG B C 1
ATOM 3920 O O . ARG B 1 247 ? 22.094 -17.469 -13.094 1 96.31 247 ARG B O 1
ATOM 3927 N N . ILE B 1 248 ? 20.406 -18.609 -13.977 1 96.25 248 ILE B N 1
ATOM 3928 C CA . ILE B 1 248 ? 21.234 -19.75 -14.336 1 96.25 248 ILE B CA 1
ATOM 3929 C C . ILE B 1 248 ? 22.25 -19.328 -15.391 1 96.25 248 ILE B C 1
ATOM 3931 O O . ILE B 1 248 ? 23.453 -19.625 -15.25 1 96.25 248 ILE B O 1
ATOM 3935 N N . ALA B 1 249 ? 21.781 -18.703 -16.375 1 96.12 249 ALA B N 1
ATOM 3936 C CA . ALA B 1 249 ? 22.656 -18.266 -17.469 1 96.12 249 ALA B CA 1
ATOM 3937 C C . ALA B 1 249 ? 23.766 -17.359 -16.953 1 96.12 249 ALA B C 1
ATOM 3939 O O . ALA B 1 249 ? 24.891 -17.375 -17.469 1 96.12 249 ALA B O 1
ATOM 3940 N N . GLU B 1 250 ? 23.484 -16.609 -15.961 1 95.62 250 GLU B N 1
ATOM 3941 C CA . GLU B 1 250 ? 24.453 -15.656 -15.406 1 95.62 250 GLU B CA 1
ATOM 3942 C C . GLU B 1 250 ? 25.391 -16.344 -14.414 1 95.62 250 GLU B C 1
ATOM 3944 O O . GLU B 1 250 ? 26.391 -15.75 -14.008 1 95.62 250 GLU B O 1
ATOM 3949 N N . GLY B 1 251 ? 25.109 -17.516 -14.164 1 94.62 251 GLY B N 1
ATOM 3950 C CA . GLY B 1 251 ? 25.906 -18.219 -13.18 1 94.62 251 GLY B CA 1
ATOM 3951 C C . GLY B 1 251 ? 25.812 -17.625 -11.789 1 94.62 251 GLY B C 1
ATOM 3952 O O . GLY B 1 251 ? 26.812 -17.516 -11.07 1 94.62 251 GLY B O 1
ATOM 3953 N N . SER B 1 252 ? 24.609 -17.266 -11.453 1 94.44 252 SER B N 1
ATOM 3954 C CA . SER B 1 252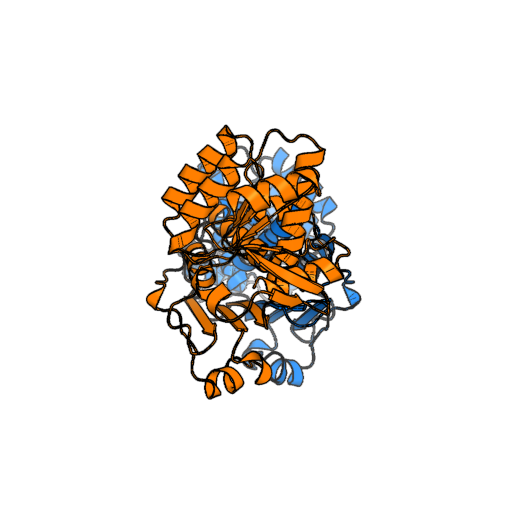 ? 24.391 -16.641 -10.148 1 94.44 252 SER B CA 1
ATOM 3955 C C . SER B 1 252 ? 24.844 -17.562 -9.016 1 94.44 252 SER B C 1
ATOM 3957 O O . SER B 1 252 ? 24.625 -18.781 -9.078 1 94.44 252 SER B O 1
ATOM 3959 N N . GLN B 1 253 ? 25.391 -16.984 -7.938 1 93.31 253 GLN B N 1
ATOM 3960 C CA . GLN B 1 253 ? 25.766 -17.734 -6.746 1 93.31 253 GLN B CA 1
ATOM 3961 C C . GLN B 1 253 ? 24.547 -18.094 -5.91 1 93.31 253 GLN B C 1
ATOM 3963 O O . GLN B 1 253 ? 24.484 -19.172 -5.324 1 93.31 253 GLN B O 1
ATOM 3968 N N . GLN B 1 254 ? 23.625 -17.219 -5.867 1 93 254 GLN B N 1
ATOM 3969 C CA . GLN B 1 254 ? 22.344 -17.531 -5.238 1 93 254 GLN B CA 1
ATOM 3970 C C . GLN B 1 254 ? 21.531 -18.484 -6.109 1 93 254 GLN B C 1
ATOM 3972 O O . GLN B 1 254 ? 21.391 -18.266 -7.316 1 93 254 GLN B O 1
ATOM 3977 N N . THR B 1 255 ? 20.969 -19.531 -5.422 1 94.31 255 THR B N 1
ATOM 3978 C CA . THR B 1 255 ? 20.25 -20.516 -6.23 1 94.31 255 THR B CA 1
ATOM 3979 C C . THR B 1 255 ? 18.797 -20.625 -5.781 1 94.31 255 THR B C 1
ATOM 3981 O O . THR B 1 255 ? 17.969 -21.188 -6.492 1 94.31 255 THR B O 1
ATOM 3984 N N . LEU B 1 256 ? 18.453 -20.156 -4.605 1 93.62 256 LEU B N 1
ATOM 3985 C CA . LEU B 1 256 ? 17.094 -20.203 -4.078 1 93.62 256 LEU B CA 1
ATOM 3986 C C . LEU B 1 256 ? 16.453 -18.828 -4.074 1 93.62 256 LEU B C 1
ATOM 3988 O O . LEU B 1 256 ? 17 -17.891 -3.496 1 93.62 256 LEU B O 1
ATOM 3992 N N . TYR B 1 257 ? 15.312 -18.781 -4.723 1 93.62 257 TYR B N 1
ATOM 3993 C CA . TYR B 1 257 ? 14.617 -17.516 -4.879 1 93.62 257 TYR B CA 1
ATOM 3994 C C . TYR B 1 257 ? 13.148 -17.641 -4.5 1 93.62 257 TYR B C 1
ATOM 3996 O O . TYR B 1 257 ? 12.648 -18.75 -4.309 1 93.62 257 TYR B O 1
ATOM 4004 N N . ASN B 1 258 ? 12.539 -16.516 -4.273 1 93.25 258 ASN B N 1
ATOM 4005 C CA . ASN B 1 258 ? 11.086 -16.391 -4.145 1 93.25 258 ASN B CA 1
ATOM 4006 C C . ASN B 1 258 ? 10.523 -15.312 -5.066 1 93.25 258 ASN B C 1
ATOM 4008 O O . ASN B 1 258 ? 11.25 -14.773 -5.91 1 93.25 258 ASN B O 1
ATOM 4012 N N . MET B 1 259 ? 9.242 -15.07 -4.898 1 94.06 259 MET B N 1
ATOM 4013 C CA . MET B 1 259 ? 8.609 -14.156 -5.844 1 94.06 259 MET B CA 1
ATOM 4014 C C . MET B 1 259 ? 9.016 -12.711 -5.566 1 94.06 259 MET B C 1
ATOM 4016 O O . MET B 1 259 ? 8.891 -11.852 -6.438 1 94.06 259 MET B O 1
ATOM 4020 N N . ILE B 1 260 ? 9.461 -12.391 -4.383 1 93.75 260 ILE B N 1
ATOM 4021 C CA . ILE B 1 260 ? 9.984 -11.062 -4.094 1 93.75 260 ILE B CA 1
ATOM 4022 C C . ILE B 1 260 ? 11.234 -10.805 -4.922 1 93.75 260 ILE B C 1
ATOM 4024 O O . ILE B 1 260 ? 11.438 -9.703 -5.438 1 93.75 260 ILE B O 1
ATOM 4028 N N . ASP B 1 261 ? 12.055 -11.828 -5.023 1 94.44 261 ASP B N 1
ATOM 4029 C CA . ASP B 1 261 ? 13.25 -11.719 -5.855 1 94.44 261 ASP B CA 1
ATOM 4030 C C . ASP B 1 261 ? 12.883 -11.453 -7.312 1 94.44 261 ASP B C 1
ATOM 4032 O O . ASP B 1 261 ? 13.508 -10.625 -7.977 1 94.44 261 ASP B O 1
ATOM 4036 N N . VAL B 1 262 ? 11.875 -12.164 -7.758 1 94.62 262 VAL B N 1
ATOM 4037 C CA . VAL B 1 262 ? 11.414 -12.008 -9.133 1 94.62 262 VAL B CA 1
ATOM 4038 C C . VAL B 1 262 ? 10.93 -10.578 -9.352 1 94.62 262 VAL B C 1
ATOM 4040 O O . VAL B 1 262 ? 11.273 -9.945 -10.359 1 94.62 262 VAL B O 1
ATOM 4043 N N . LEU B 1 263 ? 10.203 -10.031 -8.422 1 93.31 263 LEU B N 1
ATOM 4044 C CA . LEU B 1 263 ? 9.648 -8.68 -8.492 1 93.31 263 LEU B CA 1
ATOM 4045 C C . LEU B 1 263 ? 10.758 -7.637 -8.492 1 93.31 263 LEU B C 1
ATOM 4047 O O . LEU B 1 263 ? 10.742 -6.703 -9.297 1 93.31 263 LEU B O 1
ATOM 4051 N N . ARG B 1 264 ? 11.672 -7.805 -7.641 1 91.56 264 ARG B N 1
ATOM 4052 C CA . ARG B 1 264 ? 12.758 -6.84 -7.484 1 91.56 264 ARG B CA 1
ATOM 4053 C C . ARG B 1 264 ? 13.625 -6.789 -8.742 1 91.56 264 ARG B C 1
ATOM 4055 O O . ARG B 1 264 ? 14.18 -5.738 -9.07 1 91.56 264 ARG B O 1
ATOM 4062 N N . ALA B 1 265 ? 13.656 -7.867 -9.43 1 89.38 265 ALA B N 1
ATOM 4063 C CA . ALA B 1 265 ? 14.453 -7.938 -10.648 1 89.38 265 ALA B CA 1
ATOM 4064 C C . ALA B 1 265 ? 13.758 -7.23 -11.805 1 89.38 265 ALA B C 1
ATOM 4066 O O . ALA B 1 265 ? 14.375 -6.961 -12.844 1 89.38 265 ALA B O 1
ATOM 4067 N N . GLY B 1 266 ? 12.453 -6.848 -11.578 1 80.06 266 GLY B N 1
ATOM 4068 C CA . GLY B 1 266 ? 11.703 -6.207 -12.648 1 80.06 266 GLY B CA 1
ATOM 4069 C C . GLY B 1 266 ? 11.367 -7.148 -13.789 1 80.06 266 GLY B C 1
ATOM 4070 O O . GLY B 1 266 ? 11.188 -6.715 -14.922 1 80.06 266 GLY B O 1
ATOM 4071 N N . ALA B 1 267 ? 11.469 -8.344 -13.555 1 68.5 267 ALA B N 1
ATOM 4072 C CA . ALA B 1 267 ? 11.148 -9.352 -14.562 1 68.5 267 ALA B CA 1
ATOM 4073 C C . ALA B 1 267 ? 9.633 -9.469 -14.75 1 68.5 267 ALA B C 1
ATOM 4075 O O . ALA B 1 267 ? 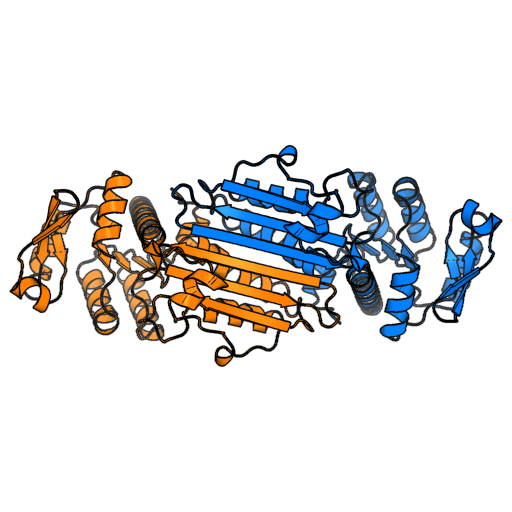8.992 -10.328 -14.141 1 68.5 267 ALA B O 1
ATOM 4076 N N . MET B 1 268 ? 9.109 -8.531 -15.438 1 70.62 268 MET B N 1
ATOM 4077 C CA . MET B 1 268 ? 7.664 -8.445 -15.617 1 70.62 268 MET B CA 1
ATOM 4078 C C . MET B 1 268 ? 7.289 -8.531 -17.094 1 70.62 268 MET B C 1
ATOM 4080 O O . MET B 1 268 ? 8.031 -8.055 -17.953 1 70.62 268 MET B O 1
ATOM 4084 N N . ARG B 1 269 ? 6.492 -9.469 -17.422 1 71.69 269 ARG B N 1
ATOM 4085 C CA . ARG B 1 269 ? 5.898 -9.438 -18.75 1 71.69 269 ARG B CA 1
ATOM 4086 C C . ARG B 1 269 ? 4.523 -8.773 -18.719 1 71.69 269 ARG B C 1
ATOM 4088 O O . ARG B 1 269 ? 3.84 -8.797 -17.703 1 71.69 269 ARG B O 1
#